Protein 3LK7 (pdb70)

Nearest PDB structures (foldseek):
  2uag-assembly1_A  TM=7.004E-01  e=3.980E-30  Escherichia coli
  4uag-assembly1_A  TM=6.836E-01  e=2.585E-30  Escherichia coli
  9bn9-assembly1_A  TM=6.928E-01  e=1.902E-29  Escherichia coli K-12
  2y67-assembly1_A  TM=6.670E-01  e=3.039E-30  Escherichia coli K-12
  8v8x-assembly1_A  TM=6.178E-01  e=9.434E-30  Escherichia coli K-12

Foldseek 3Di:
DQVQAAAEAEEEADFQCSLLLQVLSVVSNHQYEYEYQADPVLAPSQVVCVVVVHHYHYNDDDLVVLVDRHQEAYDLPPFCPPVVVSCVVSVRQYAHCVQVLQVLALAAEEEEEEQDLQVVLQVLQLLCVLQPQAEAEEPPPRGHSSVVRVVDHHRYYYTYDYLSNLSHDQQEHLEYEHLYAPDPCVRQVDSVSSVVSVLSHQVHACSGEYEYEVVDPVRVVVVVVGRHNYAYEYAPDDDQAWYDDPQFIAGRPHTLHVVLFQDDDVSLVSSLRSSRRVCVVV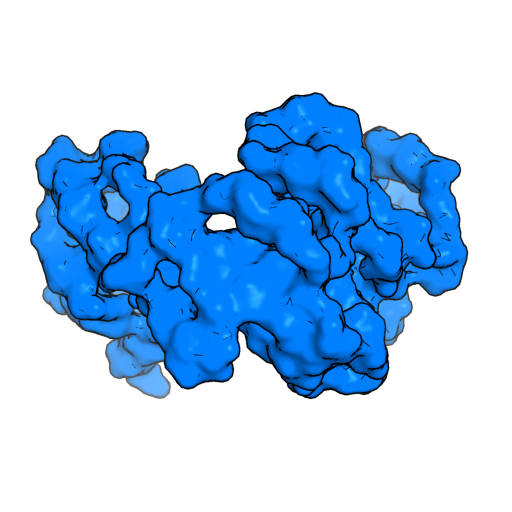PRDSVSSSVSRSNDHDDAQCQQWDDDAQQETEGRNLVQAALVSLLVSLPPDDQLQEEEEAEARCPPDANLVNLVSNQNHAEEYEYPCRVRVVVSCVVSVHYYYYAHALLRRLVVVVVSHHRNHYYYYNHNRFHVSPSGSNSRSVSNVVSVCVSRDD

Radius of gyration: 22.61 Å; Cα contacts (8 Å, |Δi|>4): 970; chains: 1; bounding box: 59×45×59 Å

Structure (mmCIF, N/CA/C/O backbone):
data_3LK7
#
_entry.id   3LK7
#
_cell.length_a   161.539
_cell.length_b   65.045
_cell.length_c   52.889
_cell.angle_alpha   90.000
_cell.angle_beta   107.520
_cell.angle_gamma   90.000
#
_symmetry.space_group_name_H-M   'C 1 2 1'
#
loop_
_entity.id
_entity.type
_entity.pdbx_description
1 polymer 'UDP-N-acetylmuramoylalanine--D-glutamate ligase'
2 non-polymer 'SULFATE ION'
3 non-polymer 'CHLORIDE ION'
4 water water
#
loop_
_atom_site.group_PDB
_atom_site.id
_atom_site.type_symbol
_atom_site.label_atom_id
_atom_site.label_alt_id
_atom_site.label_comp_id
_atom_site.label_asym_id
_atom_site.label_entity_id
_atom_site.label_seq_id
_atom_site.pdbx_PDB_ins_code
_atom_site.Cartn_x
_atom_site.Cartn_y
_atom_site.Cartn_z
_atom_site.occupancy
_atom_site.B_iso_or_equiv
_atom_site.auth_seq_id
_atom_site.auth_comp_id
_atom_site.auth_asym_id
_atom_site.auth_atom_id
_atom_site.pdbx_PDB_model_num
ATOM 1 N N . ILE A 1 4 ? 71.860 -3.640 11.258 1.00 49.32 4 ILE A N 1
ATOM 2 C CA . ILE A 1 4 ? 71.610 -2.610 12.314 1.00 49.15 4 ILE A CA 1
ATOM 3 C C . ILE A 1 4 ? 71.384 -3.278 13.678 1.00 48.78 4 ILE A C 1
ATOM 4 O O . ILE A 1 4 ? 70.351 -3.913 13.927 1.00 48.75 4 ILE A O 1
ATOM 9 N N . THR A 1 5 ? 72.374 -3.142 14.550 1.00 48.18 5 THR A N 1
ATOM 10 C CA . THR A 1 5 ? 72.330 -3.761 15.871 1.00 47.78 5 THR A CA 1
ATOM 11 C C . THR A 1 5 ? 72.188 -2.703 16.969 1.00 47.51 5 THR A C 1
ATOM 12 O O . THR A 1 5 ? 72.095 -3.036 18.159 1.00 47.29 5 THR A O 1
ATOM 16 N N . THR A 1 6 ? 72.148 -1.433 16.561 1.00 46.78 6 THR A N 1
ATOM 17 C CA . THR A 1 6 ? 72.178 -0.302 17.500 1.00 46.43 6 THR A CA 1
ATOM 18 C C . THR A 1 6 ? 71.038 -0.264 18.536 1.00 45.78 6 THR A C 1
ATOM 19 O O . THR A 1 6 ? 71.158 0.414 19.566 1.00 45.71 6 THR A O 1
ATOM 23 N N . PHE A 1 7 ? 69.965 -1.018 18.283 1.00 45.04 7 PHE A N 1
ATOM 24 C CA . PHE A 1 7 ? 68.832 -1.086 19.217 1.00 44.53 7 PHE A CA 1
ATOM 25 C C . PHE A 1 7 ? 68.662 -2.437 19.915 1.00 44.60 7 PHE A C 1
ATOM 26 O O . PHE A 1 7 ? 67.826 -2.576 20.812 1.00 44.49 7 PHE A O 1
ATOM 34 N N . GLU A 1 8 ? 69.463 -3.425 19.510 1.00 44.60 8 GLU A N 1
ATOM 35 C CA . GLU A 1 8 ? 69.410 -4.761 20.111 1.00 44.95 8 GLU A CA 1
ATOM 36 C C . GLU A 1 8 ? 69.593 -4.709 21.625 1.00 44.41 8 GLU A C 1
ATOM 37 O O . GLU A 1 8 ? 70.621 -4.246 22.126 1.00 44.64 8 GLU A O 1
ATOM 43 N N . ASN A 1 9 ? 68.560 -5.165 22.330 1.00 44.24 9 ASN A N 1
ATOM 44 C CA . ASN A 1 9 ? 68.507 -5.194 23.798 1.00 43.66 9 ASN A CA 1
ATOM 45 C C . ASN A 1 9 ? 68.627 -3.850 24.502 1.00 42.78 9 ASN A C 1
ATOM 46 O O . ASN A 1 9 ? 69.023 -3.783 25.671 1.00 43.00 9 ASN A O 1
ATOM 51 N N . LYS A 1 10 ? 68.278 -2.777 23.787 1.00 41.38 10 LYS A N 1
ATOM 52 C CA . LYS A 1 10 ? 68.198 -1.441 24.378 1.00 39.49 10 LYS A CA 1
ATOM 53 C C . LYS A 1 10 ? 66.745 -1.133 24.728 1.00 38.48 10 LYS A C 1
ATOM 54 O O . LYS A 1 10 ? 65.824 -1.493 23.979 1.00 38.42 10 LYS A O 1
ATOM 56 N N . LYS A 1 11 ? 66.530 -0.489 25.872 1.00 36.54 11 LYS A N 1
ATOM 57 C CA . LYS A 1 11 ? 65.194 -0.017 26.213 1.00 34.89 11 LYS A CA 1
ATOM 58 C C . LYS A 1 11 ? 64.917 1.297 25.484 1.00 32.76 11 LYS A C 1
ATOM 59 O O . LYS A 1 11 ? 65.747 2.214 25.491 1.00 32.67 11 LYS A O 1
ATOM 65 N N . VAL A 1 12 ? 63.748 1.357 24.847 1.00 30.28 12 VAL A N 1
ATOM 66 C CA . VAL A 1 12 ? 63.314 2.544 24.102 1.00 28.40 12 VAL A CA 1
ATOM 67 C C . VAL A 1 12 ? 61.895 2.925 24.519 1.00 26.58 12 VAL A C 1
ATOM 68 O O . VAL A 1 12 ? 61.012 2.070 24.578 1.00 26.29 12 VAL A O 1
ATOM 72 N N . LEU A 1 13 ? 61.736 4.217 24.840 1.00 25.15 13 LEU A N 1
ATOM 73 C CA A LEU A 1 13 ? 60.467 4.814 25.216 0.50 24.55 13 LEU A CA 1
ATOM 74 C CA B LEU A 1 13 ? 60.461 4.792 25.204 0.50 24.29 13 LEU A CA 1
ATOM 75 C C . LEU A 1 13 ? 59.845 5.491 23.997 1.00 23.45 13 LEU A C 1
ATOM 76 O O . LEU A 1 13 ? 60.446 6.408 23.410 1.00 24.81 13 LEU A O 1
ATOM 85 N N . VAL A 1 14 ? 58.651 5.057 23.629 1.00 22.46 14 VAL A N 1
ATOM 86 C CA . VAL A 1 14 ? 57.910 5.699 22.534 1.00 20.83 14 VAL A CA 1
ATOM 87 C C . VAL A 1 14 ? 56.850 6.563 23.199 1.00 20.17 14 VAL A C 1
ATOM 88 O O . VAL A 1 14 ? 55.952 6.048 23.877 1.00 19.96 14 VAL A O 1
ATOM 92 N N . LEU A 1 15 ? 56.989 7.882 23.051 1.00 18.67 15 LEU A N 1
ATOM 93 C CA . LEU A 1 15 ? 56.082 8.831 23.683 1.00 18.67 15 LEU A CA 1
ATOM 94 C C . LEU A 1 15 ? 55.045 9.292 22.656 1.00 18.37 15 LEU A C 1
ATOM 95 O O . LEU A 1 15 ? 55.368 10.033 21.708 1.00 18.34 15 LEU A O 1
ATOM 100 N N . GLY A 1 16 ? 53.815 8.840 22.841 1.00 19.06 16 GLY A N 1
ATOM 101 C CA . GLY A 1 16 ? 52.707 9.157 21.962 1.00 19.81 16 GLY A CA 1
ATOM 102 C C . GLY A 1 16 ? 52.513 8.087 20.901 1.00 19.92 16 GLY A C 1
ATOM 103 O O . GLY A 1 16 ? 53.451 7.384 20.498 1.00 21.17 16 GLY A O 1
ATOM 104 N N . LEU A 1 17 ? 51.290 7.990 20.415 1.00 20.13 17 LEU A N 1
ATOM 105 C CA . LEU A 1 17 ? 50.970 7.045 19.358 1.00 20.46 17 LEU A CA 1
ATOM 106 C C . LEU A 1 17 ? 50.688 7.858 18.098 1.00 21.01 17 LEU A C 1
ATOM 107 O O . LEU A 1 17 ? 51.603 8.085 17.304 1.00 21.61 17 LEU A O 1
ATOM 112 N N . ALA A 1 18 ? 49.461 8.347 17.959 1.00 21.42 18 ALA A N 1
ATOM 113 C CA . ALA A 1 18 ? 49.105 9.220 16.834 1.00 20.77 18 ALA A CA 1
ATOM 114 C C . ALA A 1 18 ? 49.478 8.569 15.479 1.00 20.71 18 ALA A C 1
ATOM 115 O O . ALA A 1 18 ? 49.253 7.374 15.286 1.00 21.05 18 ALA A O 1
ATOM 117 N N . ARG A 1 19 ? 50.020 9.332 14.540 1.00 19.76 19 ARG A N 1
ATOM 118 C CA . ARG A 1 19 ? 50.225 8.795 13.193 1.00 19.16 19 ARG A CA 1
ATOM 119 C C . ARG A 1 19 ? 51.272 7.689 13.132 1.00 19.33 19 ARG A C 1
ATOM 120 O O . ARG A 1 19 ? 51.084 6.687 12.430 1.00 20.35 19 ARG A O 1
ATOM 128 N N . SER A 1 20 ? 52.394 7.882 13.826 1.00 18.99 20 SER A N 1
ATOM 129 C CA . SER A 1 20 ? 53.548 7.029 13.573 1.00 19.26 20 SER A CA 1
ATOM 130 C C . SER A 1 20 ? 54.061 6.217 14.758 1.00 19.56 20 SER A C 1
ATOM 131 O O . SER A 1 20 ? 55.005 5.463 14.590 1.00 18.75 20 SER A O 1
ATOM 134 N N . GLY A 1 21 ? 53.496 6.423 15.946 1.00 20.01 21 GLY A N 1
ATOM 135 C CA . GLY A 1 21 ? 54.046 5.778 17.141 1.00 20.16 21 GLY A CA 1
ATOM 136 C C . GLY A 1 21 ? 53.946 4.258 17.130 1.00 21.05 21 GLY A C 1
ATOM 137 O O . GLY A 1 21 ? 54.874 3.571 17.553 1.00 20.90 21 GLY A O 1
ATOM 138 N N . GLU A 1 22 ? 52.814 3.732 16.663 1.00 21.73 22 GLU A N 1
ATOM 139 C CA . GLU A 1 22 ? 52.696 2.275 16.497 1.00 22.80 22 GLU A CA 1
ATOM 140 C C . GLU A 1 22 ? 53.752 1.719 15.539 1.00 22.96 22 GLU A C 1
ATOM 141 O O . GLU A 1 22 ? 54.411 0.708 15.843 1.00 23.16 22 GLU A O 1
ATOM 147 N N . ALA A 1 23 ? 53.938 2.389 14.404 1.00 22.85 23 ALA A N 1
ATOM 148 C CA . ALA A 1 23 ? 54.907 1.926 13.428 1.00 22.88 23 ALA A CA 1
ATOM 149 C C . ALA A 1 23 ? 56.308 1.953 14.006 1.00 23.10 23 ALA A C 1
ATOM 150 O O . ALA A 1 23 ? 57.113 1.045 13.740 1.00 23.22 23 ALA A O 1
ATOM 152 N N . ALA A 1 24 ? 56.614 2.997 14.780 1.00 22.18 24 ALA A N 1
ATOM 153 C CA . ALA A 1 24 ? 57.930 3.125 15.394 1.00 22.48 24 ALA A CA 1
ATOM 154 C C . ALA A 1 24 ? 58.136 1.989 16.389 1.00 22.64 24 ALA A C 1
ATOM 155 O O . ALA A 1 24 ? 59.191 1.345 16.368 1.00 23.43 24 ALA A O 1
ATOM 157 N N . ALA A 1 25 ? 57.124 1.746 17.225 1.00 22.84 25 ALA A N 1
ATOM 158 C CA . ALA A 1 25 ? 57.214 0.709 18.264 1.00 24.14 25 ALA A CA 1
ATOM 159 C C . ALA A 1 25 ? 57.451 -0.662 17.641 1.00 24.63 25 ALA A C 1
ATOM 160 O O . ALA A 1 25 ? 58.315 -1.427 18.093 1.00 25.43 25 ALA A O 1
ATOM 162 N N . ARG A 1 26 ? 56.709 -0.946 16.574 1.00 25.35 26 ARG A N 1
ATOM 163 C CA . ARG A 1 26 ? 56.832 -2.226 15.871 1.00 27.13 26 ARG A CA 1
ATOM 164 C C . ARG A 1 26 ? 58.193 -2.410 15.227 1.00 27.72 26 ARG A C 1
ATOM 165 O O . ARG A 1 26 ? 58.773 -3.495 15.295 1.00 28.29 26 ARG A O 1
ATOM 173 N N . LEU A 1 27 ? 58.719 -1.353 14.616 1.00 27.83 27 LEU A N 1
ATOM 174 C CA . LEU A 1 27 ? 60.023 -1.438 13.967 1.00 28.61 27 LEU A CA 1
ATOM 175 C C . LEU A 1 27 ? 61.122 -1.598 15.007 1.00 29.07 27 LEU A C 1
ATOM 176 O O . LEU A 1 27 ? 62.024 -2.407 14.832 1.00 29.55 27 LEU A O 1
ATOM 181 N N . LEU A 1 28 ? 61.036 -0.833 16.093 1.00 28.43 28 LEU A N 1
ATOM 182 C CA . LEU A 1 28 ? 61.974 -0.975 17.189 1.00 28.67 28 LEU A CA 1
ATOM 183 C C . LEU A 1 28 ? 61.971 -2.406 17.729 1.00 29.34 28 LEU A C 1
ATOM 184 O O . LEU A 1 28 ? 63.041 -2.966 17.957 1.00 30.40 28 LEU A O 1
ATOM 189 N N . ALA A 1 29 ? 60.792 -3.002 17.896 1.00 30.51 29 ALA A N 1
ATOM 190 C CA . ALA A 1 29 ? 60.698 -4.382 18.411 1.00 31.93 29 ALA A CA 1
ATOM 191 C C . ALA A 1 29 ? 61.377 -5.370 17.454 1.00 32.83 29 ALA A C 1
ATOM 192 O O . ALA A 1 29 ? 62.060 -6.307 17.887 1.00 32.77 29 ALA A O 1
ATOM 194 N N . LYS A 1 30 ? 61.195 -5.144 16.156 1.00 33.61 30 LYS A N 1
ATOM 195 C CA . LYS A 1 30 ? 61.836 -5.974 15.127 1.00 34.56 30 LYS A CA 1
ATOM 196 C C . LYS A 1 30 ? 63.347 -5.858 15.190 1.00 34.56 30 LYS A C 1
ATOM 197 O O . LYS A 1 30 ? 64.068 -6.822 14.894 1.00 35.36 30 LYS A O 1
ATOM 203 N N . LEU A 1 31 ? 63.830 -4.678 15.571 1.00 34.12 31 LEU A N 1
ATOM 204 C CA . LEU A 1 31 ? 65.259 -4.404 15.698 1.00 34.29 31 LEU A CA 1
ATOM 205 C C . LEU A 1 31 ? 65.835 -4.868 17.051 1.00 33.81 31 LEU A C 1
ATOM 206 O O . LEU A 1 31 ? 66.980 -4.555 17.388 1.00 33.87 31 LEU A O 1
ATOM 211 N N . GLY A 1 32 ? 65.023 -5.583 17.823 1.00 33.48 32 GLY A N 1
ATOM 212 C CA . GLY A 1 32 ? 65.460 -6.159 19.098 1.00 33.28 32 GLY A CA 1
ATOM 213 C C . GLY A 1 32 ? 65.368 -5.261 20.316 1.00 33.23 32 GLY A C 1
ATOM 214 O O . GLY A 1 32 ? 65.825 -5.625 21.399 1.00 33.03 32 GLY A O 1
ATOM 215 N N . ALA A 1 33 ? 64.769 -4.083 20.154 1.00 32.65 33 ALA A N 1
ATOM 216 C CA . ALA A 1 33 ? 64.593 -3.180 21.283 1.00 31.95 33 ALA A CA 1
ATOM 217 C C . ALA A 1 33 ? 63.536 -3.686 22.252 1.00 31.52 33 ALA A C 1
ATOM 218 O O . ALA A 1 33 ? 62.632 -4.453 21.883 1.00 31.00 33 ALA A O 1
ATOM 220 N N . ILE A 1 34 ? 63.662 -3.241 23.496 1.00 31.27 34 ILE A N 1
ATOM 221 C CA . ILE A 1 34 ? 62.684 -3.520 24.534 1.00 30.98 34 ILE A CA 1
ATOM 222 C C . ILE A 1 34 ? 61.844 -2.247 24.663 1.00 29.53 34 ILE A C 1
ATOM 223 O O . ILE A 1 34 ? 62.293 -1.264 25.242 1.00 30.11 34 ILE A O 1
ATOM 228 N N . VAL A 1 35 ? 60.644 -2.267 24.094 1.00 28.31 35 VAL A N 1
ATOM 229 C CA . VAL A 1 35 ? 59.864 -1.027 23.942 1.00 27.33 35 VAL A CA 1
ATOM 230 C C . VAL A 1 35 ? 58.825 -0.803 25.033 1.00 26.95 35 VAL A C 1
ATOM 231 O O . VAL A 1 35 ? 58.074 -1.717 25.401 1.00 27.88 35 VAL A O 1
ATOM 235 N N . THR A 1 36 ? 58.771 0.431 25.523 1.00 25.97 36 THR A N 1
ATOM 236 C CA . THR A 1 36 ? 57.658 0.880 26.345 1.00 25.98 36 THR A CA 1
ATOM 237 C C . THR A 1 36 ? 56.952 2.008 25.592 1.00 24.56 36 THR A C 1
ATOM 238 O O . THR A 1 36 ? 57.614 2.943 25.138 1.00 24.74 36 THR A O 1
ATOM 242 N N . VAL A 1 37 ? 55.631 1.906 25.459 1.00 23.43 37 VAL A N 1
ATOM 243 C CA . VAL A 1 37 ? 54.831 2.972 24.840 1.00 22.93 37 VAL A CA 1
ATOM 244 C C . VAL A 1 37 ? 54.130 3.743 25.944 1.00 23.65 37 VAL A C 1
ATOM 245 O O . VAL A 1 37 ? 53.507 3.135 26.811 1.00 24.41 37 VAL A O 1
ATOM 249 N N . ASN A 1 38 ? 54.250 5.068 25.927 1.00 21.61 38 ASN A N 1
ATOM 250 C CA . ASN A 1 38 ? 53.531 5.914 26.877 1.00 21.37 38 ASN A CA 1
ATOM 251 C C . ASN A 1 38 ? 52.595 6.871 26.144 1.00 21.88 38 ASN A C 1
ATOM 252 O O . ASN A 1 38 ? 53.049 7.633 25.288 1.00 22.08 38 ASN A O 1
ATOM 257 N N . ASP A 1 39 ? 51.303 6.831 26.464 1.00 21.22 39 ASP A N 1
ATOM 258 C CA . ASP A 1 39 ? 50.314 7.677 25.793 1.00 21.40 39 ASP A CA 1
ATOM 259 C C . ASP A 1 39 ? 49.320 8.246 26.788 1.00 21.89 39 ASP A C 1
ATOM 260 O O . ASP A 1 39 ? 48.996 7.585 27.773 1.00 22.75 39 ASP A O 1
ATOM 265 N N . GLY A 1 40 ? 48.839 9.459 26.526 1.00 21.18 40 GLY A N 1
ATOM 266 C CA . GLY A 1 40 ? 47.909 10.139 27.455 1.00 21.94 40 GLY A CA 1
ATOM 267 C C . GLY A 1 40 ? 46.477 9.635 27.473 1.00 22.63 40 GLY A C 1
ATOM 268 O O . GLY A 1 40 ? 45.742 9.862 28.449 1.00 22.19 40 GLY A O 1
ATOM 269 N N . LYS A 1 41 ? 46.037 8.967 26.408 1.00 22.67 41 LYS A N 1
ATOM 270 C CA . LYS A 1 41 ? 44.644 8.496 26.351 1.00 24.04 41 LYS A CA 1
ATOM 271 C C . LYS A 1 41 ? 44.487 7.198 27.141 1.00 23.99 41 LYS A C 1
ATOM 272 O O . LYS A 1 41 ? 45.274 6.261 26.943 1.00 24.03 41 LYS A O 1
ATOM 278 N N . PRO A 1 42 ? 43.487 7.141 28.057 1.00 24.31 42 PRO A N 1
ATOM 279 C CA . PRO A 1 42 ? 43.329 5.923 28.854 1.00 25.22 42 PRO A CA 1
ATOM 280 C C . PRO A 1 42 ? 43.211 4.654 28.010 1.00 26.66 42 PRO A C 1
ATOM 281 O O . PRO A 1 42 ? 42.621 4.662 26.923 1.00 26.34 42 PRO A O 1
ATOM 285 N N . PHE A 1 43 ? 43.768 3.579 28.551 1.00 26.78 43 PHE A N 1
ATOM 286 C CA . PHE A 1 43 ? 43.885 2.299 27.875 1.00 28.47 43 PHE A CA 1
ATOM 287 C C . PHE A 1 43 ? 42.566 1.770 27.290 1.00 29.49 43 PHE A C 1
ATOM 288 O O . PHE A 1 43 ? 42.563 1.225 26.179 1.00 29.09 43 PHE A O 1
ATOM 296 N N . ASP A 1 44 ? 41.468 1.933 28.031 1.00 30.36 44 ASP A N 1
ATOM 297 C CA . ASP A 1 44 ? 40.155 1.425 27.602 1.00 31.69 44 ASP A CA 1
ATOM 298 C C . ASP A 1 44 ? 39.571 2.180 26.398 1.00 32.12 44 ASP A C 1
ATOM 299 O O . ASP A 1 44 ? 38.694 1.660 25.703 1.00 32.73 44 ASP A O 1
ATOM 304 N N . GLU A 1 45 ? 40.060 3.394 26.148 1.00 31.96 45 GLU A N 1
ATOM 305 C CA . GLU A 1 45 ? 39.657 4.182 24.986 1.00 32.12 45 GLU A CA 1
ATOM 306 C C . GLU A 1 45 ? 40.738 4.166 23.913 1.00 31.20 45 GLU A C 1
ATOM 307 O O . GLU A 1 45 ? 40.690 4.973 22.972 1.00 31.73 45 GLU A O 1
ATOM 313 N N . ASN A 1 46 ? 41.703 3.263 24.047 1.00 30.54 46 ASN A N 1
ATOM 314 C CA . ASN A 1 46 ? 42.925 3.312 23.243 1.00 30.46 46 ASN A CA 1
ATOM 315 C C . ASN A 1 46 ? 43.140 2.041 22.410 1.00 30.63 46 ASN A C 1
ATOM 316 O O . ASN A 1 46 ? 43.883 1.143 22.841 1.00 30.66 46 ASN A O 1
ATOM 321 N N . PRO A 1 47 ? 42.505 1.959 21.216 1.00 31.14 47 PRO A N 1
ATOM 322 C CA . PRO A 1 47 ? 42.618 0.730 20.396 1.00 31.68 47 PRO A CA 1
ATOM 323 C C . PRO A 1 47 ? 44.066 0.400 20.011 1.00 31.47 47 PRO A C 1
ATOM 324 O O . PRO A 1 47 ? 44.449 -0.779 19.998 1.00 32.80 47 PRO A O 1
ATOM 328 N N . THR A 1 48 ? 44.860 1.425 19.702 1.00 30.99 48 THR A N 1
ATOM 329 C CA . THR A 1 48 ? 46.265 1.220 19.321 1.00 30.43 48 THR A CA 1
ATOM 330 C C . THR A 1 48 ? 47.091 0.649 20.486 1.00 30.02 48 THR A C 1
ATOM 331 O O . THR A 1 48 ? 47.888 -0.283 20.317 1.00 29.22 48 THR A O 1
ATOM 335 N N . ALA A 1 49 ? 46.889 1.189 21.681 1.00 28.73 49 ALA A N 1
ATOM 336 C CA . ALA A 1 49 ? 47.639 0.686 22.817 1.00 29.35 49 ALA A CA 1
ATOM 337 C C . ALA A 1 49 ? 47.249 -0.754 23.154 1.00 29.97 49 ALA A C 1
ATOM 338 O O . ALA A 1 49 ? 48.105 -1.545 23.524 1.00 29.50 49 ALA A O 1
ATOM 340 N N . GLN A 1 50 ? 45.959 -1.064 23.027 1.00 31.21 50 GLN A N 1
ATOM 341 C CA . GLN A 1 50 ? 45.446 -2.434 23.214 1.00 31.98 50 GLN A CA 1
ATOM 342 C C . GLN A 1 50 ? 46.117 -3.422 22.250 1.00 32.39 50 GLN A C 1
ATOM 343 O O . GLN A 1 50 ? 46.575 -4.495 22.665 1.00 32.54 50 GLN A O 1
ATOM 349 N N . SER A 1 51 ? 46.170 -3.045 20.971 1.00 33.20 51 SER A N 1
ATOM 350 C CA A SER A 1 51 ? 46.789 -3.882 19.934 0.50 33.36 51 SER A CA 1
ATOM 351 C CA B SER A 1 51 ? 46.785 -3.888 19.940 0.50 33.56 51 SER A CA 1
ATOM 352 C C . SER A 1 51 ? 48.273 -4.108 20.224 1.00 33.54 51 SER A C 1
ATOM 353 O O . SER A 1 51 ? 48.785 -5.224 20.074 1.00 33.92 51 SER A O 1
ATOM 358 N N . LEU A 1 52 ? 48.962 -3.050 20.656 1.00 32.95 52 LEU A N 1
ATOM 359 C CA . LEU A 1 52 ? 50.382 -3.159 20.991 1.00 32.78 52 LEU A CA 1
ATOM 360 C C . LEU A 1 52 ? 50.633 -4.055 22.196 1.00 33.03 52 LEU A C 1
ATOM 361 O O . LEU A 1 52 ? 51.607 -4.812 22.222 1.00 32.71 52 LEU A O 1
ATOM 366 N N . LEU A 1 53 ? 49.762 -3.963 23.199 1.00 33.65 53 LEU A N 1
ATOM 367 C CA . LEU A 1 53 ? 49.896 -4.819 24.376 1.00 34.73 53 LEU A CA 1
ATOM 368 C C . LEU A 1 53 ? 49.753 -6.292 23.967 1.00 35.51 53 LEU A C 1
ATOM 369 O O . LEU A 1 53 ? 50.523 -7.143 24.429 1.00 35.71 53 LEU A O 1
ATOM 374 N N . GLU A 1 54 ? 48.807 -6.562 23.062 1.00 36.27 54 GLU A N 1
ATOM 375 C CA . GLU A 1 54 ? 48.599 -7.906 22.508 1.00 36.96 54 GLU A CA 1
ATOM 376 C C . GLU A 1 54 ? 49.839 -8.445 21.782 1.00 37.22 54 GLU A C 1
ATOM 377 O O . GLU A 1 54 ? 50.051 -9.657 21.753 1.00 37.80 54 GLU A O 1
ATOM 379 N N . GLU A 1 55 ? 50.666 -7.552 21.229 1.00 37.26 55 GLU A N 1
ATOM 380 C CA . GLU A 1 55 ? 51.918 -7.944 20.560 1.00 37.45 55 GLU A CA 1
ATOM 381 C C . GLU A 1 55 ? 53.088 -8.072 21.545 1.00 37.11 55 GLU A C 1
ATOM 382 O O . GLU A 1 55 ? 54.224 -8.320 21.132 1.00 37.67 55 GLU A O 1
ATOM 388 N N . GLY A 1 56 ? 52.820 -7.878 22.835 1.00 36.03 56 GLY A N 1
ATOM 389 C CA . GLY A 1 56 ? 53.852 -8.001 23.877 1.00 35.31 56 GLY A CA 1
ATOM 390 C C . GLY A 1 56 ? 54.720 -6.766 24.090 1.00 34.78 56 GLY A C 1
ATOM 391 O O . GLY A 1 56 ? 55.863 -6.856 24.546 1.00 35.07 56 GLY A O 1
ATOM 392 N N . ILE A 1 57 ? 54.177 -5.604 23.749 1.00 33.76 57 ILE A N 1
ATOM 393 C CA . ILE A 1 57 ? 54.866 -4.348 23.987 1.00 32.86 57 ILE A CA 1
ATOM 394 C C . ILE A 1 57 ? 54.230 -3.679 25.192 1.00 31.75 57 ILE A C 1
ATOM 395 O O . ILE A 1 57 ? 53.011 -3.539 25.239 1.00 32.18 57 ILE A O 1
ATOM 400 N N . LYS A 1 58 ? 55.059 -3.272 26.154 1.00 31.24 58 LYS A N 1
ATOM 401 C CA . LYS A 1 58 ? 54.579 -2.631 27.380 1.00 30.58 58 LYS A CA 1
ATOM 402 C C . LYS A 1 58 ? 53.934 -1.278 27.057 1.00 29.71 58 LYS A C 1
ATOM 403 O O . LYS A 1 58 ? 54.499 -0.495 26.294 1.00 29.45 58 LYS A O 1
ATOM 409 N N . VAL A 1 59 ? 52.765 -1.019 27.634 1.00 28.55 59 VAL A N 1
ATOM 410 C CA . VAL A 1 59 ? 52.079 0.257 27.450 1.00 27.48 59 VAL A CA 1
ATOM 411 C C . VAL A 1 59 ? 51.727 0.897 28.797 1.00 27.19 59 VAL A C 1
ATOM 412 O O . VAL A 1 59 ? 51.388 0.203 29.768 1.00 27.81 59 VAL A O 1
ATOM 416 N N . VAL A 1 60 ? 51.842 2.218 28.850 1.00 25.81 60 VAL A N 1
ATOM 417 C CA . VAL A 1 60 ? 51.449 3.006 30.010 1.00 25.30 60 VAL A CA 1
ATOM 418 C C . VAL A 1 60 ? 50.526 4.106 29.489 1.00 25.10 60 VAL A C 1
ATOM 419 O O . VAL A 1 60 ? 50.955 4.983 28.721 1.00 24.20 60 VAL A O 1
ATOM 423 N N . CYS A 1 61 ? 49.260 4.036 29.873 1.00 23.38 61 CYS A N 1
ATOM 424 C CA . CYS A 1 61 ? 48.231 4.909 29.328 1.00 24.75 61 CYS A CA 1
ATOM 425 C C . CYS A 1 61 ? 47.539 5.725 30.401 1.00 24.69 61 CYS A C 1
ATOM 426 O O . CYS A 1 61 ? 47.267 5.209 31.487 1.00 26.06 61 CYS A O 1
ATOM 429 N N . GLY A 1 62 ? 47.198 6.972 30.077 1.00 23.90 62 GLY A N 1
ATOM 430 C CA . GLY A 1 62 ? 46.359 7.794 30.955 1.00 23.38 62 GLY A CA 1
ATOM 431 C C . GLY A 1 62 ? 47.191 8.668 31.869 1.00 23.13 62 GLY A C 1
ATOM 432 O O . GLY A 1 62 ? 46.652 9.567 32.544 1.00 22.73 62 GLY A O 1
ATOM 433 N N . SER A 1 63 ? 48.502 8.441 31.852 1.00 23.60 63 SER A N 1
ATOM 434 C CA . SER A 1 63 ? 49.428 9.185 32.686 1.00 24.23 63 SER A CA 1
ATOM 435 C C . SER A 1 63 ? 50.821 9.223 32.054 1.00 24.41 63 SER A C 1
ATOM 436 O O . SER A 1 63 ? 51.138 8.414 31.174 1.00 24.72 63 SER A O 1
ATOM 439 N N . HIS A 1 64 ? 51.635 10.168 32.525 1.00 22.85 64 HIS A N 1
ATOM 440 C CA . HIS A 1 64 ? 53.006 10.356 32.076 1.00 23.54 64 HIS A CA 1
ATOM 441 C C . HIS A 1 64 ? 53.902 10.381 33.298 1.00 24.15 64 HIS A C 1
ATOM 442 O O . HIS A 1 64 ? 54.262 11.456 33.778 1.00 23.35 64 HIS A O 1
ATOM 449 N N . PRO A 1 65 ? 54.269 9.194 33.805 1.00 25.62 65 PRO A N 1
ATOM 450 C CA . PRO A 1 65 ? 55.074 9.194 35.033 1.00 27.30 65 PRO A CA 1
ATOM 451 C C . PRO A 1 65 ? 56.557 9.479 34.766 1.00 27.18 65 PRO A C 1
ATOM 452 O O . PRO A 1 65 ? 57.229 8.699 34.078 1.00 27.25 65 PRO A O 1
ATOM 456 N N . LEU A 1 66 ? 57.043 10.591 35.319 1.00 28.82 66 LEU A N 1
ATOM 457 C CA . LEU A 1 66 ? 58.438 11.021 35.150 1.00 30.30 66 LEU A CA 1
ATOM 458 C C . LEU A 1 66 ? 59.433 9.963 35.628 1.00 31.72 66 LEU A C 1
ATOM 459 O O . LEU A 1 66 ? 60.540 9.864 35.092 1.00 31.23 66 LEU A O 1
ATOM 464 N N . GLU A 1 67 ? 59.020 9.150 36.605 1.00 33.76 67 GLU A N 1
ATOM 465 C CA . GLU A 1 67 ? 59.860 8.062 37.136 1.00 36.10 67 GLU A CA 1
ATOM 466 C C . GLU A 1 67 ? 60.198 6.999 36.094 1.00 36.36 67 GLU A C 1
ATOM 467 O O . GLU A 1 67 ? 61.209 6.299 36.212 1.00 36.68 67 GLU A O 1
ATOM 473 N N . LEU A 1 68 ? 59.356 6.882 35.068 1.00 36.95 68 LEU A N 1
ATOM 474 C CA . LEU A 1 68 ? 59.644 6.011 33.930 1.00 37.12 68 LEU A CA 1
ATOM 475 C C . LEU A 1 68 ? 61.022 6.321 33.325 1.00 37.18 68 LEU A C 1
ATOM 476 O O . LEU A 1 68 ? 61.747 5.410 32.921 1.00 37.48 68 LEU A O 1
ATOM 481 N N . LEU A 1 69 ? 61.393 7.602 33.302 1.00 37.47 69 LEU A N 1
ATOM 482 C CA . LEU A 1 69 ? 62.670 8.042 32.721 1.00 38.08 69 LEU A CA 1
ATOM 483 C C . LEU A 1 69 ? 63.883 7.865 33.651 1.00 38.45 69 LEU A C 1
ATOM 484 O O . LEU A 1 69 ? 64.999 8.270 33.313 1.00 38.61 69 LEU A O 1
ATOM 489 N N . ASP A 1 70 ? 63.651 7.260 34.814 1.00 39.17 70 ASP A N 1
ATOM 490 C CA . ASP A 1 70 ? 64.740 6.847 35.705 1.00 40.03 70 ASP A CA 1
ATOM 491 C C . ASP A 1 70 ? 65.288 5.498 35.267 1.00 40.10 70 ASP A C 1
ATOM 492 O O . ASP A 1 70 ? 66.420 5.142 35.598 1.00 40.43 70 ASP A O 1
ATOM 497 N N . GLU A 1 71 ? 64.476 4.751 34.521 1.00 39.99 71 GLU A N 1
ATOM 498 C CA . GLU A 1 71 ? 64.885 3.463 33.968 1.00 40.71 71 GLU A CA 1
ATOM 499 C C . GLU A 1 71 ? 65.997 3.636 32.932 1.00 40.64 71 GLU A C 1
ATOM 500 O O . GLU A 1 71 ? 66.259 4.750 32.467 1.00 40.86 71 GLU A O 1
ATOM 506 N N . ASP A 1 72 ? 66.644 2.530 32.576 1.00 40.69 72 ASP A N 1
ATOM 507 C CA . ASP A 1 72 ? 67.771 2.555 31.658 1.00 40.59 72 ASP A CA 1
ATOM 508 C C . ASP A 1 72 ? 67.308 2.672 30.202 1.00 39.85 72 ASP A C 1
ATOM 509 O O . ASP A 1 72 ? 67.517 1.756 29.400 1.00 39.72 72 ASP A O 1
ATOM 514 N N . PHE A 1 73 ? 66.673 3.799 29.865 1.00 39.20 73 PHE A N 1
ATOM 515 C CA . PHE A 1 73 ? 66.273 4.057 28.480 1.00 38.05 73 PHE A CA 1
ATOM 516 C C . PHE A 1 73 ? 67.430 4.627 27.686 1.00 37.86 73 PHE A C 1
ATOM 517 O O . PHE A 1 73 ? 68.100 5.551 28.139 1.00 37.99 73 PHE A O 1
ATOM 525 N N . CYS A 1 74 ? 67.676 4.071 26.507 1.00 37.70 74 CYS A N 1
ATOM 526 C CA . CYS A 1 74 ? 68.757 4.574 25.662 1.00 38.09 74 CYS A CA 1
ATOM 527 C C . CYS A 1 74 ? 68.275 5.556 24.590 1.00 36.40 74 CYS A C 1
ATOM 528 O O . CYS A 1 74 ? 69.090 6.266 23.998 1.00 37.02 74 CYS A O 1
ATOM 531 N N . TYR A 1 75 ? 66.958 5.589 24.357 1.00 34.72 75 TYR A N 1
ATOM 532 C CA . TYR A 1 75 ? 66.332 6.449 23.342 1.00 32.66 75 TYR A CA 1
ATOM 533 C C . TYR A 1 75 ? 64.891 6.755 23.711 1.00 30.61 75 TYR A C 1
ATOM 534 O O . TYR A 1 75 ? 64.215 5.921 24.294 1.00 29.53 75 TYR A O 1
ATOM 551 N N . ILE A 1 77 ? 61.591 8.015 21.374 1.00 23.66 77 ILE A N 1
ATOM 552 C CA . ILE A 1 77 ? 60.993 8.430 20.111 1.00 22.63 77 ILE A CA 1
ATOM 553 C C . ILE A 1 77 ? 59.723 9.176 20.466 1.00 21.38 77 ILE A C 1
ATOM 554 O O . ILE A 1 77 ? 58.787 8.592 21.032 1.00 22.22 77 ILE A O 1
ATOM 559 N N . LYS A 1 78 ? 59.666 10.466 20.162 1.00 20.16 78 LYS A N 1
ATOM 560 C CA . LYS A 1 78 ? 58.482 11.240 20.496 1.00 18.89 78 LYS A CA 1
ATOM 561 C C . LYS A 1 78 ? 57.608 11.533 19.279 1.00 19.01 78 LYS A C 1
ATOM 562 O O . LYS A 1 78 ? 58.113 11.805 18.147 1.00 17.98 78 LYS A O 1
ATOM 568 N N . ASN A 1 79 ? 56.306 11.526 19.515 1.00 17.84 79 ASN A N 1
ATOM 569 C CA . ASN A 1 79 ? 55.349 12.078 18.563 1.00 17.80 79 ASN A CA 1
ATOM 570 C C . ASN A 1 79 ? 55.793 13.498 18.246 1.00 17.36 79 ASN A C 1
ATOM 571 O O . ASN A 1 79 ? 56.003 14.290 19.160 1.00 16.65 79 ASN A O 1
ATOM 576 N N . PRO A 1 80 ? 55.976 13.832 16.951 1.00 16.97 80 PRO A N 1
ATOM 577 C CA . PRO A 1 80 ? 56.558 15.131 16.645 1.00 16.74 80 PRO A CA 1
ATOM 578 C C . PRO A 1 80 ? 55.817 16.333 17.229 1.00 17.11 80 PRO A C 1
ATOM 579 O O . PRO A 1 80 ? 56.482 17.252 17.703 1.00 16.92 80 PRO A O 1
ATOM 583 N N . GLY A 1 81 ? 54.477 16.303 17.227 1.00 18.17 81 GLY A N 1
ATOM 584 C CA . GLY A 1 81 ? 53.686 17.449 17.663 1.00 18.45 81 GLY A CA 1
ATOM 585 C C . GLY A 1 81 ? 53.739 17.756 19.152 1.00 19.05 81 GLY A C 1
ATOM 586 O O . GLY A 1 81 ? 53.291 18.833 19.565 1.00 19.51 81 GLY A O 1
ATOM 587 N N . ILE A 1 82 ? 54.245 16.825 19.960 1.00 19.25 82 ILE A N 1
ATOM 588 C CA . ILE A 1 82 ? 54.436 17.127 21.399 1.00 19.87 82 ILE A CA 1
ATOM 589 C C . ILE A 1 82 ? 55.456 18.265 21.564 1.00 20.41 82 ILE A C 1
ATOM 590 O O . ILE A 1 82 ? 56.603 18.142 21.107 1.00 20.02 82 ILE A O 1
ATOM 595 N N . PRO A 1 83 ? 55.051 19.392 22.197 1.00 21.15 83 PRO A N 1
ATOM 596 C CA . PRO A 1 83 ? 56.038 20.469 22.325 1.00 21.65 83 PRO A CA 1
ATOM 597 C C . PRO A 1 83 ? 57.158 20.121 23.292 1.00 21.84 83 PRO A C 1
ATOM 598 O O . PRO A 1 83 ? 56.982 19.262 24.158 1.00 21.88 83 PRO A O 1
ATOM 602 N N . TYR A 1 84 ? 58.298 20.778 23.131 1.00 21.72 84 TYR A N 1
ATOM 603 C CA . TYR A 1 84 ? 59.481 20.454 23.905 1.00 23.21 84 TYR A CA 1
ATOM 604 C C . TYR A 1 84 ? 59.419 20.910 25.357 1.00 24.00 84 TYR A C 1
ATOM 605 O O . TYR A 1 84 ? 60.288 20.521 26.133 1.00 26.04 84 TYR A O 1
ATOM 614 N N . ASN A 1 85 ? 58.391 21.678 25.707 1.00 25.50 85 ASN A N 1
ATOM 615 C CA . ASN A 1 85 ? 58.131 22.039 27.113 1.00 26.17 85 ASN A CA 1
ATOM 616 C C . ASN A 1 85 ? 57.321 20.970 27.831 1.00 26.22 85 ASN A C 1
ATOM 617 O O . ASN A 1 85 ? 56.996 21.100 29.017 1.00 25.86 85 ASN A O 1
ATOM 622 N N . ASN A 1 86 ? 57.019 19.881 27.127 1.00 24.02 86 ASN A N 1
ATOM 623 C CA . ASN A 1 86 ? 56.338 18.757 27.737 1.00 23.58 86 ASN A CA 1
ATOM 624 C C . ASN A 1 86 ? 57.211 18.146 28.840 1.00 22.63 86 ASN A C 1
ATOM 625 O O . ASN A 1 86 ? 58.404 17.963 28.644 1.00 21.64 86 ASN A O 1
ATOM 630 N N . PRO A 1 87 ? 56.623 17.851 30.021 1.00 23.58 87 PRO A N 1
ATOM 631 C CA . PRO A 1 87 ? 57.475 17.345 31.120 1.00 24.06 87 PRO A CA 1
ATOM 632 C C . PRO A 1 87 ? 58.293 16.068 30.856 1.00 23.96 87 PRO A C 1
ATOM 633 O O . PRO A 1 87 ? 59.433 15.970 31.312 1.00 24.25 87 PRO A O 1
ATOM 645 N N . VAL A 1 89 ? 59.428 15.163 27.876 1.00 22.73 89 VAL A N 1
ATOM 646 C CA . VAL A 1 89 ? 60.504 15.597 26.991 1.00 22.94 89 VAL A CA 1
ATOM 647 C C . VAL A 1 89 ? 61.599 16.325 27.770 1.00 23.53 89 VAL A C 1
ATOM 648 O O . VAL A 1 89 ? 62.782 16.017 27.618 1.00 23.68 89 VAL A O 1
ATOM 652 N N . LYS A 1 90 ? 61.188 17.265 28.626 1.00 24.44 90 LYS A N 1
ATOM 653 C CA . LYS A 1 90 ? 62.137 17.985 29.472 1.00 25.88 90 LYS A CA 1
ATOM 654 C C . LYS A 1 90 ? 62.979 17.028 30.311 1.00 25.36 90 LYS A C 1
ATOM 655 O O . LYS A 1 90 ? 64.204 17.198 30.408 1.00 25.40 90 LYS A O 1
ATOM 661 N N . LYS A 1 91 ? 62.341 16.017 30.899 1.00 26.00 91 LYS A N 1
ATOM 662 C CA . LYS A 1 91 ? 63.089 15.056 31.716 1.00 26.82 91 LYS A CA 1
ATOM 663 C C . LYS A 1 91 ? 64.034 14.166 30.904 1.00 26.67 91 LYS A C 1
ATOM 664 O O . LYS A 1 91 ? 65.164 13.918 31.328 1.00 27.31 91 LYS A O 1
ATOM 670 N N . ALA A 1 92 ? 63.592 13.694 29.735 1.00 25.87 92 ALA A N 1
ATOM 671 C CA . ALA A 1 92 ? 64.476 12.940 28.860 1.00 26.38 92 ALA A CA 1
ATOM 672 C C . ALA A 1 92 ? 65.743 13.748 28.586 1.00 26.49 92 ALA A C 1
ATOM 673 O O . ALA A 1 92 ? 66.843 13.208 28.641 1.00 27.25 92 ALA A O 1
ATOM 675 N N . LEU A 1 93 ? 65.588 15.040 28.305 1.00 26.66 93 LEU A N 1
ATOM 676 C CA . LEU A 1 93 ? 66.732 15.897 28.033 1.00 27.58 93 LEU A CA 1
ATOM 677 C C . LEU A 1 93 ? 67.648 16.042 29.259 1.00 28.42 93 LEU A C 1
ATOM 678 O O . LEU A 1 93 ? 68.863 15.987 29.114 1.00 28.50 93 LEU A O 1
ATOM 683 N N . GLU A 1 94 ? 67.057 16.213 30.445 1.00 29.44 94 GLU A N 1
ATOM 684 C CA . GLU A 1 94 ? 67.824 16.242 31.720 1.00 30.64 94 GLU A CA 1
ATOM 685 C C . GLU A 1 94 ? 68.645 14.971 31.916 1.00 30.14 94 GLU A C 1
ATOM 686 O O . GLU A 1 94 ? 69.776 15.018 32.411 1.00 30.15 94 GLU A O 1
ATOM 692 N N . LYS A 1 95 ? 68.053 13.839 31.545 1.00 30.02 95 LYS A N 1
ATOM 693 C CA . LYS A 1 95 ? 68.663 12.530 31.733 1.00 29.97 95 LYS A CA 1
ATOM 694 C C . LYS A 1 95 ? 69.618 12.135 30.612 1.00 29.79 95 LYS A C 1
ATOM 695 O O . LYS A 1 95 ? 70.159 11.032 30.627 1.00 30.11 95 LYS A O 1
ATOM 701 N N . GLN A 1 96 ? 69.812 13.034 29.644 1.00 29.98 96 GLN A N 1
ATOM 702 C CA . GLN A 1 96 ? 70.689 12.800 28.492 1.00 30.37 96 GLN A CA 1
ATOM 703 C C . GLN A 1 96 ? 70.286 11.568 27.681 1.00 29.83 96 GLN A C 1
ATOM 704 O O . GLN A 1 96 ? 71.124 10.856 27.140 1.00 30.70 96 GLN A O 1
ATOM 710 N N . ILE A 1 97 ? 68.977 11.331 27.606 1.00 28.82 97 ILE A N 1
ATOM 711 C CA . ILE A 1 97 ? 68.410 10.314 26.737 1.00 27.87 97 ILE A CA 1
ATOM 712 C C . ILE A 1 97 ? 68.136 11.036 25.409 1.00 27.07 97 ILE A C 1
ATOM 713 O O . ILE A 1 97 ? 67.435 12.050 25.397 1.00 27.52 97 ILE A O 1
ATOM 718 N N . PRO A 1 98 ? 68.728 10.547 24.307 1.00 26.99 98 PRO A N 1
ATOM 719 C CA . PRO A 1 98 ? 68.493 11.175 22.998 1.00 26.00 98 PRO A CA 1
ATOM 720 C C . PRO A 1 98 ? 66.997 11.183 22.664 1.00 24.92 98 PRO A C 1
ATOM 721 O O . PRO A 1 98 ? 66.313 10.171 22.863 1.00 25.02 98 PRO A O 1
ATOM 725 N N . VAL A 1 99 ? 66.506 12.332 22.202 1.00 23.10 99 VAL A N 1
ATOM 726 C CA . VAL A 1 99 ? 65.076 12.503 21.885 1.00 22.81 99 VAL A CA 1
ATOM 727 C C . VAL A 1 99 ? 65.016 12.599 20.371 1.00 22.51 99 VAL A C 1
ATOM 728 O O . VAL A 1 99 ? 65.528 13.567 19.776 1.00 23.71 99 VAL A O 1
ATOM 732 N N . LEU A 1 100 ? 64.419 11.580 19.760 1.00 21.84 100 LEU A N 1
ATOM 733 C CA . LEU A 1 100 ? 64.349 11.491 18.293 1.00 21.77 100 LEU A CA 1
ATOM 734 C C . LEU A 1 100 ? 62.913 11.396 17.823 1.00 20.85 100 LEU A C 1
ATOM 735 O O . LEU A 1 100 ? 62.018 11.093 18.607 1.00 20.93 100 LEU A O 1
ATOM 740 N N . THR A 1 101 ? 62.687 11.697 16.540 1.00 18.45 101 THR A N 1
ATOM 741 C CA . THR A 1 101 ? 61.421 11.344 15.905 1.00 18.36 101 THR A CA 1
ATOM 742 C C . THR A 1 101 ? 61.616 10.122 15.017 1.00 18.19 101 THR A C 1
ATOM 743 O O . THR A 1 101 ? 62.748 9.736 14.680 1.00 19.22 101 THR A O 1
ATOM 747 N N . GLU A 1 102 ? 60.506 9.506 14.639 1.00 17.60 102 GLU A N 1
ATOM 748 C CA A GLU A 1 102 ? 60.460 8.250 13.904 0.50 17.78 102 GLU A CA 1
ATOM 749 C CA B GLU A 1 102 ? 60.653 8.229 13.960 0.50 17.78 102 GLU A CA 1
ATOM 750 C C . GLU A 1 102 ? 61.158 8.360 12.526 1.00 18.35 102 GLU A C 1
ATOM 751 O O . GLU A 1 102 ? 61.616 7.368 11.949 1.00 18.76 102 GLU A O 1
ATOM 762 N N . VAL A 1 103 ? 61.227 9.562 11.965 1.00 18.12 103 VAL A N 1
ATOM 763 C CA A VAL A 1 103 ? 61.912 9.711 10.670 0.50 17.83 103 VAL A CA 1
ATOM 764 C CA B VAL A 1 103 ? 61.902 9.706 10.673 0.50 18.89 103 VAL A CA 1
ATOM 765 C C . VAL A 1 103 ? 63.418 9.394 10.769 1.00 19.06 103 VAL A C 1
ATOM 766 O O . VAL A 1 103 ? 64.031 8.894 9.807 1.00 18.17 103 VAL A O 1
ATOM 773 N N . GLU A 1 104 ? 64.017 9.684 11.925 1.00 18.43 104 GLU A N 1
ATOM 774 C CA . GLU A 1 104 ? 65.404 9.319 12.180 1.00 19.27 104 GLU A CA 1
ATOM 775 C C . GLU A 1 104 ? 65.539 7.802 12.177 1.00 20.24 104 GLU A C 1
ATOM 776 O O . GLU A 1 104 ? 66.447 7.233 11.552 1.00 20.21 104 GLU A O 1
ATOM 782 N N . LEU A 1 105 ? 64.633 7.137 12.882 1.00 20.74 105 LEU A N 1
ATOM 783 C CA . LEU A 1 105 ? 64.619 5.678 12.897 1.00 22.58 105 LEU A CA 1
ATOM 784 C C . LEU A 1 105 ? 64.496 5.102 11.490 1.00 22.54 105 LEU A C 1
ATOM 785 O O . LEU A 1 105 ? 65.240 4.172 11.118 1.00 22.14 105 LEU A O 1
ATOM 790 N N . ALA A 1 106 ? 63.592 5.655 10.685 1.00 22.08 106 ALA A N 1
ATOM 791 C CA . ALA A 1 106 ? 63.416 5.161 9.327 1.00 21.89 106 ALA A CA 1
ATOM 792 C C . ALA A 1 106 ? 64.689 5.340 8.527 1.00 22.21 106 ALA A C 1
ATOM 793 O O . ALA A 1 106 ? 65.094 4.449 7.784 1.00 23.00 106 ALA A O 1
ATOM 795 N N . TYR A 1 107 ? 65.331 6.499 8.668 1.00 21.36 107 TYR A N 1
ATOM 796 C CA . TYR A 1 107 ? 66.584 6.732 7.959 1.00 21.23 107 TYR A CA 1
ATOM 797 C C . TYR A 1 107 ? 67.669 5.702 8.331 1.00 22.54 107 TYR A C 1
ATOM 798 O O . TYR A 1 107 ? 68.418 5.240 7.446 1.00 22.11 107 TYR A O 1
ATOM 807 N N . LEU A 1 108 ? 67.747 5.348 9.612 1.00 22.76 108 LEU A N 1
ATOM 808 C CA . LEU A 1 108 ? 68.811 4.447 10.083 1.00 24.51 108 LEU A CA 1
ATOM 809 C C . LEU A 1 108 ? 68.712 3.065 9.444 1.00 25.34 108 LEU A C 1
ATOM 810 O O . LEU A 1 108 ? 69.731 2.408 9.241 1.00 26.49 108 LEU A O 1
ATOM 815 N N . VAL A 1 109 ? 67.498 2.632 9.118 1.00 25.34 109 VAL A N 1
ATOM 816 C CA . VAL A 1 109 ? 67.314 1.276 8.580 1.00 27.05 109 VAL A CA 1
ATOM 817 C C . VAL A 1 109 ? 67.173 1.266 7.060 1.00 27.69 109 VAL A C 1
ATOM 818 O O . VAL A 1 109 ? 67.134 0.196 6.431 1.00 27.94 109 VAL A O 1
ATOM 822 N N . SER A 1 110 ? 67.121 2.456 6.471 1.00 27.27 110 SER A N 1
ATOM 823 C CA . SER A 1 110 ? 66.824 2.620 5.051 1.00 27.54 110 SER A CA 1
ATOM 824 C C . SER A 1 110 ? 67.991 2.265 4.156 1.00 26.83 110 SER A C 1
ATOM 825 O O . SER A 1 110 ? 69.121 2.710 4.371 1.00 27.17 110 SER A O 1
ATOM 828 N N . GLU A 1 111 ? 67.692 1.462 3.143 1.00 27.55 111 GLU A N 1
ATOM 829 C CA . GLU A 1 111 ? 68.645 1.189 2.083 1.00 27.30 111 GLU A CA 1
ATOM 830 C C . GLU A 1 111 ? 68.291 1.943 0.788 1.00 27.79 111 GLU A C 1
ATOM 831 O O . GLU A 1 111 ? 68.988 1.818 -0.223 1.00 28.27 111 GLU A O 1
ATOM 833 N N . SER A 1 112 ? 67.225 2.741 0.834 1.00 25.89 112 SER A N 1
ATOM 834 C CA . SER A 1 112 ? 66.702 3.433 -0.338 1.00 25.15 112 SER A CA 1
ATOM 835 C C . SER A 1 112 ? 67.290 4.826 -0.487 1.00 24.07 112 SER A C 1
ATOM 836 O O . SER A 1 112 ? 67.832 5.376 0.475 1.00 25.46 112 SER A O 1
ATOM 839 N N . GLN A 1 113 ? 67.125 5.411 -1.674 1.00 22.91 113 GLN A N 1
ATOM 840 C CA . GLN A 1 113 ? 67.485 6.806 -1.924 1.00 21.33 113 GLN A CA 1
ATOM 841 C C . GLN A 1 113 ? 66.443 7.617 -1.189 1.00 21.03 113 GLN A C 1
ATOM 842 O O . GLN A 1 113 ? 65.286 7.180 -1.085 1.00 21.72 113 GLN A O 1
ATOM 844 N N . LEU A 1 114 ? 66.870 8.745 -0.628 1.00 17.90 114 LEU A N 1
ATOM 845 C CA . LEU A 1 114 ? 65.977 9.590 0.164 1.00 17.45 114 LEU A CA 1
ATOM 846 C C . LEU A 1 114 ? 65.882 11.011 -0.415 1.00 15.90 114 LEU A C 1
ATOM 847 O O . LEU A 1 114 ? 66.896 11.706 -0.621 1.00 16.23 114 LEU A O 1
ATOM 852 N N . ILE A 1 115 ? 64.650 11.429 -0.673 1.00 14.57 115 ILE A N 1
ATOM 853 C CA . ILE A 1 115 ? 64.331 12.802 -1.065 1.00 14.67 115 ILE A CA 1
ATOM 854 C C . ILE A 1 115 ? 63.407 13.324 0.027 1.00 14.76 115 ILE A C 1
ATOM 855 O O . ILE A 1 115 ? 62.368 12.724 0.325 1.00 15.11 115 ILE A O 1
ATOM 860 N N . GLY A 1 116 ? 63.787 14.435 0.656 1.00 13.20 116 GLY A N 1
ATOM 861 C CA . GLY A 1 116 ? 62.994 14.990 1.740 1.00 13.91 116 GLY A CA 1
ATOM 862 C C . GLY A 1 116 ? 62.448 16.348 1.372 1.00 13.88 116 GLY A C 1
ATOM 863 O O . GLY A 1 116 ? 63.163 17.215 0.822 1.00 15.25 116 GLY A O 1
ATOM 864 N N . ILE A 1 117 ? 61.188 16.584 1.719 1.00 13.40 117 ILE A N 1
ATOM 865 C CA . ILE A 1 117 ? 60.532 17.837 1.397 1.00 13.24 117 ILE A CA 1
ATOM 866 C C . ILE A 1 117 ? 59.926 18.481 2.642 1.00 12.46 117 ILE A C 1
ATOM 867 O O . ILE A 1 117 ? 59.107 17.877 3.323 1.00 13.10 117 ILE A O 1
ATOM 872 N N . THR A 1 118 ? 60.343 19.706 2.920 1.00 12.79 118 THR A N 1
ATOM 873 C CA . THR A 1 118 ? 59.730 20.474 4.006 1.00 13.03 118 THR A CA 1
ATOM 874 C C . THR A 1 118 ? 59.477 21.893 3.556 1.00 13.18 118 THR A C 1
ATOM 875 O O . THR A 1 118 ? 59.668 22.207 2.386 1.00 12.73 118 THR A O 1
ATOM 879 N N . GLY A 1 119 ? 58.987 22.733 4.456 1.00 12.82 119 GLY A N 1
ATOM 880 C CA . GLY A 1 119 ? 58.668 24.121 4.100 1.00 13.06 119 GLY A CA 1
ATOM 881 C C . GLY A 1 119 ? 57.366 24.534 4.785 1.00 13.00 119 GLY A C 1
ATOM 882 O O . GLY A 1 119 ? 56.637 23.685 5.287 1.00 14.01 119 GLY A O 1
ATOM 883 N N . SER A 1 120 ? 57.104 25.836 4.832 1.00 13.07 120 SER A N 1
ATOM 884 C CA . SER A 1 120 ? 55.920 26.331 5.548 1.00 14.35 120 SER A CA 1
ATOM 885 C C . SER A 1 120 ? 54.616 25.905 4.871 1.00 14.49 120 SER A C 1
ATOM 886 O O . SER A 1 120 ? 53.668 25.455 5.532 1.00 15.59 120 SER A O 1
ATOM 889 N N . ASN A 1 121 ? 54.581 26.001 3.547 1.00 13.89 121 ASN A N 1
ATOM 890 C CA . ASN A 1 121 ? 53.419 25.536 2.785 1.00 13.96 121 ASN A CA 1
ATOM 891 C C . ASN A 1 121 ? 53.828 25.016 1.411 1.00 14.62 121 ASN A C 1
ATOM 892 O O . ASN A 1 121 ? 54.937 25.274 0.972 1.00 14.83 121 ASN A O 1
ATOM 897 N N . GLY A 1 122 ? 52.936 24.300 0.752 1.00 14.03 122 GLY A N 1
ATOM 898 C CA . GLY A 1 122 ? 53.257 23.646 -0.529 1.00 13.96 122 GLY A CA 1
ATOM 899 C C . GLY A 1 122 ? 53.898 22.270 -0.414 1.00 13.65 122 GLY A C 1
ATOM 900 O O . GLY A 1 122 ? 54.249 21.693 -1.452 1.00 13.59 122 GLY A O 1
ATOM 901 N N . LYS A 1 123 ? 54.055 21.746 0.809 1.00 13.21 123 LYS A N 1
ATOM 902 C CA A LYS A 1 123 ? 54.735 20.468 1.021 0.50 13.20 123 LYS A CA 1
ATOM 903 C CA B LYS A 1 123 ? 54.736 20.469 1.023 0.50 13.26 123 LYS A CA 1
ATOM 904 C C . LYS A 1 123 ? 53.993 19.316 0.375 1.00 13.11 123 LYS A C 1
ATOM 905 O O . LYS A 1 123 ? 54.590 18.512 -0.344 1.00 13.63 123 LYS A O 1
ATOM 916 N N . THR A 1 124 ? 52.693 19.215 0.619 1.00 13.30 124 THR A N 1
ATOM 917 C CA . THR A 1 124 ? 51.996 18.031 0.137 1.00 14.11 124 THR A CA 1
ATOM 918 C C . THR A 1 124 ? 51.935 17.990 -1.393 1.00 13.62 124 THR A C 1
ATOM 919 O O . THR A 1 124 ? 52.155 16.937 -1.977 1.00 14.53 124 THR A O 1
ATOM 923 N N . THR A 1 125 ? 51.642 19.114 -2.025 1.00 14.69 125 THR A N 1
ATOM 924 C CA . THR A 1 125 ? 51.569 19.135 -3.505 1.00 14.28 125 THR A CA 1
ATOM 925 C C . THR A 1 125 ? 52.949 18.828 -4.114 1.00 14.25 125 THR A C 1
ATOM 926 O O . THR A 1 125 ? 53.082 18.002 -5.020 1.00 13.74 125 THR A O 1
ATOM 930 N N . THR A 1 126 ? 53.975 19.428 -3.536 1.00 13.93 126 THR A N 1
ATOM 931 C CA . THR A 1 126 ? 55.318 19.274 -4.105 1.00 13.16 126 THR A CA 1
ATOM 932 C C . THR A 1 126 ? 55.766 17.836 -3.947 1.00 12.80 126 THR A C 1
ATOM 933 O O . THR A 1 126 ? 56.305 17.247 -4.879 1.00 14.30 126 THR A O 1
ATOM 937 N N . THR A 1 127 ? 55.562 17.253 -2.761 1.00 12.84 127 THR A N 1
ATOM 938 C CA . THR A 1 127 ? 55.940 15.857 -2.529 1.00 13.32 127 THR A CA 1
ATOM 939 C C . THR A 1 127 ? 55.191 14.914 -3.491 1.00 13.94 127 THR A C 1
ATOM 940 O O . THR A 1 127 ? 55.795 14.026 -4.064 1.00 14.39 127 THR A O 1
ATOM 944 N N . THR A 1 128 ? 53.885 15.135 -3.655 1.00 14.34 128 THR A N 1
ATOM 945 C CA . THR A 1 128 ? 53.078 14.312 -4.531 1.00 14.73 128 THR A CA 1
ATOM 946 C C . THR A 1 128 ? 53.524 14.447 -5.991 1.00 14.79 128 THR A C 1
ATOM 947 O O . THR A 1 128 ? 53.654 13.436 -6.698 1.00 15.93 128 THR A O 1
ATOM 959 N N . ILE A 1 130 ? 56.524 15.268 -7.063 1.00 13.61 130 ILE A N 1
ATOM 960 C CA . ILE A 1 130 ? 57.811 14.569 -7.184 1.00 14.01 130 ILE A CA 1
ATOM 961 C C . ILE A 1 130 ? 57.638 13.079 -7.346 1.00 15.35 130 ILE A C 1
ATOM 962 O O . ILE A 1 130 ? 58.213 12.485 -8.260 1.00 14.91 130 ILE A O 1
ATOM 967 N N . ALA A 1 131 ? 56.810 12.466 -6.504 1.00 14.82 131 ALA A N 1
ATOM 968 C CA . ALA A 1 131 ? 56.641 11.018 -6.616 1.00 15.95 131 ALA A CA 1
ATOM 969 C C . ALA A 1 131 ? 56.018 10.627 -7.952 1.00 16.31 131 ALA A C 1
ATOM 970 O O . ALA A 1 131 ? 56.461 9.662 -8.582 1.00 17.17 131 ALA A O 1
ATOM 972 N N . GLU A 1 132 ? 55.062 11.422 -8.420 1.00 16.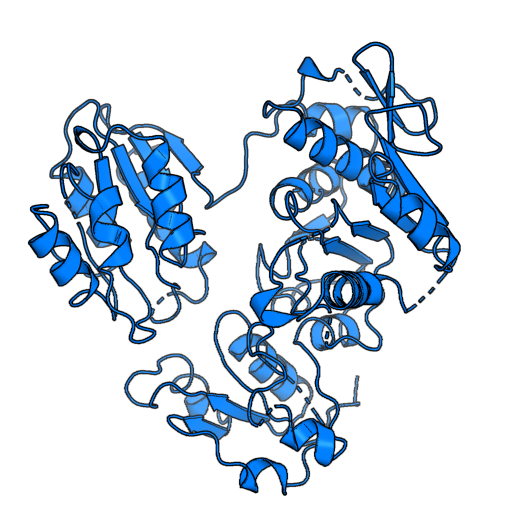91 132 GLU A N 1
ATOM 973 C CA . GLU A 1 132 ? 54.416 11.095 -9.716 1.00 16.88 132 GLU A CA 1
ATOM 974 C C . GLU A 1 132 ? 55.404 11.193 -10.867 1.00 17.63 132 GLU A C 1
ATOM 975 O O . GLU A 1 132 ? 55.428 10.327 -11.758 1.00 17.68 132 GLU A O 1
ATOM 981 N N . VAL A 1 133 ? 56.233 12.227 -10.863 1.00 17.28 133 VAL A N 1
ATOM 982 C CA . VAL A 1 133 ? 57.222 12.410 -11.927 1.00 17.22 133 VAL A CA 1
ATOM 983 C C . VAL A 1 133 ? 58.283 11.311 -11.910 1.00 17.39 133 VAL A C 1
ATOM 984 O O . VAL A 1 133 ? 58.624 10.747 -12.960 1.00 17.46 133 VAL A O 1
ATOM 988 N N . LEU A 1 134 ? 58.809 10.951 -10.741 1.00 17.07 134 LEU A N 1
ATOM 989 C CA . LEU A 1 134 ? 59.779 9.849 -10.693 1.00 17.53 134 LEU A CA 1
ATOM 990 C C . LEU A 1 134 ? 59.164 8.558 -11.223 1.00 18.33 134 LEU A C 1
ATOM 991 O O . LEU A 1 134 ? 59.797 7.844 -11.994 1.00 18.37 134 LEU A O 1
ATOM 996 N N . ASN A 1 135 ? 57.943 8.247 -10.782 1.00 18.04 135 ASN A N 1
ATOM 997 C CA . ASN A 1 135 ? 57.301 7.019 -11.230 1.00 18.57 135 ASN A CA 1
ATOM 998 C C . ASN A 1 135 ? 57.093 6.993 -12.732 1.00 19.13 135 ASN A C 1
ATOM 999 O O . ASN A 1 135 ? 57.332 5.955 -13.372 1.00 21.05 135 ASN A O 1
ATOM 1004 N N . ALA A 1 136 ? 56.679 8.125 -13.281 1.00 18.87 136 ALA A N 1
ATOM 1005 C CA . ALA A 1 136 ? 56.421 8.233 -14.715 1.00 18.31 136 ALA A CA 1
ATOM 1006 C C . ALA A 1 136 ? 57.725 8.083 -15.505 1.00 19.36 136 ALA A C 1
ATOM 1007 O O . ALA A 1 136 ? 57.705 7.648 -16.673 1.00 20.33 136 ALA A O 1
ATOM 1009 N N . GLY A 1 137 ? 58.841 8.423 -14.872 1.00 19.43 137 GLY A N 1
ATOM 1010 C CA . GLY A 1 137 ? 60.166 8.335 -15.497 1.00 21.90 137 GLY A CA 1
ATOM 1011 C C . GLY A 1 137 ? 60.880 7.017 -15.280 1.00 23.38 137 GLY A C 1
ATOM 1012 O O . GLY A 1 137 ? 62.060 6.888 -15.640 1.00 24.97 137 GLY A O 1
ATOM 1013 N N . GLY A 1 138 ? 60.201 6.039 -14.678 1.00 23.94 138 GLY A N 1
ATOM 1014 C CA . GLY A 1 138 ? 60.766 4.690 -14.524 1.00 25.74 138 GLY A CA 1
ATOM 1015 C C . GLY A 1 138 ? 61.577 4.497 -13.265 1.00 26.40 138 GLY A C 1
ATOM 1016 O O . GLY A 1 138 ? 62.297 3.495 -13.093 1.00 27.32 138 GLY A O 1
ATOM 1017 N N . GLN A 1 139 ? 61.477 5.461 -12.360 1.00 26.05 139 GLN A N 1
ATOM 1018 C CA . GLN A 1 139 ? 62.053 5.266 -11.067 1.00 26.20 139 GLN A CA 1
ATOM 1019 C C . GLN A 1 139 ? 60.871 4.781 -10.232 1.00 27.20 139 GLN A C 1
ATOM 1020 O O . GLN A 1 139 ? 59.749 4.576 -10.757 1.00 28.30 139 GLN A O 1
ATOM 1026 N N . ARG A 1 140 ? 61.136 4.492 -8.983 1.00 26.69 140 ARG A N 1
ATOM 1027 C CA . ARG A 1 140 ? 60.152 3.926 -8.100 1.00 26.25 140 ARG A CA 1
ATOM 1028 C C . ARG A 1 140 ? 60.097 4.834 -6.890 1.00 25.44 140 ARG A C 1
ATOM 1029 O O . ARG A 1 140 ? 60.855 4.663 -5.935 1.00 26.17 140 ARG A O 1
ATOM 1037 N N . GLY A 1 141 ? 59.219 5.829 -6.964 1.00 24.20 141 GLY A N 1
ATOM 1038 C CA . GLY A 1 141 ? 59.044 6.778 -5.858 1.00 22.27 141 GLY A CA 1
ATOM 1039 C C . GLY A 1 141 ? 57.960 6.290 -4.924 1.00 21.37 141 GLY A C 1
ATOM 1040 O O . GLY A 1 141 ? 56.855 5.945 -5.356 1.00 22.34 141 GLY A O 1
ATOM 1041 N N . LEU A 1 142 ? 58.277 6.263 -3.643 1.00 19.97 142 LEU A N 1
ATOM 1042 C CA . LEU A 1 142 ? 57.343 5.838 -2.616 1.00 19.84 142 LEU A CA 1
ATOM 1043 C C . LEU A 1 142 ? 57.076 6.993 -1.669 1.00 18.22 142 LEU A C 1
ATOM 1044 O O . LEU A 1 142 ? 57.994 7.488 -1.000 1.00 19.29 142 LEU A O 1
ATOM 1049 N N . LEU A 1 143 ? 55.828 7.409 -1.617 1.00 18.51 143 LEU A N 1
ATOM 1050 C CA . LEU A 1 143 ? 55.423 8.467 -0.713 1.00 18.01 143 LEU A CA 1
ATOM 1051 C C . LEU A 1 143 ? 55.558 8.001 0.724 1.00 18.49 143 LEU A C 1
ATOM 1052 O O . LEU A 1 143 ? 55.149 6.893 1.094 1.00 19.71 143 LEU A O 1
ATOM 1057 N N . ALA A 1 144 ? 56.116 8.875 1.559 1.00 17.29 144 ALA A N 1
ATOM 1058 C CA . ALA A 1 144 ? 56.392 8.506 2.933 1.00 18.01 144 ALA A CA 1
ATOM 1059 C C . ALA A 1 144 ? 56.396 9.733 3.831 1.00 17.83 144 ALA A C 1
ATOM 1060 O O . ALA A 1 144 ? 56.425 10.876 3.369 1.00 18.31 144 ALA A O 1
ATOM 1062 N N . GLY A 1 145 ? 56.334 9.488 5.133 1.00 16.44 145 GLY A N 1
ATOM 1063 C CA . GLY A 1 145 ? 56.382 10.583 6.096 1.00 17.10 145 GLY A CA 1
ATOM 1064 C C . GLY A 1 145 ? 54.991 11.053 6.418 1.00 17.25 145 GLY A C 1
ATOM 1065 O O . GLY A 1 145 ? 54.154 10.265 6.848 1.00 18.43 145 GLY A O 1
ATOM 1066 N N . ASN A 1 146 ? 54.725 12.324 6.175 1.00 17.07 146 ASN A N 1
ATOM 1067 C CA . ASN A 1 146 ? 53.424 12.886 6.527 1.00 17.25 146 ASN A CA 1
ATOM 1068 C C . ASN A 1 146 ? 52.346 12.723 5.480 1.00 17.71 146 ASN A C 1
ATOM 1069 O O . ASN A 1 146 ? 51.206 13.061 5.723 1.00 17.98 146 ASN A O 1
ATOM 1074 N N . ILE A 1 147 ? 52.714 12.143 4.340 1.00 17.00 147 ILE A N 1
ATOM 1075 C CA . ILE A 1 147 ? 51.752 11.569 3.399 1.00 19.04 147 ILE A CA 1
ATOM 1076 C C . ILE A 1 147 ? 52.235 10.191 2.981 1.00 18.61 147 ILE A C 1
ATOM 1077 O O . ILE A 1 147 ? 53.359 9.780 3.277 1.00 19.10 147 ILE A O 1
ATOM 1082 N N . GLY A 1 148 ? 51.350 9.450 2.324 1.00 20.50 148 GLY A N 1
ATOM 1083 C CA . GLY A 1 148 ? 51.661 8.100 1.945 1.00 22.03 148 GLY A CA 1
ATOM 1084 C C . GLY A 1 148 ? 51.387 7.184 3.118 1.00 23.78 148 GLY A C 1
ATOM 1085 O O . GLY A 1 148 ? 50.222 6.814 3.380 1.00 26.02 148 GLY A O 1
ATOM 1086 N N . PHE A 1 149 ? 52.467 6.795 3.779 1.00 22.23 149 PHE A N 1
ATOM 1087 C CA . PHE A 1 149 ? 52.469 6.031 5.023 1.00 22.70 149 PHE A CA 1
ATOM 1088 C C . PHE A 1 149 ? 53.610 6.579 5.885 1.00 22.27 149 PHE A C 1
ATOM 1089 O O . PHE A 1 149 ? 54.582 7.121 5.351 1.00 21.27 149 PHE A O 1
ATOM 1097 N N . PRO A 1 150 ? 53.529 6.414 7.220 1.00 21.24 150 PRO A N 1
ATOM 1098 C CA . PRO A 1 150 ? 54.661 6.850 8.054 1.00 21.39 150 PRO A CA 1
ATOM 1099 C C . PRO A 1 150 ? 55.971 6.239 7.569 1.00 21.14 150 PRO A C 1
ATOM 1100 O O . PRO A 1 150 ? 56.010 5.112 7.043 1.00 20.18 150 PRO A O 1
ATOM 1104 N N . ALA A 1 151 ? 57.040 6.984 7.730 1.00 21.63 151 ALA A N 1
ATOM 1105 C CA . ALA A 1 151 ? 58.327 6.565 7.191 1.00 22.75 151 ALA A CA 1
ATOM 1106 C C . ALA A 1 151 ? 58.768 5.181 7.687 1.00 24.30 151 ALA A C 1
ATOM 1107 O O . ALA A 1 151 ? 59.278 4.384 6.891 1.00 23.31 151 ALA A O 1
ATOM 1109 N N . SER A 1 152 ? 58.551 4.906 8.981 1.00 24.94 152 SER A N 1
ATOM 1110 C CA A SER A 1 152 ? 59.012 3.659 9.593 0.50 25.86 152 SER A CA 1
ATOM 1111 C CA B SER A 1 152 ? 58.998 3.659 9.610 0.50 26.18 152 SER A CA 1
ATOM 1112 C C . SER A 1 152 ? 58.202 2.465 9.102 1.00 27.10 152 SER A C 1
ATOM 1113 O O . SER A 1 152 ? 58.629 1.315 9.259 1.00 28.28 152 SER A O 1
ATOM 1118 N N . GLU A 1 153 ? 57.044 2.735 8.507 1.00 27.15 153 GLU A N 1
ATOM 1119 C CA . GLU A 1 153 ? 56.265 1.702 7.821 1.00 28.66 153 GLU A CA 1
ATOM 1120 C C . GLU A 1 153 ? 56.814 1.469 6.393 1.00 28.85 153 GLU A C 1
ATOM 1121 O O . GLU A 1 153 ? 57.025 0.324 5.967 1.00 30.04 153 GLU A O 1
ATOM 1127 N N . VAL A 1 154 ? 57.060 2.553 5.653 1.00 28.79 154 VAL A N 1
ATOM 1128 C CA . VAL A 1 154 ? 57.466 2.450 4.247 1.00 28.44 154 VAL A CA 1
ATOM 1129 C C . VAL A 1 154 ? 58.829 1.763 4.065 1.00 29.66 154 VAL A C 1
ATOM 1130 O O . VAL A 1 154 ? 59.012 0.963 3.147 1.00 29.35 154 VAL A O 1
ATOM 1134 N N . VAL A 1 155 ? 59.772 2.060 4.957 1.00 30.40 155 VAL A N 1
ATOM 1135 C CA A VAL A 1 155 ? 61.153 1.621 4.782 0.50 31.44 155 VAL A CA 1
ATOM 1136 C CA B VAL A 1 155 ? 61.166 1.605 4.813 0.50 31.50 155 VAL A CA 1
ATOM 1137 C C . VAL A 1 155 ? 61.303 0.091 4.813 1.00 32.46 155 VAL A C 1
ATOM 1138 O O . VAL A 1 155 ? 62.259 -0.456 4.242 1.00 33.23 155 VAL A O 1
ATOM 1145 N N . GLN A 1 156 ? 60.346 -0.573 5.451 1.00 33.53 156 GLN A N 1
ATOM 1146 C CA . GLN A 1 156 ? 60.294 -2.033 5.548 1.00 35.71 156 GLN A CA 1
ATOM 1147 C C . GLN A 1 156 ? 59.945 -2.717 4.226 1.00 36.53 156 GLN A C 1
ATOM 1148 O O . GLN A 1 156 ? 60.299 -3.880 4.007 1.00 37.93 156 GLN A O 1
ATOM 1154 N N . ALA A 1 157 ? 59.237 -2.010 3.356 1.00 36.64 157 ALA A N 1
ATOM 1155 C CA . ALA A 1 157 ? 58.861 -2.566 2.057 1.00 36.53 157 ALA A CA 1
ATOM 1156 C C . ALA A 1 157 ? 59.879 -2.136 0.995 1.00 36.23 157 ALA A C 1
ATOM 1157 O O . ALA A 1 157 ? 60.051 -2.792 -0.040 1.00 37.48 157 ALA A O 1
ATOM 1159 N N . ALA A 1 158 ? 60.589 -1.053 1.273 1.00 34.50 158 ALA A N 1
ATOM 1160 C CA . ALA A 1 158 ? 61.431 -0.414 0.277 1.00 33.65 158 ALA A CA 1
ATOM 1161 C C . ALA A 1 158 ? 62.824 -1.025 0.234 1.00 33.08 158 ALA A C 1
ATOM 1162 O O . ALA A 1 158 ? 63.339 -1.476 1.249 1.00 34.12 158 ALA A O 1
ATOM 1164 N N . ASN A 1 159 ? 63.433 -1.018 -0.947 1.00 32.77 159 ASN A N 1
ATOM 1165 C CA . ASN A 1 159 ? 64.798 -1.499 -1.119 1.00 32.47 159 ASN A CA 1
ATOM 1166 C C . ASN A 1 159 ? 65.685 -0.488 -1.858 1.00 31.98 159 ASN A C 1
ATOM 1167 O O . ASN A 1 159 ? 65.278 0.664 -2.079 1.00 30.86 159 ASN A O 1
ATOM 1172 N N . ASP A 1 160 ? 66.886 -0.915 -2.260 1.00 32.00 160 ASP A N 1
ATOM 1173 C CA . ASP A 1 160 ? 67.873 -0.004 -2.862 1.00 32.27 160 ASP A CA 1
ATOM 1174 C C . ASP A 1 160 ? 67.498 0.540 -4.244 1.00 31.29 160 ASP A C 1
ATOM 1175 O O . ASP A 1 160 ? 68.142 1.475 -4.745 1.00 31.98 160 ASP A O 1
ATOM 1180 N N . LYS A 1 161 ? 66.470 -0.042 -4.861 1.00 29.90 161 LYS A N 1
ATOM 1181 C CA . LYS A 1 161 ? 65.988 0.422 -6.159 1.00 28.29 161 LYS A CA 1
ATOM 1182 C C . LYS A 1 161 ? 64.904 1.494 -5.992 1.00 26.53 161 LYS A C 1
ATOM 1183 O O . LYS A 1 161 ? 64.506 2.134 -6.964 1.00 26.71 161 LYS A O 1
ATOM 1185 N N . ASP A 1 162 ? 64.428 1.671 -4.759 1.00 24.94 162 ASP A N 1
ATOM 1186 C CA . ASP A 1 162 ? 63.320 2.582 -4.490 1.00 23.34 162 ASP A CA 1
ATOM 1187 C C . ASP A 1 162 ? 63.856 3.927 -4.020 1.00 22.02 162 ASP A C 1
ATOM 1188 O O . ASP A 1 162 ? 64.958 4.016 -3.486 1.00 21.90 162 ASP A O 1
ATOM 1193 N N . THR A 1 163 ? 63.055 4.954 -4.258 1.00 20.60 163 THR A N 1
ATOM 1194 C CA . THR A 1 163 ? 63.302 6.300 -3.730 1.00 19.78 163 THR A CA 1
ATOM 1195 C C . THR A 1 163 ? 62.160 6.674 -2.786 1.00 19.88 163 THR A C 1
ATOM 1196 O O . THR A 1 163 ? 60.977 6.654 -3.177 1.00 20.04 163 THR A O 1
ATOM 1200 N N . LEU A 1 164 ? 62.511 6.991 -1.537 1.00 17.36 164 LEU A N 1
ATOM 1201 C CA . LEU A 1 164 ? 61.513 7.499 -0.595 1.00 17.19 164 LEU A CA 1
ATOM 1202 C C . LEU A 1 164 ? 61.330 8.962 -0.864 1.00 16.17 164 LEU A C 1
ATOM 1203 O O . LEU A 1 164 ? 62.325 9.687 -0.965 1.00 17.31 164 LEU A O 1
ATOM 1208 N N . VAL A 1 165 ? 60.079 9.378 -1.033 1.00 15.08 165 VAL A N 1
ATOM 1209 C CA . VAL A 1 165 ? 59.760 10.776 -1.295 1.00 14.92 165 VAL A CA 1
ATOM 1210 C C . VAL A 1 165 ? 58.973 11.221 -0.075 1.00 15.08 165 VAL A C 1
ATOM 1211 O O . VAL A 1 165 ? 57.765 10.929 0.054 1.00 15.65 165 VAL A O 1
ATOM 1223 N N . GLU A 1 167 ? 57.528 13.609 2.912 1.00 13.82 167 GLU A N 1
ATOM 1224 C CA . GLU A 1 167 ? 57.074 14.905 3.410 1.00 14.29 167 GLU A CA 1
ATOM 1225 C C . GLU A 1 167 ? 57.408 14.984 4.891 1.00 14.25 167 GLU A C 1
ATOM 1226 O O . GLU A 1 167 ? 57.028 14.124 5.684 1.00 14.50 167 GLU A O 1
ATOM 1232 N N . LEU A 1 168 ? 58.081 16.073 5.255 1.00 13.87 168 LEU A N 1
ATOM 1233 C CA . LEU A 1 168 ? 58.633 16.286 6.597 1.00 13.82 168 LEU A CA 1
ATOM 1234 C C . LEU A 1 168 ? 58.186 17.582 7.207 1.00 14.20 168 LEU A C 1
ATOM 1235 O O . LEU A 1 168 ? 58.156 18.598 6.538 1.00 14.13 168 LEU A O 1
ATOM 1240 N N . SER A 1 169 ? 57.862 17.543 8.493 1.00 13.73 169 SER A N 1
ATOM 1241 C CA . SER A 1 169 ? 57.493 18.756 9.229 1.00 13.89 169 SER A CA 1
ATOM 1242 C C . SER A 1 169 ? 58.671 19.302 10.042 1.00 13.65 169 SER A C 1
ATOM 1243 O O . SER A 1 169 ? 59.640 18.601 10.349 1.00 14.14 169 SER A O 1
ATOM 1246 N N . SER A 1 170 ? 58.581 20.579 10.396 1.00 14.47 170 SER A N 1
ATOM 1247 C CA . SER A 1 170 ? 59.527 21.203 11.325 1.00 15.18 170 SER A CA 1
ATOM 1248 C C . SER A 1 170 ? 59.569 20.454 12.660 1.00 15.22 170 SER A C 1
ATOM 1249 O O . SER A 1 170 ? 60.625 20.372 13.292 1.00 15.84 170 SER A O 1
ATOM 1252 N N . PHE A 1 171 ? 58.422 19.913 13.050 1.00 15.30 171 PHE A N 1
ATOM 1253 C CA . PHE A 1 171 ? 58.328 19.146 14.301 1.00 14.96 171 PHE A CA 1
ATOM 1254 C C . PHE A 1 171 ? 59.166 17.860 14.211 1.00 14.53 171 PHE A C 1
ATOM 1255 O O . PHE A 1 171 ? 59.893 17.513 15.136 1.00 15.42 171 PHE A O 1
ATOM 1263 N N . GLN A 1 172 ? 59.069 17.161 13.091 1.00 14.33 172 GLN A N 1
ATOM 1264 C CA . GLN A 1 172 ? 59.909 15.974 12.897 1.00 14.66 172 GLN A CA 1
ATOM 1265 C C . GLN A 1 172 ? 61.391 16.326 12.851 1.00 15.09 172 GLN A C 1
ATOM 1266 O O . GLN A 1 172 ? 62.232 15.588 13.371 1.00 15.57 172 GLN A O 1
ATOM 1272 N N . LEU A 1 173 ? 61.715 17.460 12.228 1.00 14.06 173 LEU A N 1
ATOM 1273 C CA . LEU A 1 173 ? 63.109 17.833 12.027 1.00 15.53 173 LEU A CA 1
ATOM 1274 C C . LEU A 1 173 ? 63.784 18.343 13.311 1.00 16.29 173 LEU A C 1
ATOM 1275 O O . LEU A 1 173 ? 65.001 18.496 13.351 1.00 17.32 173 LEU A O 1
ATOM 1288 N N . GLY A 1 175 ? 63.929 16.415 15.709 1.00 17.87 175 GLY A N 1
ATOM 1289 C CA . GLY A 1 175 ? 64.378 15.159 16.276 1.00 19.11 175 GLY A CA 1
ATOM 1290 C C . GLY A 1 175 ? 65.208 14.282 15.371 1.00 19.37 175 GLY A C 1
ATOM 1291 O O . GLY A 1 175 ? 65.085 13.073 15.423 1.00 21.77 175 GLY A O 1
ATOM 1292 N N . VAL A 1 176 ? 66.048 14.882 14.536 1.00 19.73 176 VAL A N 1
ATOM 1293 C CA . VAL A 1 176 ? 66.948 14.084 13.675 1.00 20.48 176 VAL A CA 1
ATOM 1294 C C . VAL A 1 176 ? 68.401 14.248 14.123 1.00 20.73 176 VAL A C 1
ATOM 1295 O O . VAL A 1 176 ? 68.735 15.211 14.832 1.00 22.58 176 VAL A O 1
ATOM 1299 N N . LYS A 1 177 ? 69.247 13.299 13.734 1.00 20.36 177 LYS A N 1
ATOM 1300 C CA . LYS A 1 177 ? 70.680 13.357 14.075 1.00 20.29 177 LYS A CA 1
ATOM 1301 C C . LYS A 1 177 ? 71.472 12.926 12.857 1.00 20.02 177 LYS A C 1
ATOM 1302 O O . LYS A 1 177 ? 72.237 13.713 12.315 1.00 20.51 177 LYS A O 1
ATOM 1304 N N . GLU A 1 178 ? 71.285 11.684 12.421 1.00 19.51 178 GLU A N 1
ATOM 1305 C CA . GLU A 1 178 ? 71.995 11.180 11.236 1.00 20.02 178 GLU A CA 1
ATOM 1306 C C . GLU A 1 178 ? 71.266 11.392 9.910 1.00 19.19 178 GLU A C 1
ATOM 1307 O O . GLU A 1 178 ? 71.875 11.327 8.823 1.00 18.65 178 GLU A O 1
ATOM 1313 N N . PHE A 1 179 ? 69.955 11.614 10.004 1.00 18.75 179 PHE A N 1
ATOM 1314 C CA . PHE A 1 179 ? 69.085 11.830 8.834 1.00 17.21 179 PHE A CA 1
ATOM 1315 C C . PHE A 1 179 ? 69.761 12.616 7.719 1.00 16.72 179 PHE A C 1
ATOM 1316 O O . PHE A 1 179 ? 70.165 13.731 7.945 1.00 16.80 179 PHE A O 1
ATOM 1324 N N . ARG A 1 180 ? 69.880 12.011 6.542 1.00 16.03 180 ARG A N 1
ATOM 1325 C CA . ARG A 1 180 ? 70.590 12.625 5.434 1.00 16.18 180 ARG A CA 1
ATOM 1326 C C . ARG A 1 180 ? 69.909 12.326 4.106 1.00 15.92 180 ARG A C 1
ATOM 1327 O O . ARG A 1 180 ? 70.158 11.273 3.512 1.00 16.53 180 ARG A O 1
ATOM 1335 N N . PRO A 1 181 ? 69.059 13.235 3.623 1.00 15.75 181 PRO A N 1
ATOM 1336 C CA . PRO A 1 181 ? 68.580 13.110 2.236 1.00 16.07 181 PRO A CA 1
ATOM 1337 C C . PRO A 1 181 ? 69.686 13.320 1.218 1.00 14.59 181 PRO A C 1
ATOM 1338 O O . PRO A 1 181 ? 70.639 14.054 1.477 1.00 16.78 181 PRO A O 1
ATOM 1342 N N . HIS A 1 182 ? 69.566 12.666 0.073 1.00 15.21 182 HIS A N 1
ATOM 1343 C CA . HIS A 1 182 ? 70.433 13.011 -1.029 1.00 14.77 182 HIS A CA 1
ATOM 1344 C C . HIS A 1 182 ? 69.930 14.254 -1.743 1.00 14.16 182 HIS A C 1
ATOM 1345 O O . HIS A 1 182 ? 70.727 15.045 -2.265 1.00 14.90 182 HIS A O 1
ATOM 1352 N N . ILE A 1 183 ? 68.615 14.427 -1.800 1.00 13.67 183 ILE A N 1
ATOM 1353 C CA . ILE A 1 183 ? 68.043 15.653 -2.319 1.00 13.83 183 ILE A CA 1
ATOM 1354 C C . ILE A 1 183 ? 67.027 16.122 -1.284 1.00 13.69 183 ILE A C 1
ATOM 1355 O O . ILE A 1 183 ? 66.227 15.330 -0.806 1.00 13.77 183 ILE A O 1
ATOM 1360 N N . ALA A 1 184 ? 67.069 17.400 -0.933 1.00 13.25 184 ALA A N 1
ATOM 1361 C CA . ALA A 1 184 ? 66.099 17.997 0.014 1.00 13.83 184 ALA A CA 1
ATOM 1362 C C . ALA A 1 184 ? 65.541 19.260 -0.571 1.00 14.26 184 ALA A C 1
ATOM 1363 O O . ALA A 1 184 ? 66.218 20.004 -1.265 1.00 14.82 184 ALA A O 1
ATOM 1365 N N . VAL A 1 185 ? 64.292 19.540 -0.216 1.00 12.97 185 VAL A N 1
ATOM 1366 C CA . VAL A 1 185 ? 63.595 20.737 -0.676 1.00 12.94 185 VAL A CA 1
ATOM 1367 C C . VAL A 1 185 ? 63.049 21.481 0.524 1.00 12.31 185 VAL A C 1
ATOM 1368 O O . VAL A 1 185 ? 62.512 20.856 1.439 1.00 12.57 185 VAL A O 1
ATOM 1372 N N . ILE A 1 186 ? 63.264 22.807 0.547 1.00 12.72 186 ILE A N 1
ATOM 1373 C CA . ILE A 1 186 ? 62.524 23.715 1.454 1.00 12.96 186 ILE A CA 1
ATOM 1374 C C . ILE A 1 186 ? 61.657 24.595 0.566 1.00 13.03 186 ILE A C 1
ATOM 1375 O O . ILE A 1 186 ? 62.172 25.439 -0.181 1.00 14.18 186 ILE A O 1
ATOM 1380 N N . THR A 1 187 ? 60.346 24.396 0.607 1.00 12.58 187 THR A N 1
ATOM 1381 C CA . THR A 1 187 ? 59.479 25.079 -0.353 1.00 12.90 187 THR A CA 1
ATOM 1382 C C . THR A 1 187 ? 59.453 26.578 -0.133 1.00 13.15 187 THR A C 1
ATOM 1383 O O . THR A 1 187 ? 59.399 27.354 -1.095 1.00 13.46 187 THR A O 1
ATOM 1387 N N . ASN A 1 188 ? 59.454 26.963 1.141 1.00 13.50 188 ASN A N 1
ATOM 1388 C CA . ASN A 1 188 ? 59.429 28.361 1.547 1.00 13.82 188 ASN A CA 1
ATOM 1389 C C . ASN A 1 188 ? 59.489 28.414 3.066 1.00 14.20 188 ASN A C 1
ATOM 1390 O O . ASN A 1 188 ? 59.358 27.388 3.750 1.00 13.88 188 ASN A O 1
ATOM 1395 N N . LEU A 1 189 ? 59.698 29.614 3.587 1.00 14.20 189 LEU A N 1
ATOM 1396 C CA . LEU A 1 189 ? 59.791 29.842 5.031 1.00 15.48 189 LEU A CA 1
ATOM 1397 C C . LEU A 1 189 ? 59.070 31.121 5.392 1.00 16.20 189 LEU A C 1
ATOM 1398 O O . LEU A 1 189 ? 59.477 32.218 4.985 1.00 17.86 189 LEU A O 1
ATOM 1411 N N . PRO A 1 191 ? 56.293 32.788 8.801 1.00 19.97 191 PRO A N 1
ATOM 1412 C CA . PRO A 1 191 ? 55.988 32.480 10.209 1.00 20.86 191 PRO A CA 1
ATOM 1413 C C . PRO A 1 191 ? 54.810 31.538 10.342 1.00 21.04 191 PRO A C 1
ATOM 1414 O O . PRO A 1 191 ? 53.694 31.883 9.924 1.00 21.48 191 PRO A O 1
ATOM 1418 N N . THR A 1 192 ? 55.064 30.368 10.929 1.00 20.07 192 THR A N 1
ATOM 1419 C CA . THR A 1 192 ? 54.113 29.272 10.992 1.00 20.53 192 THR A CA 1
ATOM 1420 C C . THR A 1 192 ? 54.534 28.487 12.241 1.00 20.09 192 THR A C 1
ATOM 1421 O O . THR A 1 192 ? 55.728 28.394 12.525 1.00 20.28 192 THR A O 1
ATOM 1425 N N . HIS A 1 193 ? 53.570 27.996 13.022 1.00 19.88 193 HIS A N 1
ATOM 1426 C CA . HIS A 1 193 ? 53.867 27.077 14.145 1.00 19.94 193 HIS A CA 1
ATOM 1427 C C . HIS A 1 193 ? 54.711 27.751 15.232 1.00 20.86 193 HIS A C 1
ATOM 1428 O O . HIS A 1 193 ? 55.500 27.091 15.920 1.00 20.82 193 HIS A O 1
ATOM 1435 N N . LEU A 1 194 ? 54.581 29.070 15.385 1.00 21.04 194 LEU A N 1
ATOM 1436 C CA . LEU A 1 194 ? 55.389 29.761 16.383 1.00 21.89 194 LEU A CA 1
ATOM 1437 C C . LEU A 1 194 ? 54.900 29.479 17.814 1.00 22.44 194 LEU A C 1
ATOM 1438 O O . LEU A 1 194 ? 55.688 29.557 18.761 1.00 22.85 194 LEU A O 1
ATOM 1443 N N . ASP A 1 195 ? 53.631 29.081 17.936 1.00 23.64 195 ASP A N 1
ATOM 1444 C CA . ASP A 1 195 ? 53.144 28.506 19.203 1.00 25.40 195 ASP A CA 1
ATOM 1445 C C . ASP A 1 195 ? 54.044 27.390 19.733 1.00 24.48 195 ASP A C 1
ATOM 1446 O O . ASP A 1 195 ? 54.347 27.348 20.918 1.00 25.53 195 ASP A O 1
ATOM 1451 N N . TYR A 1 196 ? 54.498 26.513 18.836 1.00 21.74 196 TYR A N 1
ATOM 1452 C CA . TYR A 1 196 ? 55.335 25.362 19.197 1.00 20.71 196 TYR A CA 1
ATOM 1453 C C . TYR A 1 196 ? 56.799 25.762 19.302 1.00 20.39 196 TYR A C 1
ATOM 1454 O O . TYR A 1 196 ? 57.488 25.349 20.224 1.00 21.34 196 TYR A O 1
ATOM 1463 N N . HIS A 1 197 ? 57.295 26.557 18.362 1.00 20.25 197 HIS A N 1
ATOM 1464 C CA . HIS A 1 197 ? 58.737 26.799 18.275 1.00 20.57 197 HIS A CA 1
ATOM 1465 C C . HIS A 1 197 ? 59.276 28.013 19.022 1.00 21.62 197 HIS A C 1
ATOM 1466 O O . HIS A 1 197 ? 60.491 28.113 19.257 1.00 23.10 197 HIS A O 1
ATOM 1473 N N . GLY A 1 198 ? 58.390 28.946 19.335 1.00 22.26 198 GLY A N 1
ATOM 1474 C CA . GLY A 1 198 ? 58.798 30.190 19.983 1.00 23.82 198 GLY A CA 1
ATOM 1475 C C . GLY A 1 198 ? 59.035 31.213 18.896 1.00 24.48 198 GLY A C 1
ATOM 1476 O O . GLY A 1 198 ? 58.094 31.825 18.396 1.00 27.70 198 GLY A O 1
ATOM 1477 N N . SER A 1 199 ? 60.280 31.392 18.496 1.00 23.89 199 SER A N 1
ATOM 1478 C CA . SER A 1 199 ? 60.602 32.442 17.543 1.00 22.22 199 SER A CA 1
ATOM 1479 C C . SER A 1 199 ? 60.644 31.884 16.127 1.00 21.22 199 SER A C 1
ATOM 1480 O O . SER A 1 199 ? 60.804 30.668 15.940 1.00 21.22 199 SER A O 1
ATOM 1483 N N . PHE A 1 200 ? 60.536 32.784 15.154 1.00 20.27 200 PHE A N 1
ATOM 1484 C CA . PHE A 1 200 ? 60.697 32.429 13.747 1.00 18.66 200 PHE A CA 1
ATOM 1485 C C . PHE A 1 200 ? 62.085 31.833 13.536 1.00 18.72 200 PHE A C 1
ATOM 1486 O O . PHE A 1 200 ? 62.241 30.851 12.784 1.00 18.04 200 PHE A O 1
ATOM 1494 N N . GLU A 1 201 ? 63.095 32.381 14.207 1.00 19.82 201 GLU A N 1
ATOM 1495 C CA . GLU A 1 201 ? 64.468 31.876 14.054 1.00 20.07 201 GLU A CA 1
ATOM 1496 C C . GLU A 1 201 ? 64.586 30.417 14.499 1.00 19.66 201 GLU A C 1
ATOM 1497 O O . GLU A 1 201 ? 65.296 29.619 13.861 1.00 19.55 201 GLU A O 1
ATOM 1503 N N . ASP A 1 202 ? 63.918 30.070 15.587 1.00 19.22 202 ASP A N 1
ATOM 1504 C CA . ASP A 1 202 ? 63.939 28.693 16.092 1.00 19.30 202 ASP A CA 1
ATOM 1505 C C . ASP A 1 202 ? 63.197 27.747 15.139 1.00 18.16 202 ASP A C 1
ATOM 1506 O O . ASP A 1 202 ? 63.618 26.608 14.927 1.00 17.84 202 ASP A O 1
ATOM 1511 N N . TYR A 1 203 ? 62.102 28.228 14.547 1.00 16.61 203 TYR A N 1
ATOM 1512 C CA . TYR A 1 203 ? 61.324 27.460 13.576 1.00 15.27 203 TYR A CA 1
ATOM 1513 C C . TYR A 1 203 ? 62.166 27.170 12.319 1.00 15.06 203 TYR A C 1
ATOM 1514 O O . TYR A 1 203 ? 62.237 26.021 11.844 1.00 14.82 203 TYR A O 1
ATOM 1523 N N . VAL A 1 204 ? 62.843 28.187 11.817 1.00 15.58 204 VAL A N 1
ATOM 1524 C CA . VAL A 1 204 ? 63.745 28.021 10.668 1.00 15.49 204 VAL A CA 1
ATOM 1525 C C . VAL A 1 204 ? 64.864 27.055 11.031 1.00 16.14 204 VAL A C 1
ATOM 1526 O O . VAL A 1 204 ? 65.159 26.147 10.243 1.00 14.59 204 VAL A O 1
ATOM 1530 N N . ALA A 1 205 ? 65.441 27.189 12.229 1.00 16.63 205 ALA A N 1
ATOM 1531 C CA . ALA A 1 205 ? 66.524 26.298 12.653 1.00 16.88 205 ALA A CA 1
ATOM 1532 C C . ALA A 1 205 ? 66.080 24.826 12.691 1.00 16.37 205 ALA A C 1
ATOM 1533 O O . ALA A 1 205 ? 66.868 23.896 12.358 1.00 16.73 205 ALA A O 1
ATOM 1535 N N . ALA A 1 206 ? 64.826 24.600 13.068 1.00 16.06 206 ALA A N 1
ATOM 1536 C CA . ALA A 1 206 ? 64.273 23.255 13.128 1.00 14.70 206 ALA A CA 1
ATOM 1537 C C . ALA A 1 206 ? 64.292 22.625 11.711 1.00 14.85 206 ALA A C 1
ATOM 1538 O O . ALA A 1 206 ? 64.808 21.505 11.520 1.00 14.85 206 ALA A O 1
ATOM 1540 N N . LYS A 1 207 ? 63.734 23.336 10.736 1.00 15.59 207 LYS A N 1
ATOM 1541 C CA . LYS A 1 207 ? 63.715 22.817 9.364 1.00 14.31 207 LYS A CA 1
ATOM 1542 C C . LYS A 1 207 ? 65.140 22.690 8.816 1.00 14.34 207 LYS A C 1
ATOM 1543 O O . LYS A 1 207 ? 65.421 21.772 8.036 1.00 14.47 207 LYS A O 1
ATOM 1549 N N . TRP A 1 208 ? 66.032 23.593 9.215 1.00 14.71 208 TRP A N 1
ATOM 1550 C CA . TRP A 1 208 ? 67.394 23.585 8.668 1.00 14.83 208 TRP A CA 1
ATOM 1551 C C . TRP A 1 208 ? 68.158 22.325 9.057 1.00 15.38 208 TRP A C 1
ATOM 1552 O O . TRP A 1 208 ? 69.133 21.944 8.391 1.00 14.77 208 TRP A O 1
ATOM 1563 N N . ASN A 1 209 ? 67.727 21.654 10.115 1.00 14.87 209 ASN A N 1
ATOM 1564 C CA . ASN A 1 209 ? 68.316 20.361 10.462 1.00 14.39 209 ASN A CA 1
ATOM 1565 C C . ASN A 1 209 ? 68.268 19.349 9.294 1.00 14.91 209 ASN A C 1
ATOM 1566 O O . ASN A 1 209 ? 69.060 18.400 9.260 1.00 15.13 209 ASN A O 1
ATOM 1571 N N . ILE A 1 210 ? 67.362 19.543 8.349 1.00 13.63 210 ILE A N 1
ATOM 1572 C CA . ILE A 1 210 ? 67.268 18.662 7.166 1.00 12.97 210 ILE A CA 1
ATOM 1573 C C . ILE A 1 210 ? 68.611 18.533 6.437 1.00 14.15 210 ILE A C 1
ATOM 1574 O O . ILE A 1 210 ? 68.865 17.507 5.838 1.00 14.15 210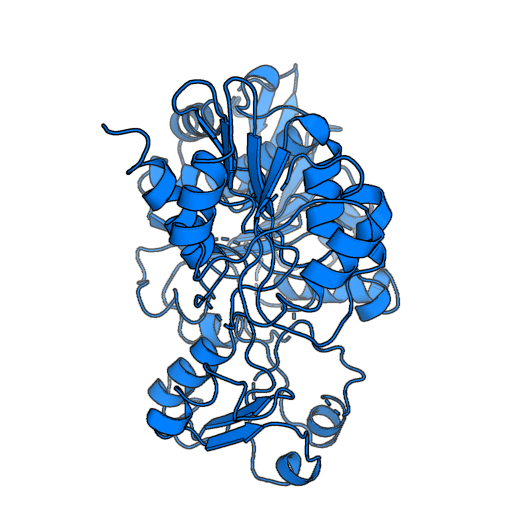 ILE A O 1
ATOM 1579 N N . GLN A 1 211 ? 69.431 19.579 6.472 1.00 14.39 211 GLN A N 1
ATOM 1580 C CA . GLN A 1 211 ? 70.707 19.557 5.713 1.00 14.07 211 GLN A CA 1
ATOM 1581 C C . GLN A 1 211 ? 71.961 19.294 6.566 1.00 15.03 211 GLN A C 1
ATOM 1582 O O . GLN A 1 211 ? 73.079 19.338 6.046 1.00 15.49 211 GLN A O 1
ATOM 1588 N N . ASN A 1 212 ? 71.794 18.969 7.852 1.00 15.27 212 ASN A N 1
ATOM 1589 C CA . ASN A 1 212 ? 72.960 18.916 8.757 1.00 16.16 212 ASN A CA 1
ATOM 1590 C C . ASN A 1 212 ? 74.011 17.917 8.322 1.00 15.52 212 ASN A C 1
ATOM 1591 O O . ASN A 1 212 ? 75.208 18.141 8.574 1.00 17.17 212 ASN A O 1
ATOM 1596 N N . GLN A 1 213 ? 73.583 16.819 7.692 1.00 15.36 213 GLN A N 1
ATOM 1597 C CA . GLN A 1 213 ? 74.505 15.747 7.307 1.00 16.37 213 GLN A CA 1
ATOM 1598 C C . GLN A 1 213 ? 74.760 15.718 5.818 1.00 15.54 213 GLN A C 1
ATOM 1599 O O . GLN A 1 213 ? 75.524 14.877 5.347 1.00 17.56 213 GLN A O 1
ATOM 1613 N N . SER A 1 215 ? 76.303 16.579 2.262 1.00 15.77 215 SER A N 1
ATOM 1614 C CA . SER A 1 215 ? 77.592 17.037 1.761 1.00 14.86 215 SER A CA 1
ATOM 1615 C C . SER A 1 215 ? 77.419 17.775 0.423 1.00 15.51 215 SER A C 1
ATOM 1616 O O . SER A 1 215 ? 76.312 17.873 -0.134 1.00 15.28 215 SER A O 1
ATOM 1619 N N . SER A 1 216 ? 78.526 18.246 -0.135 1.00 14.99 216 SER A N 1
ATOM 1620 C CA . SER A 1 216 ? 78.476 18.911 -1.432 1.00 14.60 216 SER A CA 1
ATOM 1621 C C . SER A 1 216 ? 78.026 17.984 -2.563 1.00 14.72 216 SER A C 1
ATOM 1622 O O . SER A 1 216 ? 77.666 18.437 -3.633 1.00 15.47 216 SER A O 1
ATOM 1625 N N . SER A 1 217 ? 78.044 16.675 -2.312 1.00 15.81 217 SER A N 1
ATOM 1626 C CA . SER A 1 217 ? 77.560 15.709 -3.293 1.00 16.55 217 SER A CA 1
ATOM 1627 C C . SER A 1 217 ? 76.039 15.563 -3.246 1.00 16.19 217 SER A C 1
ATOM 1628 O O . SER A 1 217 ? 75.461 14.899 -4.113 1.00 17.70 217 SER A O 1
ATOM 1631 N N . ASP A 1 218 ? 75.432 16.170 -2.230 1.00 15.03 218 ASP A N 1
ATOM 1632 C CA . ASP A 1 218 ? 73.963 16.160 -2.055 1.00 14.95 218 ASP A CA 1
ATOM 1633 C C . ASP A 1 218 ? 73.410 17.518 -2.485 1.00 14.67 218 ASP A C 1
ATOM 1634 O O . ASP A 1 218 ? 74.172 18.486 -2.642 1.00 15.16 218 ASP A O 1
ATOM 1639 N N . PHE A 1 219 ? 72.103 17.592 -2.698 1.00 14.17 219 PHE A N 1
ATOM 1640 C CA . PHE A 1 219 ? 71.499 18.741 -3.338 1.00 13.62 219 PHE A CA 1
ATOM 1641 C C . PHE A 1 219 ? 70.366 19.324 -2.518 1.00 13.86 219 PHE A C 1
ATOM 1642 O O . PHE A 1 219 ? 69.423 18.614 -2.169 1.00 15.06 219 PHE A O 1
ATOM 1650 N N . LEU A 1 220 ? 70.446 20.622 -2.269 1.00 12.89 220 LEU A N 1
ATOM 1651 C CA . LEU A 1 220 ? 69.427 21.332 -1.492 1.00 12.87 220 LEU A CA 1
ATOM 1652 C C . LEU A 1 220 ? 68.725 22.345 -2.363 1.00 12.83 220 LEU A C 1
ATOM 1653 O O . LEU A 1 220 ? 69.328 23.273 -2.875 1.00 13.72 220 LEU A O 1
ATOM 1658 N N . VAL A 1 221 ? 67.420 22.130 -2.535 1.00 12.71 221 VAL A N 1
ATOM 1659 C CA . VAL A 1 221 ? 66.567 22.948 -3.375 1.00 13.38 221 VAL A CA 1
ATOM 1660 C C . VAL A 1 221 ? 65.885 23.999 -2.513 1.00 13.84 221 VAL A C 1
ATOM 1661 O O . VAL A 1 221 ? 65.147 23.669 -1.589 1.00 13.21 221 VAL A O 1
ATOM 1665 N N . LEU A 1 222 ? 66.214 25.265 -2.774 1.00 12.97 222 LEU A N 1
ATOM 1666 C CA . LEU A 1 222 ? 65.715 26.420 -2.015 1.00 13.84 222 LEU A CA 1
ATOM 1667 C C . LEU A 1 222 ? 64.968 27.439 -2.875 1.00 13.13 222 LEU A C 1
ATOM 1668 O O . LEU A 1 222 ? 65.251 27.611 -4.087 1.00 14.25 222 LEU A O 1
ATOM 1673 N N . ASN A 1 223 ? 64.049 28.142 -2.218 1.00 14.04 223 ASN A N 1
ATOM 1674 C CA . ASN A 1 223 ? 63.233 29.140 -2.862 1.00 14.70 223 ASN A CA 1
ATOM 1675 C C . ASN A 1 223 ? 63.915 30.519 -2.903 1.00 14.01 223 ASN A C 1
ATOM 1676 O O . ASN A 1 223 ? 63.877 31.270 -1.925 1.00 15.80 223 ASN A O 1
ATOM 1681 N N . PHE A 1 224 ? 64.503 30.835 -4.054 1.00 14.11 224 PHE A N 1
ATOM 1682 C CA . PHE A 1 224 ? 65.251 32.087 -4.177 1.00 15.64 224 PHE A CA 1
ATOM 1683 C C . PHE A 1 224 ? 64.373 33.300 -4.412 1.00 16.74 224 PHE A C 1
ATOM 1684 O O . PHE A 1 224 ? 64.898 34.415 -4.528 1.00 18.09 224 PHE A O 1
ATOM 1692 N N . ASN A 1 225 ? 63.050 33.137 -4.380 1.00 16.51 225 ASN A N 1
ATOM 1693 C CA . ASN A 1 225 ? 62.203 34.322 -4.270 1.00 16.82 225 ASN A CA 1
ATOM 1694 C C . ASN A 1 225 ? 62.398 34.995 -2.930 1.00 17.09 225 ASN A C 1
ATOM 1695 O O . ASN A 1 225 ? 62.188 36.216 -2.824 1.00 19.30 225 ASN A O 1
ATOM 1700 N N . GLN A 1 226 ? 62.805 34.221 -1.918 1.00 16.60 226 GLN A N 1
ATOM 1701 C CA . GLN A 1 226 ? 62.938 34.761 -0.562 1.00 16.65 226 GLN A CA 1
ATOM 1702 C C . GLN A 1 226 ? 64.378 35.061 -0.201 1.00 17.57 226 GLN A C 1
ATOM 1703 O O . GLN A 1 226 ? 65.258 34.206 -0.335 1.00 17.42 226 GLN A O 1
ATOM 1709 N N . GLY A 1 227 ? 64.627 36.255 0.330 1.00 17.25 227 GLY A N 1
ATOM 1710 C CA . GLY A 1 227 ? 65.991 36.629 0.691 1.00 18.44 227 GLY A CA 1
ATOM 1711 C C . GLY A 1 227 ? 66.612 35.701 1.732 1.00 17.91 227 GLY A C 1
ATOM 1712 O O . GLY A 1 227 ? 67.827 35.453 1.715 1.00 19.21 227 GLY A O 1
ATOM 1713 N N . ILE A 1 228 ? 65.789 35.171 2.623 1.00 17.89 228 ILE A N 1
ATOM 1714 C CA . ILE A 1 228 ? 66.291 34.288 3.687 1.00 18.13 228 ILE A CA 1
ATOM 1715 C C . ILE A 1 228 ? 67.009 33.050 3.096 1.00 18.66 228 ILE A C 1
ATOM 1716 O O . ILE A 1 228 ? 67.989 32.561 3.671 1.00 18.51 228 ILE A O 1
ATOM 1721 N N . SER A 1 229 ? 66.534 32.576 1.947 1.00 18.02 229 SER A N 1
ATOM 1722 C CA . SER A 1 229 ? 67.104 31.383 1.317 1.00 17.70 229 SER A CA 1
ATOM 1723 C C . SER A 1 229 ? 68.535 31.641 0.888 1.00 18.02 229 SER A C 1
ATOM 1724 O O . SER A 1 229 ? 69.384 30.764 1.025 1.00 18.33 229 SER A O 1
ATOM 1727 N N . LYS A 1 230 ? 68.795 32.832 0.352 1.00 18.63 230 LYS A N 1
ATOM 1728 C CA . LYS A 1 230 ? 70.138 33.174 -0.086 1.00 20.21 230 LYS A CA 1
ATOM 1729 C C . LYS A 1 230 ? 71.096 33.289 1.097 1.00 19.79 230 LYS A C 1
ATOM 1730 O O . LYS A 1 230 ? 72.287 32.993 0.969 1.00 20.54 230 LYS A O 1
ATOM 1736 N N . GLU A 1 231 ? 70.578 33.713 2.248 1.00 19.35 231 GLU A N 1
ATOM 1737 C CA . GLU A 1 231 ? 71.385 33.796 3.460 1.00 20.98 231 GLU A CA 1
ATOM 1738 C C . GLU A 1 231 ? 71.680 32.405 3.991 1.00 19.79 231 GLU A C 1
ATOM 1739 O O . GLU A 1 231 ? 72.818 32.091 4.324 1.00 21.08 231 GLU A O 1
ATOM 1745 N N . LEU A 1 232 ? 70.648 31.558 4.047 1.00 18.41 232 LEU A N 1
ATOM 1746 C CA . LEU A 1 232 ? 70.823 30.206 4.533 1.00 17.48 232 LEU A CA 1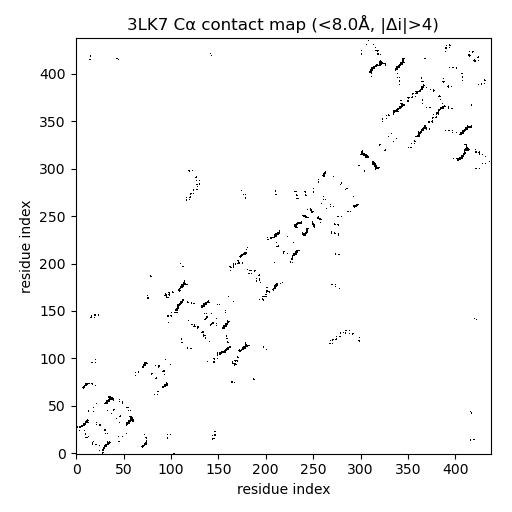
ATOM 1747 C C . LEU A 1 232 ? 71.777 29.430 3.612 1.00 17.93 232 LEU A C 1
ATOM 1748 O O . LEU A 1 232 ? 72.590 28.642 4.101 1.00 18.51 232 LEU A O 1
ATOM 1753 N N . ALA A 1 233 ? 71.694 29.683 2.307 1.00 18.55 233 ALA A N 1
ATOM 1754 C CA . ALA A 1 233 ? 72.511 28.961 1.317 1.00 19.76 233 ALA A CA 1
ATOM 1755 C C . ALA A 1 233 ? 74.004 29.079 1.643 1.00 20.47 233 ALA A C 1
ATOM 1756 O O . ALA A 1 233 ? 74.771 28.153 1.371 1.00 21.64 233 ALA A O 1
ATOM 1758 N N . LYS A 1 234 ? 74.404 30.196 2.253 1.00 21.01 234 LYS A N 1
ATOM 1759 C CA . LYS A 1 234 ? 75.823 30.426 2.584 1.00 22.54 234 LYS A CA 1
ATOM 1760 C C . LYS A 1 234 ? 76.338 29.509 3.702 1.00 21.92 234 LYS A C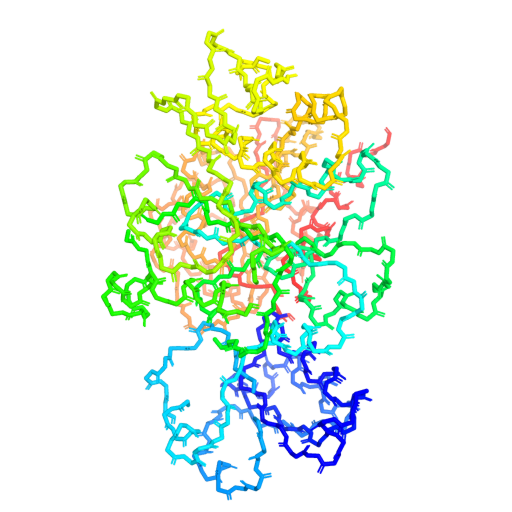 1
ATOM 1761 O O . LYS A 1 234 ? 77.572 29.385 3.877 1.00 24.20 234 LYS A O 1
ATOM 1767 N N . THR A 1 235 ? 75.431 28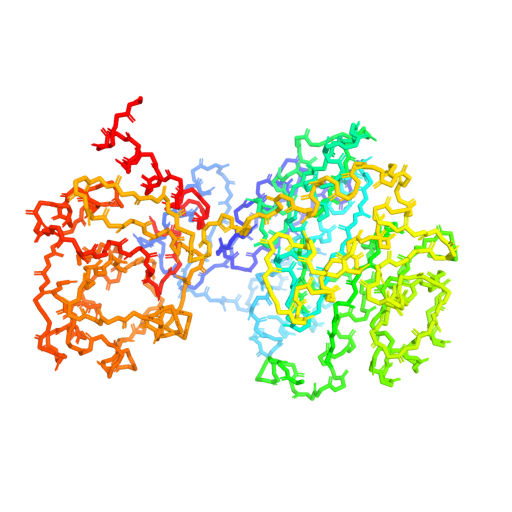.848 4.423 1.00 20.63 235 THR A N 1
ATOM 1768 C CA . THR A 1 235 ? 75.761 28.118 5.644 1.00 19.99 235 THR A CA 1
ATOM 1769 C C . THR A 1 235 ? 75.696 26.609 5.528 1.00 19.45 235 THR A C 1
ATOM 1770 O O . THR A 1 235 ? 75.922 25.924 6.509 1.00 21.47 235 THR A O 1
ATOM 1774 N N . THR A 1 236 ? 75.331 26.103 4.346 1.00 18.98 236 THR A N 1
ATOM 1775 C CA . THR A 1 236 ? 75.236 24.650 4.145 1.00 17.97 236 THR A CA 1
ATOM 1776 C C . THR A 1 236 ? 76.446 24.129 3.368 1.00 17.28 236 THR A C 1
ATOM 1777 O O . THR A 1 236 ? 77.077 24.880 2.604 1.00 17.97 236 THR A O 1
ATOM 1781 N N . LYS A 1 237 ? 76.734 22.838 3.536 1.00 16.76 237 LYS A N 1
ATOM 1782 C CA . LYS A 1 237 ? 77.701 22.181 2.683 1.00 15.87 237 LYS A CA 1
ATOM 1783 C C . LYS A 1 237 ? 77.049 21.631 1.428 1.00 16.06 237 LYS A C 1
ATOM 1784 O O . LYS A 1 237 ? 77.747 21.258 0.466 1.00 17.49 237 LYS A O 1
ATOM 1790 N N . ALA A 1 238 ? 75.721 21.510 1.419 1.00 15.14 238 ALA A N 1
ATOM 1791 C CA . ALA A 1 238 ? 75.063 20.931 0.248 1.00 14.41 238 ALA A CA 1
ATOM 1792 C C . ALA A 1 238 ? 75.238 21.797 -0.987 1.00 14.24 238 ALA A C 1
ATOM 1793 O O . ALA A 1 238 ? 75.408 23.031 -0.885 1.00 15.72 238 ALA A O 1
ATOM 1795 N N . THR A 1 239 ? 75.191 21.178 -2.169 1.00 14.43 239 THR A N 1
ATOM 1796 C CA . THR A 1 239 ? 75.140 21.980 -3.390 1.00 14.36 239 THR A CA 1
ATOM 1797 C C . THR A 1 239 ? 73.747 22.589 -3.522 1.00 14.78 239 THR A C 1
ATOM 1798 O O . THR A 1 239 ? 72.764 21.861 -3.457 1.00 15.85 239 THR A O 1
ATOM 1802 N N . ILE A 1 240 ? 73.675 23.909 -3.687 1.00 14.70 240 ILE A N 1
ATOM 1803 C CA . ILE A 1 240 ? 72.397 24.627 -3.781 1.00 15.60 240 ILE A CA 1
ATOM 1804 C C . ILE A 1 240 ? 71.849 24.550 -5.195 1.00 15.36 240 ILE A C 1
ATOM 1805 O O . ILE A 1 240 ? 72.548 24.802 -6.170 1.00 16.64 240 ILE A O 1
ATOM 1810 N N . VAL A 1 241 ? 70.572 24.184 -5.299 1.00 15.27 241 VAL A N 1
ATOM 1811 C CA . VAL A 1 241 ? 69.858 24.158 -6.568 1.00 15.90 241 VAL A CA 1
ATOM 1812 C C . VAL A 1 241 ? 68.594 24.985 -6.367 1.00 15.98 241 VAL A C 1
ATOM 1813 O O . VAL A 1 241 ? 67.558 24.466 -5.902 1.00 16.76 241 VAL A O 1
ATOM 1817 N N . PRO A 1 242 ? 68.670 26.289 -6.656 1.00 15.23 242 PRO A N 1
ATOM 1818 C CA . PRO A 1 242 ? 67.583 27.216 -6.368 1.00 15.50 242 PRO A CA 1
ATOM 1819 C C . PRO A 1 242 ? 66.454 27.079 -7.379 1.00 15.67 242 PRO A C 1
ATOM 1820 O O . PRO A 1 242 ? 66.650 26.585 -8.514 1.00 15.17 242 PRO A O 1
ATOM 1824 N N . PHE A 1 243 ? 65.274 27.543 -6.962 1.00 15.68 243 PHE A N 1
ATOM 1825 C CA . PHE A 1 243 ? 64.200 27.885 -7.900 1.00 15.72 243 PHE A CA 1
ATOM 1826 C C . PHE A 1 243 ? 63.733 29.303 -7.672 1.00 14.96 243 PHE A C 1
ATOM 1827 O O . PHE A 1 243 ? 63.905 29.838 -6.569 1.00 15.96 243 PHE A O 1
ATOM 1835 N N . SER A 1 244 ? 63.167 29.921 -8.720 1.00 15.54 244 SER A N 1
ATOM 1836 C CA . SER A 1 244 ? 62.737 31.307 -8.654 1.00 16.23 244 SER A CA 1
ATOM 1837 C C . SER A 1 244 ? 61.636 31.551 -9.663 1.00 15.69 244 SER A C 1
ATOM 1838 O O . SER A 1 244 ? 61.622 30.932 -10.735 1.00 17.28 244 SER A O 1
ATOM 1841 N N . THR A 1 245 ? 60.786 32.513 -9.334 1.00 17.27 245 THR A N 1
ATOM 1842 C CA . THR A 1 245 ? 59.843 33.106 -10.285 1.00 17.64 245 THR A CA 1
ATOM 1843 C C . THR A 1 245 ? 60.130 34.601 -10.418 1.00 18.08 245 THR A C 1
ATOM 1844 O O . THR A 1 245 ? 59.319 35.336 -10.992 1.00 17.77 245 THR A O 1
ATOM 1848 N N . THR A 1 246 ? 61.300 35.032 -9.930 1.00 18.72 246 THR A N 1
ATOM 1849 C CA . THR A 1 246 ? 61.692 36.445 -9.929 1.00 20.38 246 THR A CA 1
ATOM 1850 C C . THR A 1 246 ? 62.759 36.754 -10.979 1.00 20.62 246 THR A C 1
ATOM 1851 O O . THR A 1 246 ? 62.717 37.824 -11.611 1.00 21.83 246 THR A O 1
ATOM 1855 N N . GLU A 1 247 ? 63.700 35.844 -11.163 1.00 21.52 247 GLU A N 1
ATOM 1856 C CA . GLU A 1 247 ? 64.852 36.054 -12.050 1.00 22.31 247 GLU A CA 1
ATOM 1857 C C . GLU A 1 247 ? 65.377 34.680 -12.471 1.00 21.30 247 GLU A C 1
ATOM 1858 O O . GLU A 1 247 ? 64.922 33.640 -11.961 1.00 20.43 247 GLU A O 1
ATOM 1864 N N . LYS A 1 248 ? 66.325 34.651 -13.408 1.00 20.69 248 LYS A N 1
ATOM 1865 C CA . LYS A 1 248 ? 66.984 33.416 -13.802 1.00 20.30 248 LYS A CA 1
ATOM 1866 C C . LYS A 1 248 ? 67.946 33.052 -12.668 1.00 20.47 248 LYS A C 1
ATOM 1867 O O . LYS A 1 248 ? 68.614 33.926 -12.127 1.00 21.60 248 LYS A O 1
ATOM 1873 N N . VAL A 1 249 ? 67.972 31.779 -12.286 1.00 19.37 249 VAL A N 1
ATOM 1874 C CA . VAL A 1 249 ? 68.898 31.262 -11.298 1.00 19.66 249 VAL A CA 1
ATOM 1875 C C . VAL A 1 249 ? 69.540 29.977 -11.840 1.00 19.08 249 VAL A C 1
ATOM 1876 O O . VAL A 1 249 ? 69.137 29.454 -12.881 1.00 20.64 249 VAL A O 1
ATOM 1880 N N . ASP A 1 250 ? 70.540 29.469 -11.121 1.00 20.20 250 ASP A N 1
ATOM 1881 C CA . ASP A 1 250 ? 71.284 28.279 -11.523 1.00 20.37 250 ASP A CA 1
ATOM 1882 C C . ASP A 1 250 ? 70.504 27.054 -11.056 1.00 19.88 250 ASP A C 1
ATOM 1883 O O . ASP A 1 250 ? 70.933 26.294 -10.172 1.00 20.47 250 ASP A O 1
ATOM 1888 N N . GLY A 1 251 ? 69.328 26.889 -11.655 1.00 19.00 251 GLY A N 1
ATOM 1889 C CA . GLY A 1 251 ? 68.366 25.878 -11.183 1.00 17.63 251 GLY A CA 1
ATOM 1890 C C . GLY A 1 251 ? 67.082 26.031 -11.982 1.00 17.23 251 GLY A C 1
ATOM 1891 O O . GLY A 1 251 ? 67.127 26.165 -13.206 1.00 18.07 251 GLY A O 1
ATOM 1892 N N . ALA A 1 252 ? 65.935 26.023 -11.311 1.00 16.51 252 ALA A N 1
ATOM 1893 C CA . ALA A 1 252 ? 64.634 26.095 -12.002 1.00 16.60 252 ALA A CA 1
ATOM 1894 C C . ALA A 1 252 ? 64.057 27.495 -11.953 1.00 17.03 252 ALA A C 1
ATOM 1895 O O . ALA A 1 252 ? 64.036 28.152 -10.905 1.00 17.93 252 ALA A O 1
ATOM 1897 N N . TYR A 1 253 ? 63.618 27.993 -13.101 1.00 17.02 253 TYR A N 1
ATOM 1898 C CA . TYR A 1 253 ? 63.150 29.382 -13.144 1.00 18.36 253 TYR A CA 1
ATOM 1899 C C . TYR A 1 253 ? 62.128 29.588 -14.255 1.00 19.93 253 TYR A C 1
ATOM 1900 O O . TYR A 1 253 ? 62.003 28.764 -15.153 1.00 19.67 253 TYR A O 1
ATOM 1909 N N . VAL A 1 254 ? 61.405 30.691 -14.137 1.00 20.84 254 VAL A N 1
ATOM 1910 C CA . VAL A 1 254 ? 60.510 31.169 -15.191 1.00 22.78 254 VAL A CA 1
ATOM 1911 C C . VAL A 1 254 ? 61.256 32.083 -16.175 1.00 24.13 254 VAL A C 1
ATOM 1912 O O . VAL A 1 254 ? 61.966 32.999 -15.759 1.00 25.27 254 VAL A O 1
ATOM 1916 N N . GLN A 1 255 ? 61.061 31.828 -17.468 1.00 25.32 255 GLN A N 1
ATOM 1917 C CA . GLN A 1 255 ? 61.585 32.679 -18.541 1.00 27.39 255 GLN A CA 1
ATOM 1918 C C . GLN A 1 255 ? 60.594 32.669 -19.708 1.00 28.02 255 GLN A C 1
ATOM 1919 O O . GLN A 1 255 ? 60.240 31.602 -20.224 1.00 27.62 255 GLN A O 1
ATOM 1925 N N . ASP A 1 256 ? 60.173 33.861 -20.131 1.00 29.31 256 ASP A N 1
ATOM 1926 C CA . ASP A 1 256 ? 59.269 34.018 -21.293 1.00 30.56 256 ASP A CA 1
ATOM 1927 C C . ASP A 1 256 ? 58.039 33.102 -21.187 1.00 30.29 256 ASP A C 1
ATOM 1928 O O . ASP A 1 256 ? 57.675 32.411 -22.145 1.00 30.79 256 ASP A O 1
ATOM 1933 N N . LYS A 1 257 ? 57.438 33.089 -19.997 1.00 29.26 257 LYS A N 1
ATOM 1934 C CA . LYS A 1 257 ? 56.225 32.296 -19.678 1.00 28.06 257 LYS A CA 1
ATOM 1935 C C . LYS A 1 257 ? 56.439 30.769 -19.758 1.00 26.44 257 LYS A C 1
ATOM 1936 O O . LYS A 1 257 ? 55.468 30.004 -19.840 1.00 25.32 257 LYS A O 1
ATOM 1942 N N . GLN A 1 258 ? 57.706 30.345 -19.722 1.00 25.05 258 GLN A N 1
ATOM 1943 C CA . GLN A 1 258 ? 58.064 28.918 -19.714 1.00 23.96 258 GLN A CA 1
ATOM 1944 C C . GLN A 1 258 ? 58.819 28.600 -18.427 1.00 22.88 258 GLN A C 1
ATOM 1945 O O . GLN A 1 258 ? 59.410 29.485 -17.807 1.00 22.93 258 GLN A O 1
ATOM 1951 N N . LEU A 1 259 ? 58.801 27.330 -18.059 1.00 21.73 259 LEU A N 1
ATOM 1952 C CA . LEU A 1 259 ? 59.603 26.825 -16.949 1.00 20.00 259 LEU A CA 1
ATOM 1953 C C . LEU A 1 259 ? 60.842 26.187 -17.524 1.00 20.08 259 LEU A C 1
ATOM 1954 O O . LEU A 1 259 ? 60.747 25.351 -18.430 1.00 20.35 259 LEU A O 1
ATOM 1959 N N . PHE A 1 260 ? 61.998 26.591 -16.991 1.00 19.80 260 PHE A N 1
ATOM 1960 C CA . PHE A 1 260 ? 63.302 26.164 -17.459 1.00 20.29 260 PHE A CA 1
ATOM 1961 C C . PHE A 1 260 ? 64.055 25.487 -16.322 1.00 19.36 260 PHE A C 1
ATOM 1962 O O . PHE A 1 260 ? 63.803 25.781 -15.141 1.00 19.35 260 PHE A O 1
ATOM 1970 N N . TYR A 1 261 ? 64.997 24.632 -16.670 1.00 19.22 261 TYR A N 1
ATOM 1971 C CA . TYR A 1 261 ? 65.979 24.148 -15.722 1.00 18.52 261 TYR A CA 1
ATOM 1972 C C . TYR A 1 261 ? 67.346 24.298 -16.359 1.00 19.68 261 TYR A C 1
ATOM 1973 O O . TYR A 1 261 ? 67.638 23.614 -17.333 1.00 19.92 261 TYR A O 1
ATOM 1982 N N . LYS A 1 262 ? 68.154 25.198 -15.792 1.00 20.30 262 LYS A N 1
ATOM 1983 C CA . LYS A 1 262 ? 69.548 25.407 -16.245 1.00 21.11 262 LYS A CA 1
ATOM 1984 C C . LYS A 1 262 ? 69.637 25.477 -17.775 1.00 22.91 262 LYS A C 1
ATOM 1985 O O . LYS A 1 262 ? 70.407 24.715 -18.403 1.00 23.73 262 LYS A O 1
ATOM 1991 N N . GLY A 1 263 ? 68.819 26.354 -18.353 1.00 23.41 263 GLY A N 1
ATOM 1992 C CA . GLY A 1 263 ? 68.833 26.582 -19.817 1.00 24.47 263 GLY A CA 1
ATOM 1993 C C . GLY A 1 263 ? 68.049 25.595 -20.684 1.00 24.68 263 GLY A C 1
ATOM 1994 O O . GLY A 1 263 ? 67.931 25.801 -21.899 1.00 25.18 263 GLY A O 1
ATOM 1995 N N . GLU A 1 264 ? 67.531 24.509 -20.108 1.00 23.80 264 GLU A N 1
ATOM 1996 C CA . GLU A 1 264 ? 66.595 23.638 -20.837 1.00 23.23 264 GLU A CA 1
ATOM 1997 C C . GLU A 1 264 ? 65.153 24.073 -20.644 1.00 23.16 264 GLU A C 1
ATOM 1998 O O . GLU A 1 264 ? 64.678 24.211 -19.509 1.00 22.34 264 GLU A O 1
ATOM 2004 N N . ASN A 1 265 ? 64.438 24.272 -21.748 1.00 22.72 265 ASN A N 1
ATOM 2005 C CA . ASN A 1 265 ? 63.028 24.647 -21.707 1.00 23.37 265 ASN A CA 1
ATOM 2006 C C . ASN A 1 265 ? 62.187 23.393 -21.435 1.00 23.51 265 ASN A C 1
ATOM 2007 O O . ASN A 1 265 ? 62.200 22.438 -22.220 1.00 24.82 265 ASN A O 1
ATOM 2012 N N . ILE A 1 266 ? 61.473 23.381 -20.308 1.00 22.17 266 ILE A N 1
ATOM 2013 C CA . ILE A 1 266 ? 60.718 22.202 -19.910 1.00 21.84 266 ILE A CA 1
ATOM 2014 C C . ILE A 1 266 ? 59.253 22.232 -20.356 1.00 20.99 266 ILE A C 1
ATOM 2015 O O . ILE A 1 266 ? 58.758 21.267 -20.961 1.00 22.17 266 ILE A O 1
ATOM 2028 N N . SER A 1 268 ? 55.370 25.103 -20.521 1.00 21.86 268 SER A N 1
ATOM 2029 C CA . SER A 1 268 ? 54.776 26.413 -20.298 1.00 23.15 268 SER A CA 1
ATOM 2030 C C . SER A 1 268 ? 54.183 26.538 -18.910 1.00 22.95 268 SER A C 1
ATOM 2031 O O . SER A 1 268 ? 53.608 25.590 -18.369 1.00 24.84 268 SER A O 1
ATOM 2034 N N . VAL A 1 269 ? 54.272 27.740 -18.366 1.00 23.78 269 VAL A N 1
ATOM 2035 C CA . VAL A 1 269 ? 53.609 28.066 -17.101 1.00 24.02 269 VAL A CA 1
ATOM 2036 C C . VAL A 1 269 ? 52.121 27.731 -17.149 1.00 25.13 269 VAL A C 1
ATOM 2037 O O . VAL A 1 269 ? 51.574 27.105 -16.228 1.00 25.02 269 VAL A O 1
ATOM 2041 N N . ASP A 1 270 ? 51.449 28.152 -18.215 1.00 25.78 270 ASP A N 1
ATOM 2042 C CA . ASP A 1 270 ? 50.000 27.940 -18.267 1.00 27.49 270 ASP A CA 1
ATOM 2043 C C . ASP A 1 270 ? 49.552 26.498 -18.536 1.00 26.57 270 ASP A C 1
ATOM 2044 O O . ASP A 1 270 ? 48.356 26.230 -18.542 1.00 27.83 270 ASP A O 1
ATOM 2049 N N . ASP A 1 271 ? 50.492 25.578 -18.733 1.00 25.60 271 ASP A N 1
ATOM 2050 C CA . ASP A 1 271 ? 50.155 24.171 -18.938 1.00 25.26 271 ASP A CA 1
ATOM 2051 C C . ASP A 1 271 ? 50.229 23.302 -17.692 1.00 22.92 271 ASP A C 1
ATOM 2052 O O . ASP A 1 271 ? 49.886 22.121 -17.751 1.00 23.11 271 ASP A O 1
ATOM 2057 N N . ILE A 1 272 ? 50.684 23.868 -16.568 1.00 21.07 272 ILE A N 1
ATOM 2058 C CA . ILE A 1 272 ? 50.636 23.126 -15.305 1.00 19.87 272 ILE A CA 1
ATOM 2059 C C . ILE A 1 272 ? 49.171 22.709 -15.057 1.00 19.73 272 ILE A C 1
ATOM 2060 O O . ILE A 1 272 ? 48.250 23.505 -15.231 1.00 20.52 272 ILE A O 1
ATOM 2065 N N . GLY A 1 273 ? 48.989 21.460 -14.633 1.00 19.51 273 GLY A N 1
ATOM 2066 C CA . GLY A 1 273 ? 47.653 20.885 -14.440 1.00 19.14 273 GLY A CA 1
ATOM 2067 C C . GLY A 1 273 ? 46.788 21.506 -13.368 1.00 20.23 273 GLY A C 1
ATOM 2068 O O . GLY A 1 273 ? 45.567 21.325 -13.385 1.00 22.22 273 GLY A O 1
ATOM 2069 N N . VAL A 1 274 ? 47.408 22.209 -12.423 1.00 19.93 274 VAL A N 1
ATOM 2070 C CA . VAL A 1 274 ? 46.687 22.931 -11.378 1.00 20.12 274 VAL A CA 1
ATOM 2071 C C . VAL A 1 274 ? 47.094 24.423 -11.381 1.00 20.23 274 VAL A C 1
ATOM 2072 O O . VAL A 1 274 ? 48.264 24.760 -11.668 1.00 19.80 274 VAL A O 1
ATOM 2076 N N . PRO A 1 275 ? 46.158 25.321 -11.045 1.00 21.01 275 PRO A N 1
ATOM 2077 C CA . PRO A 1 275 ? 46.391 26.745 -11.292 1.00 20.54 275 PRO A CA 1
ATOM 2078 C C . PRO A 1 275 ? 47.080 27.484 -10.161 1.00 19.76 275 PRO A C 1
ATOM 2079 O O . PRO A 1 275 ? 47.218 26.964 -9.056 1.00 18.79 275 PRO A O 1
ATOM 2083 N N . GLY A 1 276 ? 47.491 28.712 -10.445 1.00 18.25 276 GLY A N 1
ATOM 2084 C CA . GLY A 1 276 ? 47.957 29.623 -9.408 1.00 17.50 276 GLY A CA 1
ATOM 2085 C C . GLY A 1 276 ? 49.477 29.621 -9.264 1.00 16.73 276 GLY A C 1
ATOM 2086 O O . GLY A 1 276 ? 50.166 28.604 -9.554 1.00 17.05 276 GLY A O 1
ATOM 2087 N N . SER A 1 277 ? 49.989 30.739 -8.778 1.00 15.37 277 SER A N 1
ATOM 2088 C CA . SER A 1 277 ? 51.435 30.901 -8.634 1.00 15.67 277 SER A CA 1
ATOM 2089 C C . SER A 1 277 ? 52.023 29.951 -7.582 1.00 15.59 277 SER A C 1
ATOM 2090 O O . SER A 1 277 ? 53.201 29.571 -7.682 1.00 15.45 277 SER A O 1
ATOM 2093 N N . HIS A 1 278 ? 51.258 29.622 -6.543 1.00 15.56 278 HIS A N 1
ATOM 2094 C CA . HIS A 1 278 ? 51.759 28.655 -5.574 1.00 15.47 278 HIS A CA 1
ATOM 2095 C C . HIS A 1 278 ? 52.104 27.329 -6.284 1.00 15.59 278 HIS A C 1
ATOM 2096 O O . HIS A 1 278 ? 53.149 26.684 -6.009 1.00 15.67 278 HIS A O 1
ATOM 2103 N N . ASN A 1 279 ? 51.253 26.940 -7.242 1.00 14.86 279 ASN A N 1
ATOM 2104 C CA . ASN A 1 279 ? 51.501 25.726 -7.992 1.00 14.80 279 ASN A CA 1
ATOM 2105 C C . ASN A 1 279 ? 52.627 25.844 -9.030 1.00 14.61 279 ASN A C 1
ATOM 2106 O O . ASN A 1 279 ? 53.257 24.844 -9.395 1.00 15.88 279 ASN A O 1
ATOM 2111 N N . VAL A 1 280 ? 52.875 27.066 -9.514 1.00 14.82 280 VAL A N 1
ATOM 2112 C CA . VAL A 1 280 ? 54.053 27.295 -10.348 1.00 15.27 280 VAL A CA 1
ATOM 2113 C C . VAL A 1 280 ? 55.310 27.021 -9.506 1.00 15.12 280 VAL A C 1
ATOM 2114 O O . VAL A 1 280 ? 56.254 26.354 -9.970 1.00 15.81 280 VAL A O 1
ATOM 2118 N N . GLU A 1 281 ? 55.322 27.534 -8.277 1.00 14.57 281 GLU A N 1
ATOM 2119 C CA . GLU A 1 281 ? 56.473 27.300 -7.375 1.00 15.21 281 GLU A CA 1
ATOM 2120 C C . GLU A 1 281 ? 56.634 25.825 -7.010 1.00 14.26 281 GLU A C 1
ATOM 2121 O O . GLU A 1 281 ? 57.756 25.309 -6.962 1.00 14.87 281 GLU A O 1
ATOM 2127 N N . ASN A 1 282 ? 55.521 25.117 -6.805 1.00 13.60 282 ASN A N 1
ATOM 2128 C CA . ASN A 1 282 ? 55.582 23.682 -6.518 1.00 13.95 282 ASN A CA 1
ATOM 2129 C C . ASN A 1 282 ? 56.105 22.935 -7.739 1.00 13.45 282 ASN A C 1
ATOM 2130 O O . ASN A 1 282 ? 56.949 22.070 -7.593 1.00 13.89 282 ASN A O 1
ATOM 2135 N N . ALA A 1 283 ? 55.671 23.350 -8.933 1.00 14.04 283 ALA A N 1
ATOM 2136 C CA . ALA A 1 283 ? 56.178 22.713 -10.165 1.00 14.00 283 ALA A CA 1
ATOM 2137 C C . ALA A 1 283 ? 57.669 23.022 -10.369 1.00 13.68 283 ALA A C 1
ATOM 2138 O O . ALA A 1 283 ? 58.406 22.122 -10.768 1.00 14.19 283 ALA A O 1
ATOM 2140 N N . LEU A 1 284 ? 58.116 24.244 -10.046 1.00 14.15 284 LEU A N 1
ATOM 2141 C CA . LEU A 1 284 ? 59.549 24.551 -10.192 1.00 14.49 284 LEU A CA 1
ATOM 2142 C C . LEU A 1 284 ? 60.406 23.728 -9.245 1.00 13.70 284 LEU A C 1
ATOM 2143 O O . LEU A 1 284 ? 61.461 23.182 -9.640 1.00 14.21 284 LEU A O 1
ATOM 2148 N N . ALA A 1 285 ? 59.979 23.618 -7.992 1.00 13.53 285 ALA A N 1
ATOM 2149 C CA . ALA A 1 285 ? 60.710 22.763 -7.060 1.00 12.72 285 ALA A CA 1
ATOM 2150 C C . ALA A 1 285 ? 60.750 21.316 -7.552 1.00 12.80 285 ALA A C 1
ATOM 2151 O O . ALA A 1 285 ? 61.781 20.634 -7.446 1.00 12.92 285 ALA A O 1
ATOM 2153 N N . THR A 1 286 ? 59.604 20.853 -8.068 1.00 12.50 286 THR A N 1
ATOM 2154 C CA . THR A 1 286 ? 59.521 19.512 -8.624 1.00 12.99 286 THR A CA 1
ATOM 2155 C C . THR A 1 286 ? 60.463 19.329 -9.825 1.00 13.50 286 THR A C 1
ATOM 2156 O O . THR A 1 286 ? 61.148 18.295 -9.903 1.00 14.76 286 THR A O 1
ATOM 2160 N N . ILE A 1 287 ? 60.495 20.331 -10.712 1.00 14.45 287 ILE A N 1
ATOM 2161 C CA . ILE A 1 287 ? 61.392 20.262 -11.878 1.00 14.76 287 ILE A CA 1
ATOM 2162 C C . ILE A 1 287 ? 62.850 20.146 -11.417 1.00 14.24 287 ILE A C 1
ATOM 2163 O O . ILE A 1 287 ? 63.626 19.314 -11.927 1.00 15.75 287 ILE A O 1
ATOM 2168 N N . ALA A 1 288 ? 63.250 20.959 -10.440 1.00 13.65 288 ALA A N 1
ATOM 2169 C CA . ALA A 1 288 ? 64.631 20.848 -9.922 1.00 14.11 288 ALA A CA 1
ATOM 2170 C C . ALA A 1 288 ? 64.920 19.432 -9.415 1.00 14.09 288 ALA A C 1
ATOM 2171 O O . ALA A 1 288 ? 65.923 18.837 -9.787 1.00 14.87 288 ALA A O 1
ATOM 2173 N N . VAL A 1 289 ? 64.048 18.879 -8.552 1.00 13.63 289 VAL A N 1
ATOM 2174 C CA . VAL A 1 289 ? 64.291 17.550 -8.023 1.00 13.66 289 VAL A CA 1
ATOM 2175 C C . VAL A 1 289 ? 64.302 16.501 -9.136 1.00 14.58 289 VAL A C 1
ATOM 2176 O O . VAL A 1 289 ? 65.202 15.663 -9.173 1.00 15.68 289 VAL A O 1
ATOM 2180 N N . ALA A 1 290 ? 63.327 16.569 -10.046 1.00 14.29 290 ALA A N 1
ATOM 2181 C CA . ALA A 1 290 ? 63.221 15.588 -11.127 1.00 15.32 290 ALA A CA 1
ATOM 2182 C C . ALA A 1 290 ? 64.439 15.629 -12.043 1.00 16.22 290 ALA A C 1
ATOM 2183 O O . ALA A 1 290 ? 64.951 14.586 -12.417 1.00 16.14 290 ALA A O 1
ATOM 2185 N N . LYS A 1 291 ? 64.916 16.824 -12.347 1.00 15.78 291 LYS A N 1
ATOM 2186 C CA . LYS A 1 291 ? 66.130 16.960 -13.186 1.00 16.37 291 LYS A CA 1
ATOM 2187 C C . LYS A 1 291 ? 67.375 16.462 -12.459 1.00 16.48 291 LYS A C 1
ATOM 2188 O O . LYS A 1 291 ? 68.252 15.819 -13.061 1.00 17.51 291 LYS A O 1
ATOM 2194 N N . LEU A 1 292 ? 67.456 16.703 -11.149 1.00 15.96 292 LEU A N 1
ATOM 2195 C CA . LEU A 1 292 ? 68.560 16.111 -10.366 1.00 17.10 292 LEU A CA 1
ATOM 2196 C C . LEU A 1 292 ? 68.519 14.597 -10.332 1.00 18.54 292 LEU A C 1
ATOM 2197 O O . LEU A 1 292 ? 69.579 13.951 -10.285 1.00 21.00 292 LEU A O 1
ATOM 2202 N N . ALA A 1 293 ? 67.309 14.027 -10.354 1.00 18.10 293 ALA A N 1
ATOM 2203 C CA . ALA A 1 293 ? 67.138 12.573 -10.329 1.00 19.60 293 ALA A CA 1
ATOM 2204 C C . ALA A 1 293 ? 67.296 12.030 -11.747 1.00 20.62 293 ALA A C 1
ATOM 2205 O O . ALA A 1 293 ? 67.385 10.816 -11.932 1.00 22.89 293 ALA A O 1
ATOM 2207 N N . GLY A 1 294 ? 67.334 12.924 -12.733 1.00 19.66 294 GLY A N 1
ATOM 2208 C CA . GLY A 1 294 ? 67.606 12.523 -14.119 1.00 20.41 294 GLY A CA 1
ATOM 2209 C C . GLY A 1 294 ? 66.376 12.201 -14.947 1.00 19.87 294 GLY A C 1
ATOM 2210 O O . GLY A 1 294 ? 66.508 11.649 -16.055 1.00 21.21 294 GLY A O 1
ATOM 2211 N N . ILE A 1 295 ? 65.178 12.542 -14.464 1.00 18.56 295 ILE A N 1
ATOM 2212 C CA . ILE A 1 295 ? 63.961 12.328 -15.276 1.00 18.59 295 ILE A CA 1
ATOM 2213 C C . ILE A 1 295 ? 64.002 13.153 -16.577 1.00 18.91 295 ILE A C 1
ATOM 2214 O O . ILE A 1 295 ? 64.474 14.289 -16.591 1.00 19.35 295 ILE A O 1
ATOM 2219 N N . SER A 1 296 ? 63.506 12.592 -17.678 1.00 19.28 296 SER A N 1
ATOM 2220 C CA . SER A 1 296 ? 63.535 13.347 -18.932 1.00 19.36 296 SER A CA 1
ATOM 2221 C C . SER A 1 296 ? 62.556 14.498 -18.990 1.00 19.36 296 SER A C 1
ATOM 2222 O O . SER A 1 296 ? 61.505 14.493 -18.321 1.00 19.29 296 SER A O 1
ATOM 2225 N N . ASN A 1 297 ? 62.895 15.494 -19.796 1.00 18.87 297 ASN A N 1
ATOM 2226 C CA . ASN A 1 297 ? 62.057 16.669 -19.936 1.00 19.20 297 ASN A CA 1
ATOM 2227 C C . ASN A 1 297 ? 60.644 16.315 -20.369 1.00 19.20 297 ASN A C 1
ATOM 2228 O O . ASN A 1 297 ? 59.671 16.876 -19.881 1.00 20.00 297 ASN A O 1
ATOM 2233 N N . GLN A 1 298 ? 60.519 15.397 -21.333 1.00 19.19 298 GLN A N 1
ATOM 2234 C CA . GLN A 1 298 ? 59.194 15.097 -21.858 1.00 19.40 298 GLN A CA 1
ATOM 2235 C C . GLN A 1 298 ? 58.305 14.449 -20.788 1.00 18.92 298 GLN A C 1
ATOM 2236 O O . GLN A 1 298 ? 57.108 14.716 -20.750 1.00 19.43 298 GLN A O 1
ATOM 2242 N N . VAL A 1 299 ? 58.912 13.638 -19.919 1.00 18.60 299 VAL A N 1
ATOM 2243 C CA . VAL A 1 299 ? 58.169 12.975 -18.843 1.00 18.74 299 VAL A CA 1
ATOM 2244 C C . VAL A 1 299 ? 57.766 13.991 -17.784 1.00 17.66 299 VAL A C 1
ATOM 2245 O O . VAL A 1 299 ? 56.636 13.958 -17.283 1.00 18.01 299 VAL A O 1
ATOM 2249 N N . ILE A 1 300 ? 58.688 14.902 -17.459 1.00 18.41 300 ILE A N 1
ATOM 2250 C CA . ILE A 1 300 ? 58.363 15.976 -16.508 1.00 17.68 300 ILE A CA 1
ATOM 2251 C C . ILE A 1 300 ? 57.200 16.807 -17.015 1.00 18.05 300 ILE A C 1
ATOM 2252 O O . ILE A 1 300 ? 56.209 17.046 -16.297 1.00 18.35 300 ILE A O 1
ATOM 2257 N N . ARG A 1 301 ? 57.283 17.240 -18.271 1.00 17.75 301 ARG A N 1
ATOM 2258 C CA . ARG A 1 301 ? 56.220 18.045 -18.847 1.00 18.32 301 ARG A CA 1
ATOM 2259 C C . ARG A 1 301 ? 54.862 17.337 -18.872 1.00 18.43 301 ARG A C 1
ATOM 2260 O O . ARG A 1 301 ? 53.855 17.917 -18.497 1.00 18.20 301 ARG A O 1
ATOM 2268 N N . GLU A 1 302 ? 54.845 16.094 -19.340 1.00 18.50 302 GLU A N 1
ATOM 2269 C CA . GLU A 1 302 ? 53.595 15.357 -19.459 1.00 18.81 302 GLU A CA 1
ATOM 2270 C C . GLU A 1 302 ? 52.956 15.174 -18.086 1.00 18.87 302 GLU A C 1
ATOM 2271 O O . GLU A 1 302 ? 51.743 15.347 -17.921 1.00 18.85 302 GLU A O 1
ATOM 2277 N N . THR A 1 303 ? 53.798 14.826 -17.110 1.00 17.87 303 THR A N 1
ATOM 2278 C CA . THR A 1 303 ? 53.287 14.529 -15.765 1.00 18.37 303 THR A CA 1
ATOM 2279 C C . THR A 1 303 ? 52.730 15.787 -15.121 1.00 18.22 303 THR A C 1
ATOM 2280 O O . THR A 1 303 ? 51.620 15.761 -14.562 1.00 18.41 303 THR A O 1
ATOM 2284 N N . LEU A 1 304 ? 53.475 16.894 -15.184 1.00 17.99 304 LEU A N 1
ATOM 2285 C CA . LEU A 1 304 ? 53.001 18.107 -14.535 1.00 18.27 304 LEU A CA 1
ATOM 2286 C C . LEU A 1 304 ? 51.836 18.747 -15.295 1.00 18.98 304 LEU A C 1
ATOM 2287 O O . LEU A 1 304 ? 51.006 19.424 -14.694 1.00 18.56 304 LEU A O 1
ATOM 2292 N N . SER A 1 305 ? 51.755 18.522 -16.618 1.00 19.19 305 SER A N 1
ATOM 2293 C CA A SER A 1 305 ? 50.641 19.043 -17.394 0.50 19.26 305 SER A CA 1
ATOM 2294 C CA B SER A 1 305 ? 50.637 19.081 -17.360 0.50 20.41 305 SER A CA 1
ATOM 2295 C C . SER A 1 305 ? 49.330 18.367 -17.019 1.00 20.56 305 SER A C 1
ATOM 2296 O O . SER A 1 305 ? 48.275 18.981 -17.091 1.00 21.96 305 SER A O 1
ATOM 2301 N N . ASN A 1 306 ? 49.420 17.103 -16.616 1.00 21.03 306 ASN A N 1
ATOM 2302 C CA . ASN A 1 306 ? 48.224 16.307 -16.297 1.00 23.09 306 ASN A CA 1
ATOM 2303 C C . ASN A 1 306 ? 47.947 16.212 -14.811 1.00 22.63 306 ASN A C 1
ATOM 2304 O O . ASN A 1 306 ? 46.972 15.577 -14.395 1.00 22.60 306 ASN A O 1
ATOM 2309 N N . PHE A 1 307 ? 48.807 16.821 -14.007 1.00 20.72 307 PHE A N 1
ATOM 2310 C CA . PHE A 1 307 ? 48.670 16.700 -12.547 1.00 20.58 307 PHE A CA 1
ATOM 2311 C C . PHE A 1 307 ? 47.350 17.305 -12.117 1.00 21.44 307 PHE A C 1
ATOM 2312 O O . PHE A 1 307 ? 47.063 18.446 -12.452 1.00 21.79 307 PHE A O 1
ATOM 2320 N N . GLY A 1 308 ? 46.540 16.559 -11.375 1.00 23.25 308 GLY A N 1
ATOM 2321 C CA . GLY A 1 308 ? 45.192 17.045 -11.059 1.00 24.71 308 GLY A CA 1
ATOM 2322 C C . GLY A 1 308 ? 44.926 17.454 -9.624 1.00 25.23 308 GLY A C 1
ATOM 2323 O O . GLY A 1 308 ? 43.880 18.049 -9.314 1.00 26.89 308 GLY A O 1
ATOM 2324 N N . GLY A 1 309 ? 45.877 17.159 -8.747 1.00 24.06 309 GLY A N 1
ATOM 2325 C CA . GLY A 1 309 ? 45.695 17.449 -7.320 1.00 23.11 309 GLY A CA 1
ATOM 2326 C C . GLY A 1 309 ? 46.163 16.280 -6.481 1.00 22.09 309 GLY A C 1
ATOM 2327 O O . GLY A 1 309 ? 46.768 15.341 -6.982 1.00 23.16 309 GLY A O 1
ATOM 2328 N N . VAL A 1 310 ? 45.861 16.343 -5.192 1.00 21.50 310 VAL A N 1
ATOM 2329 C CA . VAL A 1 310 ? 46.333 15.320 -4.272 1.00 21.58 310 VAL A CA 1
ATOM 2330 C C . VAL A 1 310 ? 45.178 14.531 -3.635 1.00 21.43 310 VAL A C 1
ATOM 2331 O O . VAL A 1 310 ? 44.115 15.101 -3.348 1.00 22.15 310 VAL A O 1
ATOM 2335 N N . LYS A 1 311 ? 45.418 13.239 -3.423 1.00 22.12 311 LYS A N 1
ATOM 2336 C CA . LYS A 1 311 ? 44.432 12.371 -2.749 1.00 23.08 311 LYS A CA 1
ATOM 2337 C C . LYS A 1 311 ? 44.129 12.923 -1.359 1.00 22.38 311 LYS A C 1
ATOM 2338 O O . LYS A 1 311 ? 45.013 13.442 -0.675 1.00 21.95 311 LYS A O 1
ATOM 2344 N N . HIS A 1 312 ? 42.858 12.822 -0.960 1.00 21.69 312 HIS A N 1
ATOM 2345 C CA . HIS A 1 312 ? 42.416 13.070 0.431 1.00 21.34 312 HIS A CA 1
ATOM 2346 C C . HIS A 1 312 ? 42.350 14.527 0.839 1.00 21.48 312 HIS A C 1
ATOM 2347 O O . HIS A 1 312 ? 41.937 14.844 1.945 1.00 20.94 312 HIS A O 1
ATOM 2354 N N . ARG A 1 313 ? 42.739 15.434 -0.062 1.00 21.66 313 ARG A N 1
ATOM 2355 C CA . ARG A 1 313 ? 42.700 16.857 0.261 1.00 21.70 313 ARG A CA 1
ATOM 2356 C C . ARG A 1 313 ? 41.735 17.581 -0.674 1.00 22.11 313 ARG A C 1
ATOM 2357 O O . ARG A 1 313 ? 42.082 17.900 -1.825 1.00 21.76 313 ARG A O 1
ATOM 2365 N N . LEU A 1 314 ? 40.515 17.822 -0.192 1.00 22.01 314 LEU A N 1
ATOM 2366 C CA . LEU A 1 314 ? 39.431 18.389 -1.003 1.00 23.36 314 LEU A CA 1
ATOM 2367 C C . LEU A 1 314 ? 39.431 17.730 -2.373 1.00 22.29 3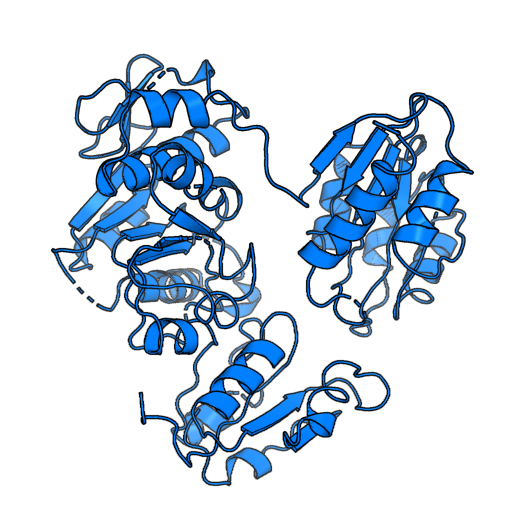14 LEU A C 1
ATOM 2368 O O . LEU A 1 314 ? 39.375 18.403 -3.422 1.00 23.01 314 LEU A O 1
ATOM 2373 N N . GLN A 1 315 ? 39.529 16.411 -2.345 1.00 21.50 315 GLN A N 1
ATOM 2374 C CA . GLN A 1 315 ? 39.642 15.613 -3.556 1.00 20.79 315 GLN A CA 1
ATOM 2375 C C . GLN A 1 315 ? 38.278 15.403 -4.196 1.00 21.29 315 GLN A C 1
ATOM 2376 O O . GLN A 1 315 ? 37.443 14.691 -3.652 1.00 21.51 315 GLN A O 1
ATOM 2382 N N . SER A 1 316 ? 38.064 16.020 -5.363 1.00 21.55 316 SER A N 1
ATOM 2383 C CA . SER A 1 316 ? 36.813 15.863 -6.123 1.00 22.01 316 SER A CA 1
ATOM 2384 C C . SER A 1 316 ? 36.763 14.497 -6.836 1.00 21.64 316 SER A C 1
ATOM 2385 O O . SER A 1 316 ? 37.595 14.183 -7.710 1.00 22.64 316 SER A O 1
ATOM 2388 N N . LEU A 1 317 ? 35.801 13.651 -6.457 1.00 21.14 317 LEU A N 1
ATOM 2389 C CA . LEU A 1 317 ? 35.746 12.303 -7.040 1.00 21.23 317 LEU A CA 1
ATOM 2390 C C . LEU A 1 317 ? 34.866 12.208 -8.282 1.00 21.30 317 LEU A C 1
ATOM 2391 O O . LEU A 1 317 ? 35.015 11.293 -9.084 1.00 21.78 317 LEU A O 1
ATOM 2396 N N . GLY A 1 318 ? 33.941 13.137 -8.404 1.00 22.14 318 GLY A N 1
ATOM 2397 C CA . GLY A 1 318 ? 32.902 13.043 -9.426 1.00 22.45 318 GLY A CA 1
ATOM 2398 C C . GLY A 1 318 ? 31.519 12.931 -8.830 1.00 22.40 318 GLY A C 1
ATOM 2399 O O . GLY A 1 318 ? 31.320 13.114 -7.620 1.00 22.54 318 GLY A O 1
ATOM 2400 N N . LYS A 1 319 ? 30.562 12.587 -9.690 1.00 22.52 319 LYS A N 1
ATOM 2401 C CA A LYS A 1 319 ? 29.149 12.619 -9.334 0.50 22.21 319 LYS A CA 1
ATOM 2402 C CA B LYS A 1 319 ? 29.146 12.625 -9.334 0.50 22.34 319 LYS A CA 1
ATOM 2403 C C . LYS A 1 319 ? 28.480 11.255 -9.461 1.00 22.27 319 LYS A C 1
ATOM 2404 O O . LYS A 1 319 ? 28.883 10.426 -10.278 1.00 23.42 319 LYS A O 1
ATOM 2415 N N . VAL A 1 320 ? 27.475 11.035 -8.624 1.00 21.58 320 VAL A N 1
ATOM 2416 C CA . VAL A 1 320 ? 26.539 9.937 -8.790 1.00 22.36 320 VAL A CA 1
ATOM 2417 C C . VAL A 1 320 ? 25.161 10.599 -8.775 1.00 22.32 320 VAL A C 1
ATOM 2418 O O . VAL A 1 320 ? 24.791 11.279 -7.813 1.00 21.80 320 VAL A O 1
ATOM 2422 N N . HIS A 1 321 ? 24.405 10.435 -9.867 1.00 23.79 321 HIS A N 1
ATOM 2423 C CA . HIS A 1 321 ? 23.098 11.085 -10.020 1.00 24.73 321 HIS A CA 1
ATOM 2424 C C . HIS A 1 321 ? 23.081 12.553 -9.616 1.00 23.97 321 HIS A C 1
ATOM 2425 O O . HIS A 1 321 ? 22.208 13.007 -8.870 1.00 24.73 321 HIS A O 1
ATOM 2432 N N . GLY A 1 322 ? 24.093 13.264 -10.099 1.00 24.02 322 GLY A N 1
ATOM 2433 C CA . GLY A 1 322 ? 24.172 14.713 -9.924 1.00 23.51 322 GLY A CA 1
ATOM 2434 C C . GLY A 1 322 ? 24.657 15.183 -8.558 1.00 23.44 322 GLY A C 1
ATOM 2435 O O . GLY A 1 322 ? 24.668 16.391 -8.273 1.00 24.80 322 GLY A O 1
ATOM 2436 N N . ILE A 1 323 ? 25.043 14.233 -7.712 1.00 22.45 323 ILE A N 1
ATOM 2437 C CA . ILE A 1 323 ? 25.574 14.537 -6.373 1.00 21.68 323 ILE A CA 1
ATOM 2438 C C . ILE A 1 323 ? 27.085 14.413 -6.383 1.00 21.49 323 ILE A C 1
ATOM 2439 O O . ILE A 1 323 ? 27.608 13.363 -6.753 1.00 20.06 323 ILE A O 1
ATOM 2444 N N . SER A 1 324 ? 27.792 15.485 -5.990 1.00 21.37 324 SER A N 1
ATOM 2445 C CA . SER A 1 324 ? 29.249 15.515 -6.063 1.00 21.81 324 SER A CA 1
ATOM 2446 C C . SER A 1 324 ? 29.842 14.997 -4.753 1.00 20.59 324 SER A C 1
ATOM 2447 O O . SER A 1 324 ? 29.294 15.274 -3.686 1.00 22.09 324 SER A O 1
ATOM 2450 N N . PHE A 1 325 ? 30.930 14.240 -4.859 1.00 20.04 325 PHE A N 1
ATOM 2451 C CA . PHE A 1 325 ? 31.608 13.673 -3.678 1.00 18.91 325 PHE A CA 1
ATOM 2452 C C . PHE A 1 325 ? 33.006 14.253 -3.557 1.00 19.30 325 PHE A C 1
ATOM 2453 O O . PHE A 1 325 ? 33.778 14.253 -4.533 1.00 19.91 325 PHE A O 1
ATOM 2461 N N . TYR A 1 326 ? 33.324 14.714 -2.344 1.00 18.99 326 TYR A N 1
ATOM 2462 C CA . TYR A 1 326 ? 34.641 15.260 -2.023 1.00 19.33 326 TYR A CA 1
ATOM 2463 C C . TYR A 1 326 ? 35.252 14.548 -0.833 1.00 18.39 326 TYR A C 1
ATOM 2464 O O . TYR A 1 326 ? 34.687 14.548 0.255 1.00 18.56 326 TYR A O 1
ATOM 2473 N N . ASN A 1 327 ? 36.436 13.993 -1.060 1.00 17.26 327 ASN A N 1
ATOM 2474 C CA . ASN A 1 327 ? 37.226 13.345 -0.033 1.00 17.62 327 ASN A CA 1
ATOM 2475 C C . ASN A 1 327 ? 38.233 14.325 0.564 1.00 17.98 327 ASN A C 1
ATOM 2476 O O . ASN A 1 327 ? 39.265 14.588 -0.054 1.00 19.20 327 ASN A O 1
ATOM 2481 N N . ASP A 1 328 ? 37.947 14.810 1.773 1.00 17.76 328 ASP A N 1
ATOM 2482 C CA . ASP A 1 328 ? 38.871 15.718 2.459 1.00 17.28 328 ASP A CA 1
ATOM 2483 C C . ASP A 1 328 ? 39.302 15.052 3.785 1.00 16.47 328 ASP A C 1
ATOM 2484 O O . ASP A 1 328 ? 39.372 15.705 4.833 1.00 16.35 328 ASP A O 1
ATOM 2489 N N . SER A 1 329 ? 39.586 13.753 3.724 1.00 16.47 329 SER A N 1
ATOM 2490 C CA . SER A 1 329 ? 40.042 12.992 4.893 1.00 17.17 329 SER A CA 1
ATOM 2491 C C . SER A 1 329 ? 41.307 13.591 5.540 1.00 17.71 329 SER A C 1
ATOM 2492 O O . SER A 1 329 ? 41.534 13.417 6.728 1.00 18.25 329 SER A O 1
ATOM 2495 N N . LYS A 1 330 ? 42.108 14.311 4.756 1.00 18.21 330 LYS A N 1
ATOM 2496 C CA . LYS A 1 330 ? 43.293 14.987 5.325 1.00 19.75 330 LYS A CA 1
ATOM 2497 C C . LYS A 1 330 ? 42.972 16.013 6.427 1.00 20.15 330 LYS A C 1
ATOM 2498 O O . LYS A 1 330 ? 43.852 16.336 7.227 1.00 20.13 330 LYS A O 1
ATOM 2504 N N . SER A 1 331 ? 41.742 16.533 6.459 1.00 20.11 331 SER A N 1
ATOM 2505 C CA A SER A 1 331 ? 41.338 17.489 7.484 0.50 20.42 331 SER A CA 1
ATOM 2506 C CA B SER A 1 331 ? 41.293 17.485 7.481 0.50 21.60 331 SER A CA 1
ATOM 2507 C C . SER A 1 331 ? 41.076 16.797 8.830 1.00 21.61 331 SER A C 1
ATOM 2508 O O . SER A 1 331 ? 40.049 16.132 9.044 1.00 23.10 331 SER A O 1
ATOM 2513 N N . THR A 1 332 ? 42.015 16.963 9.751 1.00 20.92 332 THR A N 1
ATOM 2514 C CA . THR A 1 332 ? 41.987 16.237 11.010 1.00 20.80 332 THR A CA 1
ATOM 2515 C C . THR A 1 332 ? 41.808 17.144 12.238 1.00 21.41 332 THR A C 1
ATOM 2516 O O . THR A 1 332 ? 41.937 16.708 13.384 1.00 20.57 332 THR A O 1
ATOM 2520 N N . ASN A 1 333 ? 41.487 18.403 11.971 1.00 21.65 333 ASN A N 1
ATOM 2521 C CA . ASN A 1 333 ? 41.213 19.394 13.021 1.00 23.26 333 ASN A CA 1
ATOM 2522 C C . ASN A 1 333 ? 40.202 20.415 12.549 1.00 22.70 333 ASN A C 1
ATOM 2523 O O . ASN A 1 333 ? 39.835 20.460 11.364 1.00 23.23 333 ASN A O 1
ATOM 2528 N N . ILE A 1 334 ? 39.736 21.224 13.496 1.00 23.61 334 ILE A N 1
ATOM 2529 C CA . ILE A 1 334 ? 38.662 22.178 13.243 1.00 24.16 334 ILE A CA 1
ATOM 2530 C C . ILE A 1 334 ? 39.077 23.202 12.193 1.00 24.61 334 ILE A C 1
ATOM 2531 O O . ILE A 1 334 ? 38.312 23.491 11.269 1.00 24.14 334 ILE A O 1
ATOM 2536 N N . LEU A 1 335 ? 40.302 23.718 12.302 1.00 25.74 335 LEU A N 1
ATOM 2537 C CA . LEU A 1 335 ? 40.788 24.700 11.332 1.00 26.55 335 LEU A CA 1
ATOM 2538 C C . LEU A 1 335 ? 40.773 24.184 9.880 1.00 26.42 335 LEU A C 1
ATOM 2539 O O . LEU A 1 335 ? 40.356 24.899 8.963 1.00 26.96 335 LEU A O 1
ATOM 2544 N N . ALA A 1 336 ? 41.207 22.944 9.659 1.00 25.72 336 ALA A N 1
ATOM 2545 C CA . ALA A 1 336 ? 41.203 22.405 8.299 1.00 25.18 336 ALA A CA 1
ATOM 2546 C C . ALA A 1 336 ? 39.773 22.277 7.729 1.00 24.10 336 ALA A C 1
ATOM 2547 O O . ALA A 1 336 ? 39.542 22.550 6.558 1.00 24.96 336 ALA A O 1
ATOM 2549 N N . THR A 1 337 ? 38.828 21.883 8.579 1.00 23.87 337 THR A N 1
ATOM 2550 C CA . THR A 1 337 ? 37.435 21.720 8.158 1.00 22.62 337 THR A CA 1
ATOM 2551 C C . THR A 1 337 ? 36.763 23.079 7.920 1.00 23.41 337 THR A C 1
ATOM 2552 O O . THR A 1 337 ? 35.988 23.230 6.985 1.00 22.83 337 THR A O 1
ATOM 2556 N N . GLN A 1 338 ? 37.086 24.068 8.756 1.00 23.94 338 GLN A N 1
ATOM 2557 C CA . GLN A 1 338 ? 36.636 25.434 8.505 1.00 24.95 338 GLN A CA 1
ATOM 2558 C C . GLN A 1 338 ? 37.043 25.888 7.111 1.00 25.65 338 GLN A C 1
ATOM 2559 O O . GLN A 1 338 ? 36.221 26.426 6.358 1.00 25.84 338 GLN A O 1
ATOM 2565 N N . LYS A 1 339 ? 38.306 25.663 6.763 1.00 26.09 339 LYS A N 1
ATOM 2566 C CA . LYS A 1 339 ? 38.825 26.022 5.452 1.00 27.04 339 LYS A CA 1
ATOM 2567 C C . LYS A 1 339 ? 38.153 25.270 4.317 1.00 26.92 339 LYS A C 1
ATOM 2568 O O . LYS A 1 339 ? 37.784 25.867 3.308 1.00 27.23 339 LYS A O 1
ATOM 2574 N N . ALA A 1 340 ? 37.997 23.954 4.475 1.00 25.80 340 ALA A N 1
ATOM 2575 C CA . ALA A 1 340 ? 37.355 23.135 3.447 1.00 25.47 340 ALA A CA 1
ATOM 2576 C C . ALA A 1 340 ? 35.910 23.593 3.165 1.00 25.60 340 ALA A C 1
ATOM 2577 O O . ALA A 1 340 ? 35.471 23.611 2.019 1.00 26.09 340 ALA A O 1
ATOM 2579 N N . LEU A 1 341 ? 35.174 23.956 4.209 1.00 25.46 341 LEU A N 1
ATOM 2580 C CA . LEU A 1 341 ? 33.790 24.399 4.048 1.00 26.18 341 LEU A CA 1
ATOM 2581 C C . LEU A 1 341 ? 33.677 25.792 3.424 1.00 27.24 341 LEU A C 1
ATOM 2582 O O . LEU A 1 341 ? 32.611 26.165 2.923 1.00 27.24 341 LEU A O 1
ATOM 2587 N N . SER A 1 342 ? 34.766 26.557 3.471 1.00 28.09 342 SER A N 1
ATOM 2588 C CA . SER A 1 342 ? 34.723 27.967 3.025 1.00 28.90 342 SER A CA 1
ATOM 2589 C C . SER A 1 342 ? 34.385 28.137 1.542 1.00 29.78 342 SER A C 1
ATOM 2590 O O . SER A 1 342 ? 33.776 29.144 1.146 1.00 30.63 342 SER A O 1
ATOM 2593 N N . GLY A 1 343 ? 34.775 27.165 0.724 1.00 30.27 343 GLY A N 1
ATOM 2594 C CA . GLY A 1 343 ? 34.510 27.215 -0.708 1.00 30.56 343 GLY A CA 1
ATOM 2595 C C . GLY A 1 343 ? 33.139 26.717 -1.144 1.00 30.44 343 GLY A C 1
ATOM 2596 O O . GLY A 1 343 ? 32.788 26.840 -2.316 1.00 31.77 343 GLY A O 1
ATOM 2597 N N . PHE A 1 344 ? 32.346 26.174 -0.219 1.00 29.28 344 PHE A N 1
ATOM 2598 C CA . PHE A 1 344 ? 31.054 25.589 -0.587 1.00 28.35 344 PHE A CA 1
ATOM 2599 C C . PHE A 1 344 ? 29.873 26.415 -0.127 1.00 27.76 344 PHE A C 1
ATOM 2600 O O . PHE A 1 344 ? 29.911 27.046 0.928 1.00 28.54 344 PHE A O 1
ATOM 2608 N N . ASP A 1 345 ? 28.805 26.377 -0.915 1.00 27.34 345 ASP A N 1
ATOM 2609 C CA . ASP A 1 345 ? 27.499 26.815 -0.452 1.00 27.49 345 ASP A CA 1
ATOM 2610 C C . ASP A 1 345 ? 26.974 25.740 0.512 1.00 26.71 345 ASP A C 1
ATOM 2611 O O . ASP A 1 345 ? 26.580 24.644 0.083 1.00 26.53 345 ASP A O 1
ATOM 2616 N N . ASN A 1 346 ? 26.990 26.041 1.810 1.00 26.62 346 ASN A N 1
ATOM 2617 C CA . ASN A 1 346 ? 26.585 25.067 2.846 1.00 25.76 346 ASN A CA 1
ATOM 2618 C C . ASN A 1 346 ? 25.198 24.470 2.642 1.00 26.01 346 ASN A C 1
ATOM 2619 O O . ASN A 1 346 ? 24.945 23.340 3.048 1.00 25.14 346 ASN A O 1
ATOM 2624 N N . THR A 1 347 ? 24.291 25.226 2.023 1.00 26.03 347 THR A N 1
ATOM 2625 C CA . THR A 1 347 ? 22.949 24.713 1.796 1.00 26.82 347 THR A CA 1
ATOM 2626 C C . THR A 1 347 ? 22.951 23.491 0.865 1.00 26.19 347 THR A C 1
ATOM 2627 O O . THR A 1 347 ? 21.972 22.760 0.834 1.00 27.01 347 THR A O 1
ATOM 2631 N N . LYS A 1 348 ? 24.049 23.274 0.134 1.00 25.76 348 LYS A N 1
ATOM 2632 C CA . LYS A 1 348 ? 24.183 22.125 -0.784 1.00 26.13 348 LYS A CA 1
ATOM 2633 C C . LYS A 1 348 ? 24.933 20.959 -0.146 1.00 24.72 348 LYS A C 1
ATOM 2634 O O . LYS A 1 348 ? 24.988 19.867 -0.730 1.00 24.85 348 LYS A O 1
ATOM 2640 N N . VAL A 1 349 ? 25.504 21.185 1.037 1.00 23.32 349 VAL A N 1
ATOM 2641 C CA . VAL A 1 349 ? 26.509 20.257 1.584 1.00 21.46 349 VAL A CA 1
ATOM 2642 C C . VAL A 1 349 ? 25.956 19.343 2.680 1.00 20.40 349 VAL A C 1
ATOM 2643 O O . VAL A 1 349 ? 25.281 19.798 3.624 1.00 20.46 349 VAL A O 1
ATOM 2647 N N . ILE A 1 350 ? 26.249 18.042 2.547 1.00 19.92 350 ILE A N 1
ATOM 2648 C CA . ILE A 1 350 ? 26.085 17.102 3.634 1.00 19.15 350 ILE A CA 1
ATOM 2649 C C . ILE A 1 350 ? 27.504 16.748 4.089 1.00 18.11 350 ILE A C 1
ATOM 2650 O O . ILE A 1 350 ? 28.286 16.166 3.341 1.00 18.20 350 ILE A O 1
ATOM 2655 N N . LEU A 1 351 ? 27.825 17.141 5.317 1.00 17.72 351 LEU A N 1
ATOM 2656 C CA . LEU A 1 351 ? 29.173 16.957 5.861 1.00 17.34 351 LEU A CA 1
ATOM 2657 C C . LEU A 1 351 ? 29.230 15.701 6.700 1.00 17.93 351 LEU A C 1
ATOM 2658 O O . LEU A 1 351 ? 28.369 15.481 7.541 1.00 19.38 351 LEU A O 1
ATOM 2663 N N . ILE A 1 352 ? 30.265 14.891 6.471 1.00 17.11 352 ILE A N 1
ATOM 2664 C CA . ILE A 1 352 ? 30.578 13.734 7.314 1.00 16.79 352 ILE A CA 1
ATOM 2665 C C . ILE A 1 352 ? 31.740 14.105 8.216 1.00 17.03 352 ILE A C 1
ATOM 2666 O O . ILE A 1 352 ? 32.802 14.510 7.744 1.00 17.59 352 ILE A O 1
ATOM 2671 N N . ALA A 1 353 ? 31.533 13.999 9.523 1.00 17.19 353 ALA A N 1
ATOM 2672 C CA . ALA A 1 353 ? 32.553 14.421 10.463 1.00 17.93 353 ALA A CA 1
ATOM 2673 C C . ALA A 1 353 ? 32.562 13.550 11.730 1.00 17.14 353 ALA A C 1
ATOM 2674 O O . ALA A 1 353 ? 31.627 12.771 11.972 1.00 19.09 353 ALA A O 1
ATOM 2676 N N . GLY A 1 354 ? 33.618 13.700 12.540 1.00 17.51 354 GLY A N 1
ATOM 2677 C CA . GLY A 1 354 ? 33.820 12.892 13.755 1.00 17.22 354 GLY A CA 1
ATOM 2678 C C . GLY A 1 354 ? 35.090 12.063 13.621 1.00 18.08 354 GLY A C 1
ATOM 2679 O O . GLY A 1 354 ? 35.584 11.831 12.503 1.00 19.71 354 GLY A O 1
ATOM 2680 N N . GLY A 1 355 ? 35.622 11.599 14.750 1.00 17.45 355 GLY A N 1
ATOM 2681 C CA . GLY A 1 355 ? 36.815 10.745 14.734 1.00 17.74 355 GLY A CA 1
ATOM 2682 C C . GLY A 1 355 ? 37.356 10.552 16.140 1.00 19.05 355 GLY A C 1
ATOM 2683 O O . GLY A 1 355 ? 36.585 10.527 17.107 1.00 19.79 355 GLY A O 1
ATOM 2684 N N . LEU A 1 356 ? 38.673 10.412 16.236 1.00 19.73 356 LEU A N 1
ATOM 2685 C CA . LEU A 1 356 ? 39.354 10.260 17.514 1.00 20.83 356 LEU A CA 1
ATOM 2686 C C . LEU A 1 356 ? 39.042 11.426 18.430 1.00 21.41 356 LEU A C 1
ATOM 2687 O O . LEU A 1 356 ? 39.139 12.580 18.019 1.00 21.24 356 LEU A O 1
ATOM 2692 N N . ASP A 1 357 ? 38.669 11.123 19.673 1.00 21.97 357 ASP A N 1
ATOM 2693 C CA . ASP A 1 357 ? 38.277 12.174 20.617 1.00 22.54 357 ASP A CA 1
ATOM 2694 C C . ASP A 1 357 ? 39.465 12.643 21.451 1.00 23.50 357 ASP A C 1
ATOM 2695 O O . ASP A 1 357 ? 39.922 11.943 22.367 1.00 23.79 357 ASP A O 1
ATOM 2700 N N . ARG A 1 358 ? 39.943 13.831 21.131 1.00 23.39 358 ARG A N 1
ATOM 2701 C CA . ARG A 1 358 ? 41.071 14.395 21.859 1.00 24.74 358 ARG A CA 1
ATOM 2702 C C . ARG A 1 358 ? 40.557 15.134 23.085 1.00 24.64 358 ARG A C 1
ATOM 2703 O O . ARG A 1 358 ? 41.353 15.575 23.918 1.00 25.07 358 ARG A O 1
ATOM 2711 N N . GLY A 1 359 ? 39.235 15.257 23.185 1.00 23.77 359 GLY A N 1
ATOM 2712 C CA . GLY A 1 359 ? 38.594 15.789 24.392 1.00 24.65 359 GLY A CA 1
ATOM 2713 C C . GLY A 1 359 ? 38.038 17.189 24.235 1.00 25.21 359 GLY A C 1
ATOM 2714 O O . GLY A 1 359 ? 37.384 17.699 25.157 1.00 25.75 359 GLY A O 1
ATOM 2715 N N . ASN A 1 360 ? 38.288 17.818 23.088 1.00 25.29 360 ASN A N 1
ATOM 2716 C CA . ASN A 1 360 ? 37.808 19.174 22.823 1.00 25.30 360 ASN A CA 1
ATOM 2717 C C . ASN A 1 360 ? 36.370 19.195 22.315 1.00 25.65 360 ASN A C 1
ATOM 2718 O O . ASN A 1 360 ? 35.958 18.315 21.569 1.00 25.94 360 ASN A O 1
ATOM 2723 N N . GLU A 1 361 ? 35.605 20.196 22.732 1.00 25.64 361 GLU A N 1
ATOM 2724 C CA . GLU A 1 361 ? 34.302 20.451 22.128 1.00 25.84 361 GLU A CA 1
ATOM 2725 C C . GLU A 1 361 ? 34.465 21.132 20.754 1.00 25.35 361 GLU A C 1
ATOM 2726 O O . GLU A 1 361 ? 35.583 21.428 20.326 1.00 26.57 361 GLU A O 1
ATOM 2732 N N . PHE A 1 362 ? 33.361 21.361 20.050 1.00 25.20 362 PHE A N 1
ATOM 2733 C CA . PHE A 1 362 ? 33.438 21.843 18.657 1.00 24.97 362 PHE A CA 1
ATOM 2734 C C . PHE A 1 362 ? 32.751 23.178 18.443 1.00 25.77 362 PHE A C 1
ATOM 2735 O O . PHE A 1 362 ? 32.310 23.506 17.346 1.00 25.90 362 PHE A O 1
ATOM 2743 N N . ASP A 1 363 ? 32.699 23.976 19.504 1.00 26.62 363 ASP A N 1
ATOM 2744 C CA . ASP A 1 363 ? 31.984 25.249 19.433 1.00 27.63 363 ASP A CA 1
ATOM 2745 C C . ASP A 1 363 ? 32.583 26.200 18.405 1.00 27.50 363 ASP A C 1
ATOM 2746 O O . ASP A 1 363 ? 31.852 26.977 17.768 1.00 27.82 363 ASP A O 1
ATOM 2751 N N . GLU A 1 364 ? 33.906 26.128 18.216 1.00 27.70 364 GLU A N 1
ATOM 2752 C CA . GLU A 1 364 ? 34.610 26.936 17.206 1.00 27.96 364 GLU A CA 1
ATOM 2753 C C . GLU A 1 364 ? 34.089 26.716 15.788 1.00 28.60 364 GLU A C 1
ATOM 2754 O O . GLU A 1 364 ? 34.157 27.612 14.942 1.00 28.44 364 GLU A O 1
ATOM 2756 N N . LEU A 1 365 ? 33.551 25.524 15.542 1.00 29.04 365 LEU A N 1
ATOM 2757 C CA . LEU A 1 365 ? 33.068 25.134 14.224 1.00 30.00 365 LEU A CA 1
ATOM 2758 C C . LEU A 1 365 ? 31.683 25.711 13.928 1.00 29.79 365 LEU A C 1
ATOM 2759 O O . LEU A 1 365 ? 31.257 25.751 12.772 1.00 30.06 365 LEU A O 1
ATOM 2764 N N . ILE A 1 366 ? 30.983 26.162 14.972 1.00 29.88 366 ILE A N 1
ATOM 2765 C CA . ILE A 1 366 ? 29.590 26.569 14.835 1.00 29.96 366 ILE A CA 1
ATOM 2766 C C . ILE A 1 366 ? 29.314 27.570 13.682 1.00 30.06 366 ILE A C 1
ATOM 2767 O O . ILE A 1 366 ? 28.413 27.324 12.857 1.00 30.20 366 ILE A O 1
ATOM 2772 N N . PRO A 1 367 ? 30.081 28.681 13.594 1.00 30.23 367 PRO A N 1
ATOM 2773 C CA . PRO A 1 367 ? 29.759 29.599 12.486 1.00 30.49 367 PRO A CA 1
ATOM 2774 C C . PRO A 1 367 ? 29.911 28.967 11.099 1.00 30.51 367 PRO A C 1
ATOM 2775 O O . PRO A 1 367 ? 29.116 29.250 10.189 1.00 31.00 367 PRO A O 1
ATOM 2779 N N . ASP A 1 368 ? 30.906 28.096 10.951 1.00 29.27 368 ASP A N 1
ATOM 2780 C CA . ASP A 1 368 ? 31.244 27.520 9.647 1.00 28.78 368 ASP A CA 1
ATOM 2781 C C . ASP A 1 368 ? 30.295 26.409 9.207 1.00 28.19 368 ASP A C 1
ATOM 2782 O O . ASP A 1 368 ? 30.157 26.169 8.014 1.00 27.56 368 ASP A O 1
ATOM 2787 N N . ILE A 1 369 ? 29.634 25.757 10.163 1.00 27.83 369 ILE A N 1
ATOM 2788 C CA . ILE A 1 369 ? 28.685 24.684 9.826 1.00 27.35 369 ILE A CA 1
ATOM 2789 C C . ILE A 1 369 ? 27.234 25.183 9.752 1.00 27.85 369 ILE A C 1
ATOM 2790 O O . ILE A 1 369 ? 26.343 24.458 9.328 1.00 27.64 369 ILE A O 1
ATOM 2795 N N . THR A 1 370 ? 26.989 26.424 10.172 1.00 28.09 370 THR A N 1
ATOM 2796 C CA . THR A 1 370 ? 25.643 26.987 10.093 1.00 28.48 370 THR A CA 1
ATOM 2797 C C . THR A 1 370 ? 25.194 27.014 8.625 1.00 27.69 370 THR A C 1
ATOM 2798 O O . THR A 1 370 ? 25.963 27.406 7.725 1.00 27.28 370 THR A O 1
ATOM 2802 N N . GLY A 1 371 ? 23.972 26.541 8.391 1.00 27.23 371 GLY A N 1
ATOM 2803 C CA . GLY A 1 371 ? 23.412 26.481 7.050 1.00 26.80 371 GLY A CA 1
ATOM 2804 C C . GLY A 1 371 ? 23.599 25.157 6.332 1.00 26.44 371 GLY A C 1
ATOM 2805 O O . GLY A 1 371 ? 23.092 24.971 5.217 1.00 27.69 371 GLY A O 1
ATOM 2806 N N . LEU A 1 372 ? 24.346 24.237 6.939 1.00 25.39 372 LEU A N 1
ATOM 2807 C CA . LEU A 1 372 ? 24.558 22.940 6.284 1.00 24.27 372 LEU A CA 1
ATOM 2808 C C . LEU A 1 372 ? 23.244 22.206 6.057 1.00 23.56 372 LEU A C 1
ATOM 2809 O O . LEU A 1 372 ? 22.334 22.241 6.891 1.00 24.24 372 LEU A O 1
ATOM 2814 N N . LYS A 1 373 ? 23.160 21.486 4.943 1.00 23.20 373 LYS A N 1
ATOM 2815 C CA . LYS A 1 373 ? 21.961 20.705 4.680 1.00 23.55 373 LYS A CA 1
ATOM 2816 C C . LYS A 1 373 ? 21.780 19.642 5.759 1.00 23.48 373 LYS A C 1
ATOM 2817 O O . LYS A 1 373 ? 20.675 19.442 6.277 1.00 24.51 373 LYS A O 1
ATOM 2823 N N . HIS A 1 374 ? 22.876 18.956 6.092 1.00 22.90 374 HIS A N 1
ATOM 2824 C CA . HIS A 1 374 ? 22.841 17.854 7.031 1.00 22.00 374 HIS A CA 1
ATOM 2825 C C . HIS A 1 374 ? 24.273 17.484 7.429 1.00 21.14 374 HIS A C 1
ATOM 2826 O O . HIS A 1 374 ? 25.226 17.756 6.685 1.00 21.23 374 HIS A O 1
ATOM 2846 N N . VAL A 1 376 ? 26.400 14.024 8.956 1.00 19.68 376 VAL A N 1
ATOM 2847 C CA . VAL A 1 376 ? 26.418 12.636 9.378 1.00 18.82 376 VAL A CA 1
ATOM 2848 C C . VAL A 1 376 ? 27.662 12.447 10.225 1.00 18.87 376 VAL A C 1
ATOM 2849 O O . VAL A 1 376 ? 28.791 12.740 9.798 1.00 18.71 376 VAL A O 1
ATOM 2853 N N . VAL A 1 377 ? 27.441 11.980 11.447 1.00 18.32 377 VAL A N 1
ATOM 2854 C CA . VAL A 1 377 ? 28.482 11.973 12.461 1.00 19.09 377 VAL A CA 1
ATOM 2855 C C . VAL A 1 377 ? 28.888 10.560 12.874 1.00 19.28 377 VAL A C 1
ATOM 2856 O O . VAL A 1 377 ? 28.033 9.704 13.077 1.00 20.52 377 VAL A O 1
ATOM 2860 N N . LEU A 1 378 ? 30.199 10.322 12.989 1.00 18.84 378 LEU A N 1
ATOM 2861 C CA . LEU A 1 378 ? 30.742 9.010 13.375 1.00 19.68 378 LEU A CA 1
ATOM 2862 C C . LEU A 1 378 ? 31.922 9.180 14.323 1.00 20.00 378 LEU A C 1
ATOM 2863 O O . LEU A 1 378 ? 32.399 10.299 14.544 1.00 20.80 378 LEU A O 1
ATOM 2868 N N . GLY A 1 379 ? 32.384 8.062 14.876 1.00 19.98 379 GLY A N 1
ATOM 2869 C CA . GLY A 1 379 ? 33.638 8.057 15.608 1.00 19.70 379 GLY A CA 1
ATOM 2870 C C . GLY A 1 379 ? 33.485 8.391 17.079 1.00 20.14 379 GLY A C 1
ATOM 2871 O O . GLY A 1 379 ? 32.372 8.708 17.573 1.00 20.53 379 GLY A O 1
ATOM 2872 N N . GLU A 1 380 ? 34.614 8.289 17.771 1.00 19.75 380 GLU A N 1
ATOM 2873 C CA . GLU A 1 380 ? 34.667 8.488 19.219 1.00 20.35 380 GLU A CA 1
ATOM 2874 C C . GLU A 1 380 ? 34.129 9.832 19.671 1.00 20.53 380 GLU A C 1
ATOM 2875 O O . GLU A 1 380 ? 33.467 9.909 20.728 1.00 22.06 380 GLU A O 1
ATOM 2881 N N . SER A 1 381 ? 34.381 10.880 18.890 1.00 20.66 381 SER A N 1
ATOM 2882 C CA . SER A 1 381 ? 33.955 12.237 19.233 1.00 19.83 381 SER A CA 1
ATOM 2883 C C . SER A 1 381 ? 32.549 12.610 18.781 1.00 20.34 381 SER A C 1
ATOM 2884 O O . SER A 1 381 ? 32.173 13.779 18.854 1.00 20.47 381 SER A O 1
ATOM 2887 N N . ALA A 1 382 ? 31.775 11.637 18.302 1.00 20.76 382 ALA A N 1
ATOM 2888 C CA . ALA A 1 382 ? 30.468 11.941 17.719 1.00 21.48 382 ALA A CA 1
ATOM 2889 C C . ALA A 1 382 ? 29.573 12.837 18.587 1.00 22.65 382 ALA A C 1
ATOM 2890 O O . ALA A 1 382 ? 28.993 13.783 18.073 1.00 22.23 382 ALA A O 1
ATOM 2892 N N . SER A 1 383 ? 29.462 12.538 19.880 1.00 23.00 383 SER A N 1
ATOM 2893 C CA A SER A 1 383 ? 28.569 13.295 20.757 0.50 23.76 383 SER A CA 1
ATOM 2894 C CA B SER A 1 383 ? 28.564 13.296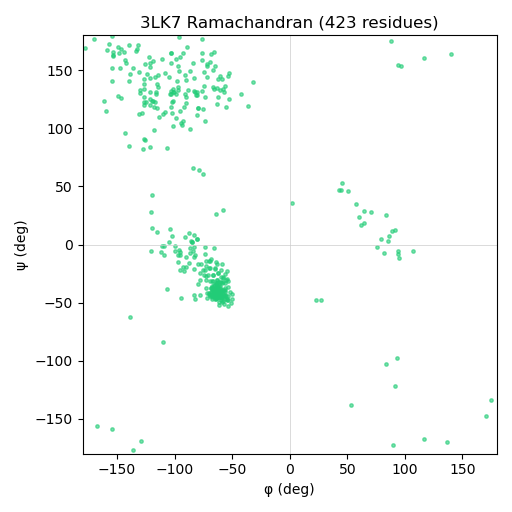 20.754 0.50 24.03 383 SER A CA 1
ATOM 2895 C C . SER A 1 383 ? 28.966 14.769 20.830 1.00 24.28 383 SER A C 1
ATOM 2896 O O . SER A 1 383 ? 28.104 15.658 20.903 1.00 25.13 383 SER A O 1
ATOM 2901 N N . ARG A 1 384 ? 30.271 15.037 20.804 1.00 24.44 384 ARG A N 1
ATOM 2902 C CA . ARG A 1 384 ? 30.771 16.405 20.835 1.00 24.45 384 ARG A CA 1
ATOM 2903 C C . ARG A 1 384 ? 30.476 17.122 19.532 1.00 24.68 384 ARG A C 1
ATOM 2904 O O . ARG A 1 384 ? 30.093 18.281 19.531 1.00 24.84 384 ARG A O 1
ATOM 2912 N N . VAL A 1 385 ? 30.662 16.435 18.406 1.00 23.53 385 VAL A N 1
ATOM 2913 C CA . VAL A 1 385 ? 30.336 17.034 17.113 1.00 23.11 385 VAL A CA 1
ATOM 2914 C C . VAL A 1 385 ? 28.822 17.302 17.021 1.00 23.16 385 VAL A C 1
ATOM 2915 O O . VAL A 1 385 ? 28.399 18.317 16.479 1.00 23.01 385 VAL A O 1
ATOM 2919 N N . LYS A 1 386 ? 28.021 16.401 17.560 1.00 23.85 386 LYS A N 1
ATOM 2920 C CA . LYS A 1 386 ? 26.562 16.560 17.519 1.00 25.35 386 LYS A CA 1
ATOM 2921 C C . LYS A 1 386 ? 26.094 17.762 18.333 1.00 26.21 386 LYS A C 1
ATOM 2922 O O . LYS A 1 386 ? 25.150 18.453 17.935 1.00 25.89 386 LYS A O 1
ATOM 2928 N N . ARG A 1 387 ? 26.770 18.025 19.447 1.00 26.99 387 ARG A N 1
ATOM 2929 C CA . ARG A 1 387 ? 26.430 19.205 20.266 1.00 27.68 387 ARG A CA 1
ATOM 2930 C C . ARG A 1 387 ? 26.657 20.484 19.486 1.00 28.03 387 ARG A C 1
ATOM 2931 O O . ARG A 1 387 ? 25.851 21.409 19.587 1.00 28.48 387 ARG A O 1
ATOM 2939 N N . ALA A 1 388 ? 27.728 20.548 18.694 1.00 27.63 388 ALA A N 1
ATOM 2940 C CA . ALA A 1 388 ? 27.949 21.711 17.837 1.00 27.83 388 ALA A CA 1
ATOM 2941 C C . ALA A 1 388 ? 26.907 21.836 16.724 1.00 28.44 388 ALA A C 1
ATOM 2942 O O . ALA A 1 388 ? 26.454 22.939 16.424 1.00 27.66 388 ALA A O 1
ATOM 2944 N N . ALA A 1 389 ? 26.518 20.708 16.125 1.00 27.81 389 ALA A N 1
ATOM 2945 C CA . ALA A 1 389 ? 25.486 20.714 15.093 1.00 28.16 389 ALA A CA 1
ATOM 2946 C C . ALA A 1 389 ? 24.174 21.223 15.678 1.00 28.71 389 ALA A C 1
ATOM 2947 O O . ALA A 1 389 ? 23.503 22.047 15.056 1.00 28.01 389 ALA A O 1
ATOM 2949 N N . GLN A 1 390 ? 23.842 20.753 16.882 1.00 29.64 390 GLN A N 1
ATOM 2950 C CA . GLN A 1 390 ? 22.617 21.165 17.590 1.00 30.24 390 GLN A CA 1
ATOM 2951 C C . GLN A 1 390 ? 22.588 22.676 17.843 1.00 30.84 390 GLN A C 1
ATOM 2952 O O . GLN A 1 390 ? 21.557 23.330 17.621 1.00 30.61 390 GLN A O 1
ATOM 2954 N N . LYS A 1 391 ? 23.717 23.230 18.288 1.00 30.91 391 LYS A N 1
ATOM 2955 C CA . LYS A 1 391 ? 23.814 24.678 18.510 1.00 31.80 391 LYS A CA 1
ATOM 2956 C C . LYS A 1 391 ? 23.781 25.485 17.216 1.00 31.59 391 LYS A C 1
ATOM 2957 O O . LYS A 1 391 ? 23.281 26.616 17.203 1.00 31.92 391 LYS A O 1
ATOM 2963 N N . ALA A 1 392 ? 24.298 24.914 16.127 1.00 30.35 392 ALA A N 1
ATOM 2964 C CA . ALA A 1 392 ? 24.275 25.594 14.827 1.00 29.63 392 ALA A CA 1
ATOM 2965 C C . ALA A 1 392 ? 22.957 25.430 14.071 1.00 29.24 392 ALA A C 1
ATOM 2966 O O . ALA A 1 392 ? 22.809 25.971 12.980 1.00 30.29 392 ALA A O 1
ATOM 2968 N N . GLY A 1 393 ? 22.018 24.676 14.644 1.00 29.02 393 GLY A N 1
ATOM 2969 C CA . GLY A 1 393 ? 20.722 24.412 14.019 1.00 28.97 393 GLY A CA 1
ATOM 2970 C C . GLY A 1 393 ? 20.796 23.499 12.804 1.00 28.79 393 GLY A C 1
ATOM 2971 O O . GLY A 1 393 ? 19.964 23.576 11.906 1.00 29.69 393 GLY A O 1
ATOM 2972 N N . VAL A 1 394 ? 21.795 22.623 12.791 1.00 27.96 394 VAL A N 1
ATOM 2973 C CA . VAL A 1 394 ? 22.009 21.713 11.665 1.00 27.13 394 VAL A CA 1
ATOM 2974 C C . VAL A 1 394 ? 21.461 20.337 12.057 1.00 26.95 394 VAL A C 1
ATOM 2975 O O . VAL A 1 394 ? 21.714 19.864 13.166 1.00 28.10 394 VAL A O 1
ATOM 2979 N N . THR A 1 395 ? 20.695 19.707 11.168 1.00 26.57 395 THR A N 1
ATOM 2980 C CA . THR A 1 395 ? 20.201 18.361 11.442 1.00 26.55 395 THR A CA 1
ATOM 2981 C C . THR A 1 395 ? 21.347 17.378 11.287 1.00 26.41 395 THR A C 1
ATOM 2982 O O . THR A 1 395 ? 22.246 17.579 10.474 1.00 25.93 395 THR A O 1
ATOM 2986 N N . TYR A 1 396 ? 21.290 16.322 12.075 1.00 26.02 396 TYR A N 1
ATOM 2987 C CA . TYR A 1 396 ? 22.363 15.332 12.079 1.00 26.23 396 TYR A CA 1
ATOM 2988 C C . TYR A 1 396 ? 21.826 13.926 12.245 1.00 25.82 396 TYR A C 1
ATOM 2989 O O . TYR A 1 396 ? 20.699 13.706 12.731 1.00 26.34 396 TYR A O 1
ATOM 2998 N N . SER A 1 397 ? 22.643 12.969 11.828 1.00 24.48 397 SER A N 1
ATOM 2999 C CA . SER A 1 397 ? 22.358 11.573 12.081 1.00 23.96 397 SER A CA 1
ATOM 3000 C C . SER A 1 397 ? 23.661 10.833 12.338 1.00 22.67 397 SER A C 1
ATOM 3001 O O . SER A 1 397 ? 24.746 11.357 12.078 1.00 22.06 397 SER A O 1
ATOM 3004 N N . ASP A 1 398 ? 23.531 9.624 12.866 1.00 21.60 398 ASP A N 1
ATOM 3005 C CA . ASP A 1 398 ? 24.673 8.825 13.256 1.00 22.14 398 ASP A CA 1
ATOM 3006 C C . ASP A 1 398 ? 25.055 7.852 12.162 1.00 20.14 398 ASP A C 1
ATOM 3007 O O . ASP A 1 398 ? 24.187 7.363 11.433 1.00 20.81 398 ASP A O 1
ATOM 3012 N N . ALA A 1 399 ? 26.354 7.545 12.091 1.00 19.06 399 ALA A N 1
ATOM 3013 C CA . ALA A 1 399 ? 26.867 6.493 11.214 1.00 18.44 399 ALA A CA 1
ATOM 3014 C C . ALA A 1 399 ? 27.880 5.642 11.945 1.00 17.78 399 ALA A C 1
ATOM 3015 O O . ALA A 1 399 ? 28.555 6.121 12.875 1.00 19.21 399 ALA A O 1
ATOM 3017 N N . LEU A 1 400 ? 27.992 4.378 11.526 1.00 16.83 400 LEU A N 1
ATOM 3018 C CA . LEU A 1 400 ? 28.864 3.395 12.139 1.00 17.41 400 LEU A CA 1
ATOM 3019 C C . LEU A 1 400 ? 30.333 3.545 11.746 1.00 17.48 400 LEU A C 1
ATOM 3020 O O . LEU A 1 400 ? 31.231 3.181 12.522 1.00 19.08 400 LEU A O 1
ATOM 3025 N N . ASP A 1 401 ? 30.555 4.037 10.526 1.00 16.64 401 ASP A N 1
ATOM 3026 C CA . ASP A 1 401 ? 31.909 4.172 9.934 1.00 15.41 401 ASP A CA 1
ATOM 3027 C C . ASP A 1 401 ? 31.755 4.995 8.676 1.00 14.65 401 ASP A C 1
ATOM 3028 O O . ASP A 1 401 ? 30.639 5.405 8.326 1.00 15.20 401 ASP A O 1
ATOM 3033 N N . VAL A 1 402 ? 32.867 5.296 8.009 1.00 15.29 402 VAL A N 1
ATOM 3034 C CA . VAL A 1 402 ? 32.800 6.162 6.833 1.00 14.99 402 VAL A CA 1
ATOM 3035 C C . VAL A 1 402 ? 31.920 5.582 5.721 1.00 14.82 402 VAL A C 1
ATOM 3036 O O . VAL A 1 402 ? 31.143 6.334 5.118 1.00 15.14 402 VAL A O 1
ATOM 3040 N N . ARG A 1 403 ? 32.039 4.260 5.485 1.00 13.85 403 ARG A N 1
ATOM 3041 C CA . ARG A 1 403 ? 31.173 3.612 4.488 1.00 13.72 403 ARG A CA 1
ATOM 3042 C C . ARG A 1 403 ? 29.688 3.890 4.770 1.00 13.53 403 ARG A C 1
ATOM 3043 O O . ARG A 1 403 ? 28.959 4.355 3.895 1.00 14.36 403 ARG A O 1
ATOM 3051 N N . ASP A 1 404 ? 29.281 3.608 6.008 1.00 14.66 404 ASP A N 1
ATOM 3052 C CA . ASP A 1 404 ? 27.900 3.849 6.403 1.00 14.26 404 ASP A CA 1
ATOM 3053 C C . ASP A 1 404 ? 27.536 5.316 6.260 1.00 14.76 404 ASP A C 1
ATOM 3054 O O . ASP A 1 404 ? 26.438 5.638 5.824 1.00 15.00 404 ASP A O 1
ATOM 3059 N N . ALA A 1 405 ? 28.463 6.211 6.613 1.00 14.38 405 ALA A N 1
ATOM 3060 C CA . ALA A 1 405 ? 28.155 7.641 6.511 1.00 16.07 405 ALA A CA 1
ATOM 3061 C C . ALA A 1 405 ? 27.933 8.097 5.067 1.00 15.57 405 ALA A C 1
ATOM 3062 O O . ALA A 1 405 ? 27.028 8.884 4.798 1.00 15.82 405 ALA A O 1
ATOM 3064 N N . VAL A 1 406 ? 28.731 7.579 4.134 1.00 15.51 406 VAL A N 1
ATOM 3065 C CA . VAL A 1 406 ? 28.557 7.889 2.714 1.00 14.91 406 VAL A CA 1
ATOM 3066 C C . VAL A 1 406 ? 27.195 7.401 2.209 1.00 15.96 406 VAL A C 1
ATOM 3067 O O . VAL A 1 406 ? 26.494 8.142 1.518 1.00 17.02 406 VAL A O 1
ATOM 3071 N N . HIS A 1 407 ? 26.826 6.182 2.589 1.00 16.19 407 HIS A N 1
ATOM 3072 C CA . HIS A 1 407 ? 25.524 5.664 2.163 1.00 16.69 407 HIS A CA 1
ATOM 3073 C C . HIS A 1 407 ? 24.399 6.514 2.721 1.00 17.29 407 HIS A C 1
ATOM 3074 O O . HIS A 1 407 ? 23.453 6.871 1.978 1.00 17.40 407 HIS A O 1
ATOM 3081 N N . LYS A 1 408 ? 24.504 6.855 4.008 1.00 17.08 408 LYS A N 1
ATOM 3082 C CA . LYS A 1 408 ? 23.469 7.651 4.661 1.00 17.65 408 LYS A CA 1
ATOM 3083 C C . LYS A 1 408 ? 23.382 9.036 4.065 1.00 17.39 408 LYS A C 1
ATOM 3084 O O . LYS A 1 408 ? 22.292 9.568 3.834 1.00 18.70 408 LYS A O 1
ATOM 3090 N N . ALA A 1 409 ? 24.534 9.643 3.806 1.00 16.92 409 ALA A N 1
ATOM 3091 C CA . ALA A 1 409 ? 24.531 10.954 3.171 1.00 17.32 409 ALA A CA 1
ATOM 3092 C C . ALA A 1 409 ? 23.893 10.904 1.772 1.00 18.20 409 ALA A C 1
ATOM 3093 O O . ALA A 1 409 ? 23.117 11.801 1.387 1.00 18.05 409 ALA A O 1
ATOM 3095 N N . TYR A 1 410 ? 24.222 9.876 1.001 1.00 17.89 410 TYR A N 1
ATOM 3096 C CA . TYR A 1 410 ? 23.716 9.761 -0.352 1.00 18.70 410 TYR A CA 1
ATOM 3097 C C . TYR A 1 410 ? 22.191 9.625 -0.370 1.00 19.31 410 TYR A C 1
ATOM 3098 O O . TYR A 1 410 ? 21.520 10.173 -1.252 1.00 19.72 410 TYR A O 1
ATOM 3107 N N . GLU A 1 411 ? 21.662 8.917 0.618 1.00 20.14 411 GLU A N 1
ATOM 3108 C CA . GLU A 1 411 ? 20.220 8.685 0.699 1.00 22.29 411 GLU A CA 1
ATOM 3109 C C . GLU A 1 411 ? 19.447 9.976 1.053 1.00 23.25 411 GLU A C 1
ATOM 3110 O O . GLU A 1 411 ? 18.246 10.060 0.756 1.00 25.15 411 GLU A O 1
ATOM 3116 N N . VAL A 1 412 ? 20.138 10.968 1.633 1.00 22.74 412 VAL A N 1
ATOM 3117 C CA A VAL A 1 412 ? 19.463 12.249 1.894 0.50 23.18 412 VAL A CA 1
ATOM 3118 C CA B VAL A 1 412 ? 19.617 12.309 2.001 0.50 23.33 412 VAL A CA 1
ATOM 3119 C C . VAL A 1 412 ? 19.817 13.336 0.874 1.00 23.66 412 VAL A C 1
ATOM 3120 O O . VAL A 1 412 ? 19.196 14.421 0.850 1.00 25.11 412 VAL A O 1
ATOM 3127 N N . ALA A 1 413 ? 20.727 13.022 -0.035 1.00 23.61 413 ALA A N 1
ATOM 3128 C CA . ALA A 1 413 ? 21.173 13.973 -1.032 1.00 24.47 413 ALA A CA 1
ATOM 3129 C C . ALA A 1 413 ? 20.241 14.000 -2.228 1.00 25.30 413 ALA A C 1
ATOM 3130 O O . ALA A 1 413 ? 19.517 13.044 -2.489 1.00 25.70 413 ALA A O 1
ATOM 3132 N N . GLN A 1 414 ? 20.248 15.119 -2.947 1.00 26.14 414 GLN A N 1
ATOM 3133 C CA . GLN A 1 414 ? 19.508 15.246 -4.210 1.00 27.78 414 GLN A CA 1
ATOM 3134 C C . GLN A 1 414 ? 20.441 15.879 -5.222 1.00 27.78 414 GLN A C 1
ATOM 3135 O O . GLN A 1 414 ? 21.499 16.380 -4.851 1.00 26.92 414 GLN A O 1
ATOM 3141 N N . GLN A 1 415 ? 20.065 15.842 -6.504 1.00 28.56 415 GLN A N 1
ATOM 3142 C CA . GLN A 1 415 ? 20.818 16.494 -7.575 1.00 29.04 415 GLN A CA 1
ATOM 3143 C C . GLN A 1 415 ? 21.311 17.888 -7.159 1.00 28.29 415 GLN A C 1
ATOM 3144 O O . GLN A 1 415 ? 20.536 18.709 -6.671 1.00 29.20 415 GLN A O 1
ATOM 3150 N N . GLY A 1 416 ? 22.602 18.128 -7.358 1.00 27.46 416 GLY A N 1
ATOM 3151 C CA . GLY A 1 416 ? 23.222 19.416 -7.055 1.00 27.13 416 GLY A CA 1
ATOM 3152 C C . GLY A 1 416 ? 23.871 19.510 -5.682 1.00 26.59 416 GLY A C 1
ATOM 3153 O O . GLY A 1 416 ? 24.583 20.475 -5.399 1.00 27.17 416 GLY A O 1
ATOM 3154 N N . ASP A 1 417 ? 23.611 18.528 -4.820 1.00 24.96 417 ASP A N 1
ATOM 3155 C CA . ASP A 1 417 ? 24.233 18.480 -3.488 1.00 23.75 417 ASP A CA 1
ATOM 3156 C C . ASP A 1 417 ? 25.684 18.016 -3.551 1.00 22.73 417 ASP A C 1
ATOM 3157 O O . ASP A 1 417 ? 26.137 17.474 -4.552 1.00 22.99 417 ASP A O 1
ATOM 3162 N N . VAL A 1 418 ? 26.391 18.254 -2.444 1.00 22.18 418 VAL A N 1
ATOM 3163 C CA . VAL A 1 418 ? 27.775 17.823 -2.236 1.00 21.74 418 VAL A CA 1
ATOM 3164 C C . VAL A 1 418 ? 27.850 16.928 -1.001 1.00 20.67 418 VAL A C 1
ATOM 3165 O O . VAL A 1 418 ? 27.299 17.277 0.042 1.00 20.79 418 VAL A O 1
ATOM 3169 N N . ILE A 1 419 ? 28.512 15.775 -1.127 1.00 19.05 419 ILE A N 1
ATOM 3170 C CA . ILE A 1 419 ? 28.855 14.957 0.034 1.00 17.69 419 ILE A CA 1
ATOM 3171 C C . ILE A 1 419 ? 30.343 15.182 0.302 1.00 17.08 419 ILE A C 1
ATOM 3172 O O . ILE A 1 419 ? 31.179 14.850 -0.532 1.00 17.44 419 ILE A O 1
ATOM 3177 N N . LEU A 1 420 ? 30.640 15.720 1.488 1.00 16.92 420 LEU A N 1
ATOM 3178 C CA . LEU A 1 420 ? 31.991 16.125 1.856 1.00 16.61 420 LEU A CA 1
ATOM 3179 C C . LEU A 1 420 ? 32.419 15.372 3.118 1.00 16.45 420 LEU A C 1
ATOM 3180 O O . LEU A 1 420 ? 31.816 15.536 4.190 1.00 17.00 420 LEU A O 1
ATOM 3185 N N . LEU A 1 421 ? 33.498 14.617 2.992 1.00 16.17 421 LEU A N 1
ATOM 3186 C CA . LEU A 1 421 ? 34.140 14.016 4.154 1.00 15.97 421 LEU A CA 1
ATOM 3187 C C . LEU A 1 421 ? 35.232 14.988 4.578 1.00 16.55 421 LEU A C 1
ATOM 3188 O O . LEU A 1 421 ? 36.271 15.033 3.951 1.00 17.12 421 LEU A O 1
ATOM 3193 N N . SER A 1 422 ? 34.981 15.749 5.631 1.00 17.50 422 SER A N 1
ATOM 3194 C CA . SER A 1 422 ? 35.999 16.690 6.172 1.00 18.13 422 SER A CA 1
ATOM 3195 C C . SER A 1 422 ? 35.896 16.581 7.680 1.00 18.13 422 SER A C 1
ATOM 3196 O O . SER A 1 422 ? 35.153 17.343 8.314 1.00 19.05 422 SER A O 1
ATOM 3199 N N . PRO A 1 423 ? 36.577 15.590 8.264 1.00 17.74 423 PRO A N 1
ATOM 3200 C CA . PRO A 1 423 ? 36.117 15.120 9.569 1.00 18.76 423 PRO A CA 1
ATOM 3201 C C . PRO A 1 423 ? 36.435 15.973 10.798 1.00 18.36 423 PRO A C 1
ATOM 3202 O O . PRO A 1 423 ? 35.833 15.741 11.834 1.00 19.03 423 PRO A O 1
ATOM 3206 N N . ALA A 1 424 ? 37.390 16.895 10.672 1.00 19.83 424 ALA A N 1
ATOM 3207 C CA . ALA A 1 424 ? 37.809 17.805 11.793 1.00 19.55 424 ALA A CA 1
ATOM 3208 C C . ALA A 1 424 ? 38.375 17.036 12.992 1.00 19.86 424 ALA A C 1
ATOM 3209 O O . ALA A 1 424 ? 38.451 17.572 14.118 1.00 20.90 424 ALA A O 1
ATOM 3211 N N . ASN A 1 425 ? 38.730 15.772 12.759 1.00 18.24 425 ASN A N 1
ATOM 3212 C CA . ASN A 1 425 ? 39.238 14.852 13.781 1.00 18.11 425 ASN A CA 1
ATOM 3213 C C . ASN A 1 425 ? 40.228 13.910 13.120 1.00 17.88 425 ASN A C 1
ATOM 3214 O O . ASN A 1 425 ? 40.116 13.635 11.923 1.00 17.99 425 ASN A O 1
ATOM 3219 N N . ALA A 1 426 ? 41.184 13.419 13.900 1.00 17.88 426 ALA A N 1
ATOM 3220 C CA . ALA A 1 426 ? 42.093 12.364 13.461 1.00 17.83 426 ALA A CA 1
ATOM 3221 C C . ALA A 1 426 ? 41.325 11.055 13.305 1.00 17.80 426 ALA A C 1
ATOM 3222 O O . ALA A 1 426 ? 40.193 10.901 13.790 1.00 18.36 426 ALA A O 1
ATOM 3224 N N . SER A 1 427 ? 41.946 10.116 12.600 1.00 17.02 427 SER A N 1
ATOM 3225 C CA . SER A 1 427 ? 41.249 8.914 12.173 1.00 17.90 427 SER A CA 1
ATOM 3226 C C . SER A 1 427 ? 41.444 7.736 13.110 1.00 18.38 427 SER A C 1
ATOM 3227 O O . SER A 1 427 ? 40.771 6.713 12.943 1.00 18.42 427 SER A O 1
ATOM 3230 N N . TRP A 1 428 ? 42.307 7.896 14.113 1.00 19.31 428 TRP A N 1
ATOM 3231 C CA . TRP A 1 428 ? 42.971 6.750 14.766 1.00 19.81 428 TRP A CA 1
ATOM 3232 C C . TRP A 1 428 ? 42.101 5.885 15.668 1.00 20.19 428 TRP A C 1
ATOM 3233 O O . TRP A 1 428 ? 42.509 4.765 16.020 1.00 21.65 428 TRP A O 1
ATOM 3244 N N . ASP A 1 429 ? 40.913 6.355 16.037 1.00 20.68 429 ASP A N 1
ATOM 3245 C CA . ASP A 1 429 ? 39.981 5.468 16.754 1.00 20.87 429 ASP A CA 1
ATOM 3246 C C . ASP A 1 429 ? 39.501 4.294 15.883 1.00 21.89 429 ASP A C 1
ATOM 3247 O O . ASP A 1 429 ? 39.168 3.229 16.414 1.00 22.80 429 ASP A O 1
ATOM 3260 N N . TYR A 1 431 ? 40.656 4.036 12.026 1.00 19.75 431 TYR A N 1
ATOM 3261 C CA . TYR A 1 431 ? 41.497 3.819 10.839 1.00 19.28 431 TYR A CA 1
ATOM 3262 C C . TYR A 1 431 ? 42.945 4.187 11.148 1.00 20.17 431 TYR A C 1
ATOM 3263 O O . TYR A 1 431 ? 43.211 5.208 11.794 1.00 21.41 431 TYR A O 1
ATOM 3272 N N . LYS A 1 432 ? 43.872 3.382 10.645 1.00 20.57 432 LYS A N 1
ATOM 3273 C CA . LYS A 1 432 ? 45.290 3.590 11.000 1.00 21.77 432 LYS A CA 1
ATOM 3274 C C . LYS A 1 432 ? 45.810 4.978 10.649 1.00 21.18 432 LYS A C 1
ATOM 3275 O O . LYS A 1 432 ? 46.678 5.518 11.328 1.00 22.19 432 LYS A O 1
ATOM 3281 N N . ASN A 1 433 ? 45.283 5.555 9.581 1.00 19.75 433 ASN A N 1
ATOM 3282 C CA . ASN A 1 433 ? 45.704 6.873 9.128 1.00 20.40 433 ASN A CA 1
ATOM 3283 C C . ASN A 1 433 ? 44.632 7.496 8.254 1.00 19.26 433 ASN A C 1
ATOM 3284 O O . ASN A 1 433 ? 43.694 6.801 7.841 1.00 18.50 433 ASN A O 1
ATOM 3289 N N . PHE A 1 434 ? 44.760 8.791 7.981 1.00 18.85 434 PHE A N 1
ATOM 3290 C CA . PHE A 1 434 ? 43.744 9.511 7.220 1.00 18.06 434 PHE A CA 1
ATOM 3291 C C . PHE A 1 434 ? 43.596 8.957 5.789 1.00 18.57 434 PHE A C 1
ATOM 3292 O O . PHE A 1 434 ? 42.535 9.075 5.194 1.00 17.61 434 PHE A O 1
ATOM 3300 N N . GLU A 1 435 ? 44.645 8.327 5.278 1.00 18.87 435 GLU A N 1
ATOM 3301 C CA . GLU A 1 435 ? 44.578 7.706 3.962 1.00 20.33 435 GLU A CA 1
ATOM 3302 C C . GLU A 1 435 ? 43.668 6.481 3.915 1.00 19.42 435 GLU A C 1
ATOM 3303 O O . GLU A 1 435 ? 42.907 6.326 2.955 1.00 19.13 435 GLU A O 1
ATOM 3309 N N . VAL A 1 436 ? 43.766 5.603 4.911 1.00 18.77 436 VAL A N 1
ATOM 3310 C CA . VAL A 1 436 ? 42.891 4.438 5.003 1.00 18.69 436 VAL A CA 1
ATOM 3311 C C . VAL A 1 436 ? 41.428 4.913 5.121 1.00 17.26 436 VAL A C 1
ATOM 3312 O O . VAL A 1 436 ? 40.533 4.385 4.450 1.00 17.20 436 VAL A O 1
ATOM 3316 N N . ARG A 1 437 ? 41.209 5.972 5.905 1.00 16.42 437 ARG A N 1
ATOM 3317 C CA . ARG A 1 437 ? 39.872 6.549 6.042 1.00 15.71 437 ARG A CA 1
ATOM 3318 C C . ARG A 1 437 ? 39.328 7.112 4.720 1.00 15.68 437 ARG A C 1
ATOM 3319 O O . ARG A 1 437 ? 38.191 6.855 4.343 1.00 15.24 437 ARG A O 1
ATOM 3327 N N . GLY A 1 438 ? 40.163 7.851 3.997 1.00 16.10 438 GLY A N 1
ATOM 3328 C CA . GLY A 1 438 ? 39.749 8.428 2.719 1.00 15.88 438 GLY A CA 1
ATOM 3329 C C . GLY A 1 438 ? 39.521 7.327 1.683 1.00 15.45 438 GLY A C 1
ATOM 3330 O O . GLY A 1 438 ? 38.619 7.449 0.867 1.00 15.98 438 GLY A O 1
ATOM 3331 N N . ASP A 1 439 ? 40.326 6.267 1.726 1.00 16.72 439 ASP A N 1
ATOM 3332 C CA . ASP A 1 439 ? 40.122 5.119 0.804 1.00 17.53 439 ASP A CA 1
ATOM 3333 C C . ASP A 1 439 ? 38.766 4.439 1.012 1.00 16.65 439 ASP A C 1
ATOM 3334 O O . ASP A 1 439 ? 38.151 3.997 0.054 1.00 17.24 439 ASP A O 1
ATOM 3339 N N . GLU A 1 440 ? 38.300 4.372 2.260 1.00 16.31 440 GLU A N 1
ATOM 3340 C CA . GLU A 1 440 ? 36.948 3.829 2.476 1.00 15.76 440 GLU A CA 1
ATOM 3341 C C . GLU A 1 440 ? 35.872 4.740 1.848 1.00 15.58 440 GLU A C 1
ATOM 3342 O O . GLU A 1 440 ? 34.864 4.252 1.306 1.00 15.40 440 GLU A O 1
ATOM 3348 N N . PHE A 1 441 ? 36.066 6.063 1.924 1.00 14.81 441 PHE A N 1
ATOM 3349 C CA . PHE A 1 441 ? 35.173 7.018 1.265 1.00 14.90 441 PHE A CA 1
ATOM 3350 C C . PHE A 1 441 ? 35.179 6.806 -0.256 1.00 14.96 441 PHE A C 1
ATOM 3351 O O . PHE A 1 441 ? 34.134 6.694 -0.876 1.00 15.26 441 PHE A O 1
ATOM 3359 N N . ILE A 1 442 ? 36.385 6.734 -0.830 1.00 15.69 442 ILE A N 1
ATOM 3360 C CA . ILE A 1 442 ? 36.543 6.463 -2.261 1.00 16.40 442 ILE A CA 1
ATOM 3361 C C . ILE A 1 442 ? 35.877 5.177 -2.704 1.00 17.21 442 ILE A C 1
ATOM 3362 O O . ILE A 1 442 ? 35.126 5.187 -3.682 1.00 18.03 442 ILE A O 1
ATOM 3367 N N . ASP A 1 443 ? 36.111 4.120 -1.951 1.00 16.75 443 ASP A N 1
ATOM 3368 C CA . ASP A 1 443 ? 35.570 2.783 -2.297 1.00 17.01 443 ASP A CA 1
ATOM 3369 C C . ASP A 1 443 ? 34.044 2.810 -2.255 1.00 17.54 443 ASP A C 1
ATOM 3370 O O . ASP A 1 443 ? 33.374 2.183 -3.083 1.00 17.54 443 ASP A O 1
ATOM 3375 N N . THR A 1 444 ? 33.494 3.522 -1.282 1.00 16.38 444 THR A N 1
ATOM 3376 C CA . THR A 1 444 ? 32.034 3.590 -1.172 1.00 16.22 444 THR A CA 1
ATOM 3377 C C . THR A 1 444 ? 31.424 4.413 -2.319 1.00 16.81 444 THR A C 1
ATOM 3378 O O . THR A 1 444 ? 30.418 4.046 -2.898 1.00 18.13 444 THR A O 1
ATOM 3382 N N . PHE A 1 445 ? 32.046 5.535 -2.657 1.00 17.03 445 PHE A N 1
ATOM 3383 C CA . PHE A 1 445 ? 31.654 6.307 -3.825 1.00 17.33 445 PHE A CA 1
ATOM 3384 C C . PHE A 1 445 ? 31.666 5.423 -5.081 1.00 17.48 445 PHE A C 1
ATOM 3385 O O . PHE A 1 445 ? 30.711 5.430 -5.854 1.00 18.02 445 PHE A O 1
ATOM 3393 N N . GLU A 1 446 ? 32.737 4.651 -5.259 1.00 18.14 446 GLU A N 1
ATOM 3394 C CA . GLU A 1 446 ? 32.849 3.804 -6.458 1.00 18.89 446 GLU A CA 1
ATOM 3395 C C . GLU A 1 446 ? 31.749 2.750 -6.507 1.00 19.41 446 GLU A C 1
ATOM 3396 O O . GLU A 1 446 ? 31.203 2.482 -7.592 1.00 19.18 446 GLU A O 1
ATOM 3402 N N . SER A 1 447 ? 31.392 2.199 -5.340 1.00 18.18 447 SER A N 1
ATOM 3403 C CA A SER A 1 447 ? 30.298 1.221 -5.253 0.50 18.68 447 SER A CA 1
ATOM 3404 C CA B SER A 1 447 ? 30.300 1.222 -5.255 0.50 18.86 447 SER A CA 1
ATOM 3405 C C . SER A 1 447 ? 28.968 1.849 -5.639 1.00 18.79 447 SER A C 1
ATOM 3406 O O . SER A 1 447 ? 28.152 1.209 -6.307 1.00 19.42 447 SER A O 1
ATOM 3411 N N . LEU A 1 448 ? 28.745 3.101 -5.241 1.00 19.51 448 LEU A N 1
ATOM 3412 C CA . LEU A 1 448 ? 27.513 3.802 -5.587 1.00 19.78 448 LEU A CA 1
ATOM 3413 C C . LEU A 1 448 ? 27.460 4.215 -7.059 1.00 20.69 448 LEU A C 1
ATOM 3414 O O . LEU A 1 448 ? 26.379 4.297 -7.661 1.00 20.97 448 LEU A O 1
ATOM 3419 N N . ARG A 1 449 ? 28.637 4.475 -7.624 1.00 20.93 449 ARG A N 1
ATOM 3420 C CA . ARG A 1 449 ? 28.741 4.969 -8.995 1.00 23.38 449 ARG A CA 1
ATOM 3421 C C . ARG A 1 449 ? 28.552 3.826 -9.982 1.00 24.23 449 ARG A C 1
ATOM 3422 O O . ARG A 1 449 ? 27.835 3.978 -10.982 1.00 25.04 449 ARG A O 1
ATOM 3430 N N . GLY A 1 450 ? 29.190 2.693 -9.695 1.00 25.53 450 GLY A N 1
ATOM 3431 C CA . GLY A 1 450 ? 29.294 1.604 -10.657 1.00 28.57 450 GLY A CA 1
ATOM 3432 C C . GLY A 1 450 ? 30.549 1.806 -11.482 1.00 30.66 450 GLY A C 1
ATOM 3433 O O . GLY A 1 450 ? 31.339 2.694 -11.190 1.00 31.45 450 GLY A O 1
ATOM 3434 N N . GLU A 1 451 ? 30.723 0.994 -12.520 1.00 33.22 451 GLU A N 1
ATOM 3435 C CA . GLU A 1 451 ? 31.962 0.989 -13.312 1.00 35.06 451 GLU A CA 1
ATOM 3436 C C . GLU A 1 451 ? 31.695 1.354 -14.761 1.00 35.90 451 GLU A C 1
ATOM 3437 O O . GLU A 1 451 ? 30.734 2.062 -15.059 1.00 37.27 451 GLU A O 1
#

Solvent-accessible surface area: 18236 Å² total

Secondary structure (DSSP, 8-state):
--TTTT-EEEEE--TTTHHHHHHHHHHTT-EEEEEESS-GGG-HHHHHHHHTT-EEEES---GGGGGS-B---B-TTS-TT---HHHHHTT-----HHHHHHHH--SEEEEEE-SS-HHHHH--HHHHHHTT--EE--TTSSS-HHHHTTT--TT-EE----TTT---SS---SEEEE------HHHHSSHHHHHHHHHGGG---TTSEEEEETTSHHHHHHHTT-SSEEEEEESSS--SSEEEETTEEEETTEE--GGGSSS-SHHHHHHHHHHHHHHHHHT--HHHHHHHHHH----TTSSEEEEEETTEEEEE-TT--SHHHHHHHHHTS-GGGEEEEB--S--S---GGGHHHHTT----B-STTHHHHHHHHHHTT----B-SSHHHHHHHHHHH--TT-EEEE--SS-S----SHHHHHHHHHHHHHHHH--

Sequence (438 aa):
ITTFENKKVLLVLGLARSGEAAARLLAKLGAIVTVNDGKPFDENPTAQSSLLEEGIKVVCGSHPLELLDEDFCYIKNPGIPYNNPVKKALEKQIPVLTEEVVELAYLVSESQLIGITGSNGKKTTTTTIAEVLNAGGQRGLLAGNIGFPASSEVVVQAANDKDTLVELSSFQLGVKEFRPHIAVITNLPTHLDYHGSFEDYVAAKWNIQNQSSSDFLVLNFNQGISKELAKTTKATIVPFSTTEKVDGAYVQDKQLFYKGENISVDDIGVPGSHNVENALATIAVAKLAGISNQVIRETLSSNFGGVKHRLQSLGKKVHGISFYNDSKSSTNILATQKALSGFDNTKVILIAGGLDRGNEFDELIPDITGLKHVVLGESASSRVKRAAQKAGVTYSDALDVRDAVHKAYEVVAQQGDVILLSPANASWDYKNFEVRGDEFIDTFESSLRGE

InterPro domains:
  IPR004101 Mur ligase, C-terminal [PF02875] (312-424)
  IPR005762 UDP-N-acetylmuramoylalanine-D-glutamate ligase MurD [MF_00639] (10-443)
  IPR005762 UDP-N-acetylmuramoylalanine-D-glutamate ligase MurD [PTHR43692] (6-448)
  IPR005762 UDP-N-acetylmuramoylalanine-D-glutamate ligase MurD [TIGR01087] (11-445)
  IPR013221 Mur ligase, central [PF08245] (117-290)
  IPR036565 Mur-like, catalytic domain superfamily [G3DSA:3.40.1190.10] (102-307)
  IPR036565 Mur-like, catalytic domain superfamily [SSF53623] (103-307)
  IPR036615 Mur ligase, C-terminal domain superfamily [G3DSA:3.90.190.20] (314-446)
  IPR036615 Mur ligase, C-terminal domain superfamily [SSF53244] (309-447)

B-factor: mean 24.26, std 7.86, range [12.21, 51.98]

Organism: Streptococcus agalactiae serotype V (strain ATCC BAA-611 / 2603 V/R) (NCBI:txid208435)

CATH classification: 3.40.50.720 (+2 more: 3.40.1190.10, 3.90.190.20)